Protein AF-0000000069451332 (afdb_homodimer)

pLDDT: mean 73.85, std 27.22, range [22.69, 98.88]

Radius of gyration: 40.34 Å; Cα contacts (8 Å, |Δi|>4): 616; chains: 2; bounding box: 96×145×135 Å

Solvent-accessible surface area (backbone atoms only — not comparable to full-atom values): 25740 Å² total; per-residue (Å²): 134,81,79,81,81,83,66,89,75,74,94,71,87,75,85,80,84,82,64,63,72,63,55,62,54,54,54,59,49,48,52,55,52,51,64,56,56,59,73,67,59,65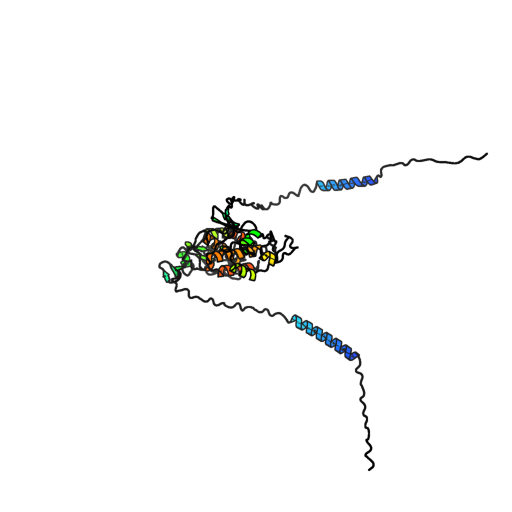,80,65,63,64,73,66,79,66,72,74,69,63,68,69,74,67,74,71,70,74,67,76,67,71,74,65,48,73,44,98,77,54,40,28,28,32,76,88,71,57,19,38,19,38,33,90,43,52,72,49,15,53,72,63,62,32,43,52,37,63,65,74,30,27,36,24,43,67,68,42,47,61,65,69,64,49,54,57,50,57,75,75,53,86,80,56,37,7,67,36,91,83,61,78,43,75,45,61,62,69,45,52,56,63,36,72,55,71,59,35,24,42,47,51,58,47,55,53,51,27,40,47,48,49,51,52,50,51,53,48,23,52,77,67,47,27,30,43,35,55,61,78,66,30,67,67,45,53,52,51,40,46,53,48,55,75,61,54,56,81,92,48,61,54,65,43,82,41,39,46,39,57,51,41,27,43,67,57,55,78,135,86,77,84,88,80,84,81,80,80,77,86,82,86,79,80,76,80,63,71,64,64,55,51,53,50,51,51,50,52,48,50,51,49,49,53,53,51,55,54,56,62,63,59,63,55,75,68,75,67,73,72,61,66,65,69,78,66,73,73,70,70,68,72,64,61,72,63,46,75,43,100,77,52,39,28,29,32,72,83,73,57,18,38,18,37,33,91,41,53,70,49,16,53,73,61,63,31,42,52,37,64,64,74,30,28,36,24,43,67,68,42,46,60,65,69,64,50,55,56,49,57,76,75,54,87,81,55,37,8,68,35,91,84,59,79,42,75,45,61,64,69,45,53,55,62,34,72,56,70,58,34,23,42,48,51,59,45,55,55,50,28,40,48,49,50,51,51,50,52,52,48,22,50,78,67,46,27,30,43,35,54,63,79,67,32,66,66,46,54,54,51,39,46,53,48,54,75,60,56,56,80,91,47,59,53,68,43,82,41,40,47,39,57,53,42,26,42,66,58,56,78

Structure (mmCIF, N/CA/C/O backbone):
data_AF-0000000069451332-model_v1
#
loop_
_entity.id
_entity.type
_entity.pdbx_description
1 polymer 'Contig An06c0090, genomic contig'
#
loop_
_atom_site.group_PDB
_atom_site.id
_atom_site.type_symbol
_atom_site.label_atom_id
_atom_site.label_alt_id
_atom_site.label_comp_id
_atom_site.label_asym_id
_atom_site.label_entity_id
_atom_site.label_seq_id
_atom_site.pdbx_PDB_ins_code
_atom_site.Cartn_x
_atom_site.Cartn_y
_atom_site.Cartn_z
_atom_site.occupancy
_atom_site.B_iso_or_equiv
_atom_site.auth_seq_id
_atom_site.auth_comp_id
_atom_site.auth_asym_id
_atom_site.auth_atom_id
_atom_site.pdbx_PDB_model_num
ATOM 1 N N . MET A 1 1 ? 61.781 111.938 -15.891 1 24.42 1 MET A N 1
ATOM 2 C CA . MET A 1 1 ? 61.5 111.125 -17.078 1 24.42 1 MET A CA 1
ATOM 3 C C . MET A 1 1 ? 61.219 109.688 -16.703 1 24.42 1 MET A C 1
ATOM 5 O O . MET A 1 1 ? 62.125 108.938 -16.328 1 24.42 1 MET A O 1
ATOM 9 N N . ALA A 1 2 ? 60.219 109.312 -16.062 1 32.06 2 ALA A N 1
ATOM 10 C CA . ALA A 1 2 ? 59.812 108.188 -15.195 1 32.06 2 ALA A CA 1
ATOM 11 C C . ALA A 1 2 ? 59.5 106.938 -16 1 32.06 2 ALA A C 1
ATOM 13 O O . ALA A 1 2 ? 58.625 106.938 -16.875 1 32.06 2 ALA A O 1
ATOM 14 N N . PRO A 1 3 ? 60.594 106.188 -16.359 1 31.2 3 PRO A N 1
ATOM 15 C CA . PRO A 1 3 ? 60.469 105.25 -17.484 1 31.2 3 PRO A CA 1
ATOM 16 C C . PRO A 1 3 ? 59.406 104.188 -17.219 1 31.2 3 PRO A C 1
ATOM 18 O O . PRO A 1 3 ? 59.125 103.812 -16.062 1 31.2 3 PRO A O 1
ATOM 21 N N . PRO A 1 4 ? 58.531 103.875 -18.234 1 28.97 4 PRO A N 1
ATOM 22 C CA . PRO A 1 4 ? 57.281 103.188 -18.344 1 28.97 4 PRO A CA 1
ATOM 23 C C . PRO A 1 4 ? 57.375 101.688 -17.891 1 28.97 4 PRO A C 1
ATOM 25 O O . PRO A 1 4 ? 58.5 101.188 -17.812 1 28.97 4 PRO A O 1
ATOM 28 N N . ASP A 1 5 ? 56.312 101.125 -17.344 1 27.27 5 ASP A N 1
ATOM 29 C CA . ASP A 1 5 ? 55.531 100.062 -16.688 1 27.27 5 ASP A CA 1
ATOM 30 C C . ASP A 1 5 ? 55.531 98.812 -17.516 1 27.27 5 ASP A C 1
ATOM 32 O O . ASP A 1 5 ? 55.031 98.812 -18.641 1 27.27 5 ASP A O 1
ATOM 36 N N . TYR A 1 6 ? 56.719 98.125 -17.609 1 27.97 6 TYR A N 1
ATOM 37 C CA . TYR A 1 6 ? 56.938 97 -18.484 1 27.97 6 TYR A CA 1
ATOM 38 C C . TYR A 1 6 ? 55.969 95.875 -18.203 1 27.97 6 TYR A C 1
ATOM 40 O O . TYR A 1 6 ? 56.125 95.125 -17.234 1 27.97 6 TYR A O 1
ATOM 48 N N . SER A 1 7 ? 54.562 96.062 -18.422 1 25.8 7 SER A N 1
ATOM 49 C CA . SER A 1 7 ? 53.438 95.312 -17.984 1 25.8 7 SER A CA 1
ATOM 50 C C . SER A 1 7 ? 53.375 93.938 -18.719 1 25.8 7 SER A C 1
ATOM 52 O O . SER A 1 7 ? 52.406 93.188 -18.594 1 25.8 7 SER A O 1
ATOM 54 N N . PRO A 1 8 ? 54.562 93.438 -19.375 1 27.22 8 PRO A N 1
ATOM 55 C CA . PRO A 1 8 ? 54.156 92.688 -20.562 1 27.22 8 PRO A CA 1
ATOM 56 C C . PRO A 1 8 ? 53.25 91.5 -20.219 1 27.22 8 PRO A C 1
ATOM 58 O O . PRO A 1 8 ? 53.625 90.688 -19.359 1 27.22 8 PRO A O 1
ATOM 61 N N . LEU A 1 9 ? 51.938 91.562 -20.391 1 23.38 9 LEU A N 1
ATOM 62 C CA . LEU A 1 9 ? 50.719 90.875 -20.109 1 23.38 9 LEU A CA 1
ATOM 63 C C . LEU A 1 9 ? 50.781 89.438 -20.609 1 23.38 9 LEU A C 1
ATOM 65 O O . LEU A 1 9 ? 50.531 88.5 -19.859 1 23.38 9 LEU A O 1
ATOM 69 N N . SER A 1 10 ? 50.469 89.125 -21.891 1 22.69 10 SER A N 1
ATOM 70 C CA . SER A 1 10 ? 49.125 88.688 -22.281 1 22.69 10 SER A CA 1
ATOM 71 C C . SER A 1 10 ? 49.031 87.188 -22.516 1 22.69 10 SER A C 1
ATOM 73 O O . SER A 1 10 ? 47.969 86.562 -22.406 1 22.69 10 SER A O 1
ATOM 75 N N . PRO A 1 11 ? 50.125 86.438 -23.234 1 25.8 11 PRO A N 1
ATOM 76 C CA . PRO A 1 11 ? 49.531 85.625 -24.281 1 25.8 11 PRO A CA 1
ATOM 77 C C . PRO A 1 11 ? 48.844 84.375 -23.734 1 25.8 11 PRO A C 1
ATOM 79 O O . PRO A 1 11 ? 49.406 83.688 -22.891 1 25.8 11 PRO A O 1
ATOM 82 N N . ALA A 1 12 ? 47.438 84.125 -23.797 1 25.02 12 ALA A N 1
ATOM 83 C CA . ALA A 1 12 ? 46.25 83.312 -23.484 1 25.02 12 ALA A CA 1
ATOM 84 C C . ALA A 1 12 ? 46.344 81.938 -24.062 1 25.02 12 ALA A C 1
ATOM 86 O O . ALA A 1 12 ? 45.719 81 -23.578 1 25.02 12 ALA A O 1
ATOM 87 N N . ALA A 1 13 ? 47 81.625 -25.234 1 24.2 13 ALA A N 1
ATOM 88 C CA . ALA A 1 13 ? 46.219 80.75 -26.109 1 24.2 13 ALA A CA 1
ATOM 89 C C . ALA A 1 13 ? 46.25 79.312 -25.625 1 24.2 13 ALA A C 1
ATOM 91 O O . ALA A 1 13 ? 47.312 78.75 -25.453 1 24.2 13 ALA A O 1
ATOM 92 N N . HIS A 1 14 ?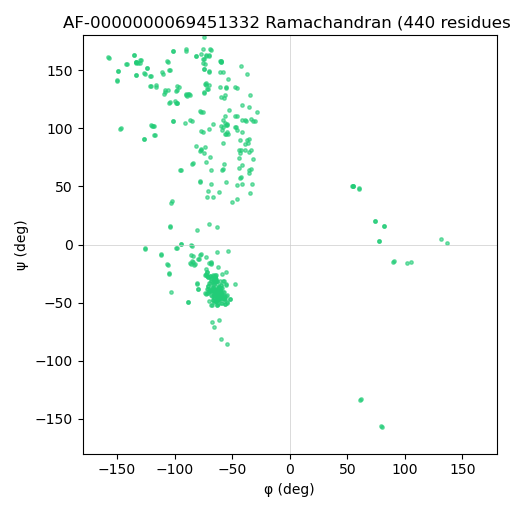 45.25 78.75 -24.875 1 26.97 14 HIS A N 1
ATOM 93 C CA . HIS A 1 14 ? 44.844 77.5 -24.219 1 26.97 14 HIS A CA 1
ATOM 94 C C . HIS A 1 14 ? 44.688 76.375 -25.219 1 26.97 14 HIS A C 1
ATOM 96 O O . HIS A 1 14 ? 43.562 75.938 -25.5 1 26.97 14 HIS A O 1
ATOM 102 N N . ARG A 1 15 ? 45.594 76.125 -26.203 1 26.41 15 ARG A N 1
ATOM 103 C CA . ARG A 1 15 ? 45.219 75.188 -27.25 1 26.41 15 ARG A CA 1
ATOM 104 C C . ARG A 1 15 ? 44.844 73.875 -26.656 1 26.41 15 ARG A C 1
ATOM 106 O O . ARG A 1 15 ? 45.562 73.312 -25.781 1 26.41 15 ARG A O 1
ATOM 113 N N . ARG A 1 16 ? 43.656 73.188 -26.938 1 28.36 16 ARG A N 1
ATOM 114 C CA . ARG A 1 16 ? 42.656 72.188 -26.625 1 28.36 16 ARG A CA 1
ATOM 115 C C . ARG A 1 16 ? 43.188 70.75 -26.859 1 28.36 16 ARG A C 1
ATOM 117 O O . ARG A 1 16 ? 42.875 69.812 -26.094 1 28.36 16 ARG A O 1
ATOM 124 N N . GLY A 1 17 ? 43.969 70.375 -28.016 1 30.03 17 GLY A N 1
ATOM 125 C CA . GLY A 1 17 ? 43.5 69.25 -28.875 1 30.03 17 GLY A CA 1
ATOM 126 C C . GLY A 1 17 ? 43.688 67.875 -28.281 1 30.03 17 GLY A C 1
ATOM 127 O O . GLY A 1 17 ? 44.5 67.75 -27.344 1 30.03 17 GLY A O 1
ATOM 128 N N . ILE A 1 18 ? 43.25 66.75 -29 1 39.5 18 ILE A N 1
ATOM 129 C CA . ILE A 1 18 ? 42.594 65.5 -29 1 39.5 18 ILE A CA 1
ATOM 130 C C . ILE A 1 18 ? 43.656 64.375 -28.75 1 39.5 18 ILE A C 1
ATOM 132 O O . ILE A 1 18 ? 44.656 64.312 -29.469 1 39.5 18 ILE A O 1
ATOM 136 N N . SER A 1 19 ? 43.75 63.781 -27.594 1 40.75 19 SER A N 1
ATOM 137 C CA . SER A 1 19 ? 44.781 62.875 -27.062 1 40.75 19 SER A CA 1
ATOM 138 C C . SER A 1 19 ? 44.781 61.562 -27.844 1 40.75 19 SER A C 1
ATOM 140 O O . SER A 1 19 ? 43.75 60.969 -28.062 1 40.75 19 SER A O 1
ATOM 142 N N . ILE A 1 20 ? 45.625 61.344 -28.641 1 46.41 20 ILE A N 1
ATOM 143 C CA . ILE A 1 20 ? 45.781 60.219 -29.531 1 46.41 20 ILE A CA 1
ATOM 144 C C . ILE A 1 20 ? 45.594 58.906 -28.75 1 46.41 20 ILE A C 1
ATOM 146 O O . ILE A 1 20 ? 44.969 57.969 -29.266 1 46.41 20 ILE A O 1
ATOM 150 N N . ARG A 1 21 ? 45.969 58.875 -27.594 1 45.66 21 ARG A N 1
ATOM 151 C CA . ARG A 1 21 ? 46 57.625 -26.812 1 45.66 21 ARG A CA 1
ATOM 152 C C . ARG A 1 21 ? 44.594 57.188 -26.438 1 45.66 21 ARG A C 1
ATOM 154 O O . ARG A 1 21 ? 44.406 56.094 -25.891 1 45.66 21 ARG A O 1
ATOM 161 N N . ALA A 1 22 ? 43.656 58.031 -26.438 1 47.06 22 ALA A N 1
ATOM 162 C CA . ALA A 1 22 ? 42.219 57.719 -26.422 1 47.06 22 ALA A CA 1
ATOM 163 C C . ALA A 1 22 ? 41.844 56.875 -27.625 1 47.06 22 ALA A C 1
ATOM 165 O O . ALA A 1 22 ? 40.844 56.125 -27.578 1 47.06 22 ALA A O 1
ATOM 166 N N . LEU A 1 23 ? 42.625 57.031 -28.625 1 45.62 23 LEU A N 1
ATOM 167 C CA . LEU A 1 23 ? 42.438 56.25 -29.844 1 45.62 23 LEU A CA 1
ATOM 168 C C . LEU A 1 23 ? 42.719 54.781 -29.594 1 45.62 23 LEU A C 1
ATOM 170 O O . LEU A 1 23 ? 41.969 53.906 -30.094 1 45.62 23 LEU A O 1
ATOM 174 N N . VAL A 1 24 ? 43.594 54.5 -28.734 1 49 24 VAL A N 1
ATOM 175 C CA . VAL A 1 24 ? 43.938 53.094 -28.438 1 49 24 VAL A CA 1
ATOM 176 C C . VAL A 1 24 ? 42.75 52.406 -27.75 1 49 24 VAL A C 1
ATOM 178 O O . VAL A 1 24 ? 42.656 51.188 -27.781 1 49 24 VAL A O 1
ATOM 181 N N . SER A 1 25 ? 41.688 53.156 -27.203 1 49.06 25 SER A N 1
ATOM 182 C CA . SER A 1 25 ? 40.469 52.688 -26.562 1 49.06 25 SER A CA 1
ATOM 183 C C . SER A 1 25 ? 39.625 51.875 -27.531 1 49.06 25 SER A C 1
ATOM 185 O O . SER A 1 25 ? 39 50.875 -27.156 1 49.06 25 SER A O 1
ATOM 187 N N . THR A 1 26 ? 39.531 52.438 -28.594 1 50.72 26 THR A N 1
ATOM 188 C CA . THR A 1 26 ? 38.469 52.031 -29.531 1 50.72 26 THR A CA 1
ATOM 189 C C . THR A 1 26 ? 38.781 50.688 -30.172 1 50.72 26 THR A C 1
ATOM 191 O O . THR A 1 26 ? 37.906 49.875 -30.422 1 50.72 26 THR A O 1
ATOM 194 N N . ILE A 1 27 ? 40 50.688 -30.453 1 49.81 27 ILE A N 1
ATOM 195 C CA . ILE A 1 27 ? 40.406 49.531 -31.234 1 49.81 27 ILE A CA 1
ATOM 196 C C . ILE A 1 27 ? 40.25 48.25 -30.406 1 49.81 27 ILE A C 1
ATOM 198 O O . ILE A 1 27 ? 39.719 47.25 -30.875 1 49.81 27 ILE A O 1
ATOM 202 N N . LEU A 1 28 ? 40.812 48.406 -29.219 1 48.34 28 LEU A N 1
ATOM 203 C CA . LEU A 1 28 ? 40.781 47.188 -28.422 1 48.34 28 LEU A CA 1
ATOM 204 C C . LEU A 1 28 ? 39.344 46.812 -28.047 1 48.34 28 LEU A C 1
ATOM 206 O O . LEU A 1 28 ? 39 45.625 -27.891 1 48.34 28 LEU A O 1
ATOM 210 N N . ALA A 1 29 ? 38.438 47.844 -27.969 1 52.94 29 ALA A N 1
ATOM 211 C CA . ALA A 1 29 ? 37.031 47.625 -27.672 1 52.94 29 ALA A CA 1
ATOM 212 C C . ALA A 1 29 ? 36.344 46.844 -28.797 1 52.94 29 ALA A C 1
ATOM 214 O O . ALA A 1 29 ? 35.5 46 -28.547 1 52.94 29 ALA A O 1
ATOM 215 N N . SER A 1 30 ? 36.719 47.312 -29.953 1 50.56 30 SER A N 1
ATOM 216 C CA . SER A 1 30 ? 36.062 46.719 -31.109 1 50.56 30 SER A CA 1
ATOM 217 C C . SER A 1 30 ? 36.469 45.25 -31.281 1 50.56 30 SER A C 1
ATOM 219 O O . SER A 1 30 ? 35.688 44.438 -31.797 1 50.56 30 SER A O 1
ATOM 221 N N . LEU A 1 31 ? 37.719 45.062 -30.984 1 47.97 31 LEU A N 1
ATOM 222 C CA . LEU A 1 31 ? 38.188 43.688 -31.109 1 47.97 31 LEU A CA 1
ATOM 223 C C . LEU A 1 31 ? 37.469 42.75 -30.125 1 47.97 31 LEU A C 1
ATOM 225 O O . LEU A 1 31 ? 37.156 41.625 -30.469 1 47.97 31 LEU A O 1
ATOM 229 N N . LEU A 1 32 ? 37.188 43.406 -28.953 1 49.97 32 LEU A N 1
ATOM 230 C CA . LEU A 1 32 ? 36.469 42.594 -27.984 1 49.97 32 LEU A CA 1
ATOM 231 C C . LEU A 1 32 ? 35.031 42.312 -28.453 1 49.97 32 LEU A C 1
ATOM 233 O O . LEU A 1 32 ? 34.531 41.188 -28.25 1 49.97 32 LEU A O 1
ATOM 237 N N . LEU A 1 33 ? 34.469 43.281 -29.156 1 52.62 33 LEU A N 1
ATOM 238 C CA . LEU A 1 33 ? 33.094 43.125 -29.594 1 52.62 33 LEU A CA 1
ATOM 239 C C . LEU A 1 33 ? 32.969 42.062 -30.672 1 52.62 33 LEU A C 1
ATOM 241 O O . LEU A 1 33 ? 32.031 41.281 -30.656 1 52.62 33 LEU A O 1
ATOM 245 N N . GLY A 1 34 ? 33.844 42.219 -31.625 1 45.78 34 GLY A N 1
ATOM 246 C CA . GLY A 1 34 ? 33.75 41.344 -32.781 1 45.78 34 GLY A CA 1
ATOM 247 C C . GLY A 1 34 ? 33.938 39.875 -32.438 1 45.78 34 GLY A C 1
ATOM 248 O O . GLY A 1 34 ? 33.219 39.031 -33 1 45.78 34 GLY A O 1
ATOM 249 N N . LEU A 1 35 ? 34.969 39.625 -31.766 1 44.59 35 LEU A N 1
ATOM 250 C CA . LEU A 1 35 ? 35.312 38.25 -31.422 1 44.59 35 LEU A CA 1
ATOM 251 C C . LEU A 1 35 ? 34.219 37.625 -30.531 1 44.59 35 LEU A C 1
ATOM 253 O O . LEU A 1 35 ? 34.062 36.406 -30.516 1 44.59 35 LEU A O 1
ATOM 257 N N . LEU A 1 36 ? 33.375 38.438 -29.875 1 47.16 36 LEU A N 1
ATOM 258 C CA . LEU A 1 36 ? 32.188 37.906 -29.219 1 47.16 36 LEU A CA 1
ATOM 259 C C . LEU A 1 36 ? 31.203 37.344 -30.219 1 47.16 36 LEU A C 1
ATOM 261 O O . LEU A 1 36 ? 30.594 36.281 -29.984 1 47.16 36 LEU A O 1
ATOM 265 N N . VAL A 1 37 ? 30.969 38 -31.266 1 47.31 37 VAL A N 1
ATOM 266 C CA . VAL A 1 37 ? 29.859 37.719 -32.156 1 47.31 37 VAL A CA 1
ATOM 267 C C . VAL A 1 37 ? 30.062 36.375 -32.844 1 47.31 37 VAL A C 1
ATOM 269 O O . VAL A 1 37 ? 29.125 35.562 -32.938 1 47.31 37 VAL A O 1
ATOM 272 N N . GLY A 1 38 ? 31.047 36.344 -33.656 1 40.09 38 GLY A N 1
ATOM 273 C CA . GLY A 1 38 ? 31.156 35.344 -34.719 1 40.09 38 GLY A CA 1
ATOM 274 C C . GLY A 1 38 ? 31.234 33.938 -34.188 1 40.09 38 GLY A C 1
ATOM 275 O O . GLY A 1 38 ? 30.562 33.031 -34.688 1 40.09 38 GLY A O 1
ATOM 276 N N . ILE A 1 39 ? 32.25 33.656 -33.5 1 42.88 39 ILE A N 1
ATOM 277 C CA . ILE A 1 39 ? 32.656 32.281 -33.188 1 42.88 39 ILE A CA 1
ATOM 278 C C . ILE A 1 39 ? 31.578 31.625 -32.312 1 42.88 39 ILE A C 1
ATOM 280 O O . ILE A 1 39 ? 31.375 30.422 -32.375 1 42.88 39 ILE A O 1
ATOM 284 N N . ALA A 1 40 ? 30.891 32.438 -31.516 1 37 40 ALA A N 1
ATOM 285 C CA . ALA A 1 40 ? 29.891 31.875 -30.625 1 37 40 ALA A CA 1
ATOM 286 C C . ALA A 1 40 ? 28.656 31.422 -31.391 1 37 40 ALA A C 1
ATOM 288 O O . ALA A 1 40 ? 27.781 30.734 -30.859 1 37 40 ALA A O 1
ATOM 289 N N . LEU A 1 41 ? 28.484 31.734 -32.656 1 37.31 41 LEU A N 1
ATOM 290 C CA . LEU A 1 41 ? 27.344 31.359 -33.5 1 37.31 41 LEU A CA 1
ATOM 291 C C . LEU A 1 41 ? 27.297 29.859 -33.719 1 37.31 41 LEU A C 1
ATOM 293 O O . LEU A 1 41 ? 26.219 29.25 -33.719 1 37.31 41 LEU A O 1
ATOM 297 N N . THR A 1 42 ? 28.281 29.359 -34.531 1 33.31 42 THR A N 1
ATOM 298 C CA . THR A 1 42 ? 28.062 28.109 -35.25 1 33.31 42 THR A CA 1
ATOM 299 C C . THR A 1 42 ? 27.781 26.969 -34.25 1 33.31 42 THR A C 1
ATOM 301 O O . THR A 1 42 ? 26.938 26.109 -34.531 1 33.31 42 THR A O 1
ATOM 304 N N . THR A 1 43 ? 28.828 26.5 -33.75 1 35.47 43 THR A N 1
ATOM 305 C CA . THR A 1 43 ? 28.984 25.109 -33.312 1 35.47 43 THR A CA 1
ATOM 306 C C . THR A 1 43 ? 28.016 24.797 -32.156 1 35.47 43 THR A C 1
ATOM 308 O O . THR A 1 43 ? 28.109 23.734 -31.547 1 35.47 43 THR A O 1
ATOM 311 N N . ALA A 1 44 ? 27.422 25.766 -31.766 1 30.86 44 ALA A N 1
ATOM 312 C CA . ALA A 1 44 ? 26.688 25.594 -30.516 1 30.86 44 ALA A CA 1
ATOM 313 C C . ALA A 1 44 ? 25.469 24.688 -30.719 1 30.86 44 ALA A C 1
ATOM 315 O O . ALA A 1 44 ? 24.734 24.406 -29.766 1 30.86 44 ALA A O 1
ATOM 316 N N . ILE A 1 45 ? 25.156 24.531 -32.031 1 31.25 45 ILE A N 1
ATOM 317 C CA . ILE A 1 45 ? 23.75 24.125 -32.031 1 31.25 45 ILE A CA 1
ATOM 318 C C . ILE A 1 45 ? 23.656 22.625 -31.734 1 31.25 45 ILE A C 1
ATOM 320 O O . ILE A 1 45 ? 23.469 21.828 -32.656 1 31.25 45 ILE A O 1
ATOM 324 N N . HIS A 1 46 ? 24.719 21.984 -31.297 1 29.58 46 HIS A N 1
ATOM 325 C CA . HIS A 1 46 ? 24.344 20.562 -31.297 1 29.58 46 HIS A CA 1
ATOM 326 C C . HIS A 1 46 ? 22.984 20.359 -30.641 1 29.58 46 HIS A C 1
ATOM 328 O O . HIS A 1 46 ? 22.75 20.797 -29.531 1 29.58 46 HIS A O 1
ATOM 334 N N . PRO A 1 47 ? 21.953 20.188 -31.422 1 30.23 47 PRO A N 1
ATOM 335 C CA . PRO A 1 47 ? 20.625 20.062 -30.844 1 30.23 47 PRO A CA 1
ATOM 336 C C . PRO A 1 47 ? 20.531 18.938 -29.812 1 30.23 47 PRO A C 1
ATOM 338 O O . PRO A 1 47 ? 20.75 17.766 -30.156 1 30.23 47 PRO A O 1
ATOM 341 N N . LEU A 1 48 ? 21.406 18.969 -28.828 1 28.61 48 LEU A N 1
ATOM 342 C CA . LEU A 1 48 ? 21.172 17.812 -27.969 1 28.61 48 LEU A CA 1
ATOM 343 C C . LEU A 1 48 ? 19.688 17.484 -27.891 1 28.61 48 LEU A C 1
ATOM 345 O O . LEU A 1 48 ? 18.844 18.375 -28.047 1 28.61 48 LEU A O 1
ATOM 349 N N . THR A 1 49 ? 19.422 16.125 -28.172 1 26.62 49 THR A N 1
ATOM 350 C CA . THR A 1 49 ? 18.172 15.359 -28.031 1 26.62 49 THR A CA 1
ATOM 351 C C . THR A 1 49 ? 17.438 15.766 -26.766 1 26.62 49 THR A C 1
ATOM 353 O O . THR A 1 49 ? 18 15.75 -25.672 1 26.62 49 THR A O 1
ATOM 356 N N . VAL A 1 50 ? 16.703 16.719 -26.859 1 27.34 50 VAL A N 1
ATOM 357 C CA . VAL A 1 50 ? 15.805 17.234 -25.828 1 27.34 50 VAL A CA 1
ATOM 358 C C . VAL A 1 50 ? 15.102 16.078 -25.125 1 27.34 50 VAL A C 1
ATOM 360 O O . VAL A 1 50 ? 14.516 15.211 -25.781 1 27.34 50 VAL A O 1
ATOM 363 N N . PRO A 1 51 ? 15.914 15.477 -24.125 1 27.52 51 PRO A N 1
ATOM 364 C CA . PRO A 1 51 ? 15.039 14.484 -23.5 1 27.52 51 PRO A CA 1
ATOM 365 C C . PRO A 1 51 ? 13.602 14.984 -23.344 1 27.52 51 PRO A C 1
ATOM 367 O O . PRO A 1 51 ? 13.383 16.156 -23.016 1 27.52 51 PRO A O 1
ATOM 370 N N . GLN A 1 52 ? 12.773 14.43 -24.156 1 24.39 52 GLN A N 1
ATOM 371 C CA . GLN A 1 52 ? 11.328 14.648 -24.125 1 24.39 52 GLN A CA 1
ATOM 372 C C . GLN A 1 52 ? 10.812 14.664 -22.688 1 24.39 52 GLN A C 1
ATOM 374 O O . GLN A 1 52 ? 10.773 13.625 -22.016 1 24.39 52 GLN A O 1
ATOM 379 N N . VAL A 1 53 ? 11.469 15.492 -21.906 1 24.09 53 VAL A N 1
ATOM 380 C CA . VAL A 1 53 ? 10.758 15.633 -20.641 1 24.09 53 VAL A CA 1
ATOM 381 C C . VAL A 1 53 ? 9.289 15.938 -20.906 1 24.09 53 VAL A C 1
ATOM 383 O O . VAL A 1 53 ? 8.93 17.078 -21.234 1 24.09 53 VAL A O 1
ATOM 386 N N . LEU A 1 54 ? 8.82 15.312 -21.938 1 25.17 54 LEU A N 1
ATOM 387 C CA . LEU A 1 54 ? 7.387 15.562 -22.078 1 25.17 54 LEU A CA 1
ATOM 388 C C . LEU A 1 54 ? 6.68 15.414 -20.734 1 25.17 54 LEU A C 1
ATOM 390 O O . LEU A 1 54 ? 6.535 14.305 -20.219 1 25.17 54 LEU A O 1
ATOM 394 N N . THR A 1 55 ? 7.289 16.141 -19.812 1 24.72 55 THR A N 1
ATOM 395 C CA . THR A 1 55 ? 6.398 16.078 -18.656 1 24.72 55 THR A CA 1
ATOM 396 C C . THR A 1 55 ? 4.945 16.281 -19.078 1 24.72 55 THR A C 1
ATOM 398 O O . THR A 1 55 ? 4.609 17.312 -19.672 1 24.72 55 THR A O 1
ATOM 401 N N . SER A 1 56 ? 4.398 15.234 -19.688 1 24.84 56 SER A N 1
ATOM 402 C CA . SER A 1 56 ? 2.953 15.258 -19.891 1 24.84 56 SER A CA 1
ATOM 403 C C . SER A 1 56 ? 2.24 15.961 -18.75 1 24.84 56 SER A C 1
ATOM 405 O O . SER A 1 56 ? 2.438 15.617 -17.578 1 24.84 56 SER A O 1
ATOM 407 N N . ALA A 1 57 ? 2.211 17.328 -18.797 1 28.56 57 ALA A N 1
ATOM 408 C CA . ALA A 1 57 ? 1.16 18.047 -18.078 1 28.56 57 ALA A CA 1
ATOM 409 C C . ALA A 1 57 ? -0.139 17.234 -18.062 1 28.56 57 ALA A C 1
ATOM 411 O O . ALA A 1 57 ? -0.799 17.109 -19.094 1 28.56 57 ALA A O 1
ATOM 412 N N . LEU A 1 58 ? -0.027 16.031 -17.656 1 27.67 58 LEU A N 1
ATOM 413 C CA . LEU A 1 58 ? -1.322 15.391 -17.453 1 27.67 58 LEU A CA 1
ATOM 414 C C . LEU A 1 58 ? -2.367 16.406 -17 1 27.67 58 LEU A C 1
ATOM 416 O O . LEU A 1 58 ? -2.098 17.219 -16.109 1 27.67 58 LEU A O 1
ATOM 420 N N . SER A 1 59 ? -3.24 16.734 -17.922 1 27.91 59 SER A N 1
ATOM 421 C CA . SER A 1 59 ? -4.543 17.375 -17.781 1 27.91 59 SER A CA 1
ATOM 422 C C . SER A 1 59 ? -5.234 16.953 -16.484 1 27.91 59 SER A C 1
ATOM 424 O O . SER A 1 59 ? -5.609 15.781 -16.344 1 27.91 59 SER A O 1
ATOM 426 N N . HIS A 1 60 ? -4.684 17.297 -15.438 1 30.92 60 HIS A N 1
ATOM 427 C CA . HIS A 1 60 ? -5.602 17.25 -14.305 1 30.92 60 HIS A CA 1
ATOM 428 C C . HIS A 1 60 ? -6.973 17.797 -14.68 1 30.92 60 HIS A C 1
ATOM 430 O O . HIS A 1 60 ? -7.113 18.984 -14.977 1 30.92 60 HIS A O 1
ATOM 436 N N . ALA A 1 61 ? -7.633 17.047 -15.516 1 32.59 61 ALA A N 1
ATOM 437 C CA . ALA A 1 61 ? -9.055 17.344 -15.664 1 32.59 61 ALA A CA 1
ATOM 438 C C . ALA A 1 61 ? -9.664 17.797 -14.336 1 32.59 61 ALA A C 1
ATOM 440 O O . ALA A 1 61 ? -9.602 17.078 -13.336 1 32.59 61 ALA A O 1
ATOM 441 N N . PHE A 1 62 ? -9.656 19.047 -14.078 1 33.81 62 PHE A N 1
ATOM 442 C CA . PHE A 1 62 ? -10.555 19.656 -13.102 1 33.81 62 PHE A CA 1
ATOM 443 C C . PHE A 1 62 ? -11.961 19.078 -13.234 1 33.81 62 PHE A C 1
ATOM 445 O O . PHE A 1 62 ? -12.703 19.422 -14.148 1 33.81 62 PHE A O 1
ATOM 452 N N . THR A 1 63 ? -12.102 17.844 -13.094 1 35.81 63 THR A N 1
ATOM 453 C CA . THR A 1 63 ? -13.523 17.531 -12.945 1 35.81 63 THR A CA 1
ATOM 454 C C . THR A 1 63 ? -14.18 18.484 -11.953 1 35.81 63 THR A C 1
ATOM 456 O O . THR A 1 63 ? -13.719 18.625 -10.812 1 35.81 63 THR A O 1
ATOM 459 N N . SER A 1 64 ? -14.852 19.531 -12.43 1 34.38 64 SER A N 1
ATOM 460 C CA . SER A 1 64 ? -15.734 20.406 -11.672 1 34.38 64 SER A CA 1
ATOM 461 C C . SER A 1 64 ? -16.5 19.625 -10.594 1 34.38 64 SER A C 1
ATOM 463 O O . SER A 1 64 ? -17.281 18.734 -10.914 1 34.38 64 SER A O 1
ATOM 465 N N . SER A 1 65 ? -15.844 19.391 -9.578 1 41.91 65 SER A N 1
ATOM 466 C CA . SER A 1 65 ? -16.625 18.844 -8.477 1 41.91 65 SER A CA 1
ATOM 467 C C . SER A 1 65 ? -17.969 19.562 -8.352 1 41.91 65 SER A C 1
ATOM 469 O O . SER A 1 65 ? -18.047 20.781 -8.484 1 41.91 65 SER A O 1
ATOM 471 N N . PRO A 1 66 ? -19.078 18.859 -8.477 1 44.75 66 PRO A N 1
ATOM 472 C CA . PRO A 1 66 ? -20.359 19.531 -8.289 1 44.75 66 PRO A CA 1
ATOM 473 C C . PRO A 1 66 ? -20.359 20.484 -7.105 1 44.75 66 PRO A C 1
ATOM 475 O O . PRO A 1 66 ? -19.531 20.344 -6.191 1 44.75 66 PRO A O 1
ATOM 478 N N . PRO A 1 67 ? -21.234 21.562 -7.125 1 44.12 67 PRO A N 1
ATOM 479 C CA . PRO A 1 67 ? -21.312 22.609 -6.094 1 44.12 67 PRO A CA 1
ATOM 480 C C . PRO A 1 67 ? -21.484 22.031 -4.691 1 44.12 67 PRO A C 1
ATOM 482 O O . PRO A 1 67 ? -22.297 21.125 -4.492 1 44.12 67 PRO A O 1
ATOM 485 N N . ALA A 1 68 ? -20.562 22.203 -3.801 1 52.69 68 ALA A N 1
ATOM 486 C CA . ALA A 1 68 ? -20.609 21.922 -2.371 1 52.69 68 ALA A CA 1
ATOM 487 C C . ALA A 1 68 ? -21.75 22.688 -1.698 1 52.69 68 ALA A C 1
ATOM 489 O O . ALA A 1 68 ? -21.875 23.891 -1.884 1 52.69 68 ALA A O 1
ATOM 490 N N . VAL A 1 69 ? -22.859 21.969 -1.304 1 46.75 69 VAL A N 1
ATOM 491 C CA . VAL A 1 69 ? -23.891 22.625 -0.524 1 46.75 69 VAL A CA 1
ATOM 492 C C . VAL A 1 69 ? -23.531 22.594 0.959 1 46.75 69 VAL A C 1
ATOM 494 O O . VAL A 1 69 ? -23.328 21.516 1.527 1 46.75 69 VAL A O 1
ATOM 497 N N . PRO A 1 70 ? -23.141 23.719 1.428 1 47.25 70 PRO A N 1
ATOM 498 C CA . PRO A 1 70 ? -22.922 23.766 2.875 1 47.25 70 PRO A CA 1
ATOM 499 C C . PRO A 1 70 ? -24.141 23.312 3.674 1 47.25 70 PRO A C 1
ATOM 501 O O . PRO A 1 70 ? -25.266 23.688 3.344 1 47.25 70 PRO A O 1
ATOM 504 N N . VAL A 1 71 ? -24.141 22.062 4.23 1 44.75 71 VAL A N 1
ATOM 505 C CA . VAL A 1 71 ? -25.266 21.781 5.109 1 44.75 71 VAL A CA 1
ATOM 506 C C . VAL A 1 71 ? -25.078 22.484 6.449 1 44.75 71 VAL A C 1
ATOM 508 O O . VAL A 1 71 ? -23.953 22.859 6.805 1 44.75 71 VAL A O 1
ATOM 511 N N . ALA A 1 72 ? -26.172 22.484 7.23 1 43.06 72 ALA A N 1
ATOM 512 C CA . ALA A 1 72 ? -26.312 22.906 8.617 1 43.06 72 ALA A CA 1
ATOM 513 C C . ALA A 1 72 ? -25.359 22.125 9.531 1 43.06 72 ALA A C 1
ATOM 515 O O . ALA A 1 72 ? -25.312 20.906 9.484 1 43.06 72 ALA A O 1
ATOM 516 N N . GLY A 1 73 ? -24.094 22.781 9.977 1 53.28 73 GLY A N 1
ATOM 517 C CA . GLY A 1 73 ? -23.125 22.406 10.992 1 53.28 73 GLY A CA 1
ATOM 518 C C . GLY A 1 73 ? -21.703 22.453 10.5 1 53.28 73 GLY A C 1
ATOM 519 O O . GLY A 1 73 ? -20.766 22.109 11.242 1 53.28 73 GLY A O 1
ATOM 520 N N . GLY A 1 74 ? -21.469 22.906 9.297 1 62.53 74 GLY A N 1
ATOM 521 C CA . GLY A 1 74 ? -20.141 23.219 8.805 1 62.53 74 GLY A CA 1
ATOM 522 C C . GLY A 1 74 ? -19.562 22.156 7.891 1 62.53 74 GLY A C 1
ATOM 523 O O . GLY A 1 74 ? -18.547 22.391 7.219 1 62.53 74 GLY A O 1
ATOM 524 N N . PHE A 1 75 ? -20.188 20.984 7.953 1 72.69 75 PHE A N 1
ATOM 525 C CA . PHE A 1 75 ? -19.734 19.984 6.984 1 72.69 75 PHE A CA 1
ATOM 526 C C . PHE A 1 75 ? -20.156 20.375 5.574 1 72.69 75 PHE A C 1
ATOM 528 O O . PHE A 1 75 ? -21.25 20.906 5.379 1 72.69 75 PHE A O 1
ATOM 535 N N . VAL A 1 76 ? -19.266 20.203 4.652 1 78.81 76 VAL A N 1
ATOM 536 C CA . VAL A 1 76 ? -19.578 20.406 3.242 1 78.81 76 VAL A CA 1
ATOM 537 C C . VAL A 1 76 ? -19.875 19.062 2.582 1 78.81 76 VAL A C 1
ATOM 539 O O . VAL A 1 76 ? -19.078 18.125 2.66 1 78.81 76 VAL A O 1
ATOM 542 N N . PHE A 1 77 ? -21.047 18.938 2.014 1 77.38 77 PHE A N 1
ATOM 543 C CA . PHE A 1 77 ? -21.484 17.688 1.405 1 77.38 77 PHE A CA 1
ATOM 544 C C . PHE A 1 77 ? -21.438 17.781 -0.115 1 77.38 77 PHE A C 1
ATOM 546 O O . PHE A 1 77 ? -21.766 18.812 -0.694 1 77.38 77 PHE A O 1
ATOM 553 N N . ASP A 1 78 ? -20.859 16.75 -0.666 1 75.56 78 ASP A N 1
ATOM 554 C CA . ASP A 1 78 ? -21 16.578 -2.109 1 75.56 78 ASP A CA 1
ATOM 555 C C . ASP A 1 78 ? -22.375 16.016 -2.463 1 75.56 78 ASP A C 1
ATOM 557 O O . ASP A 1 78 ? -22.688 14.867 -2.119 1 75.56 78 ASP A O 1
ATOM 561 N N . ALA A 1 79 ? -23.062 16.828 -3.109 1 70.5 79 ALA A N 1
ATOM 562 C CA . ALA A 1 79 ? -24.453 16.484 -3.375 1 70.5 79 ALA A CA 1
ATOM 563 C C . ALA A 1 79 ? -24.547 15.242 -4.262 1 70.5 79 ALA A C 1
ATOM 565 O O . ALA A 1 79 ? -25.516 14.477 -4.168 1 70.5 79 ALA A O 1
ATOM 566 N N . GLN A 1 80 ? -23.656 15.031 -5.082 1 71.69 80 GLN A N 1
ATOM 567 C CA . GLN A 1 80 ? -23.688 13.922 -6.027 1 71.69 80 GLN A CA 1
ATOM 568 C C . GLN A 1 80 ? -23.25 12.617 -5.359 1 71.69 80 GLN A C 1
ATOM 570 O O . GLN A 1 80 ? -23.891 11.578 -5.555 1 71.69 80 GLN A O 1
ATOM 575 N N . THR A 1 81 ? -22.328 12.625 -4.539 1 73.56 81 THR A N 1
ATOM 576 C CA . THR A 1 81 ? -21.75 11.398 -4.004 1 73.56 81 THR A CA 1
ATOM 577 C C . THR A 1 81 ? -22.188 11.172 -2.561 1 73.56 81 THR A C 1
ATOM 579 O O . THR A 1 81 ? -22.078 10.062 -2.039 1 73.56 81 THR A O 1
ATOM 582 N N . GLY A 1 82 ? -22.703 12.25 -1.938 1 75.88 82 GLY A N 1
ATOM 583 C CA . GLY A 1 82 ? -23.031 12.188 -0.524 1 75.88 82 GLY A CA 1
ATOM 584 C C . GLY A 1 82 ? -21.828 12.289 0.38 1 75.88 82 GLY A C 1
ATOM 585 O O . GLY A 1 82 ? -21.938 12.188 1.603 1 75.88 82 GLY A O 1
ATOM 586 N N . GLU A 1 83 ? -20.703 12.469 -0.17 1 84.44 83 GLU A N 1
ATOM 587 C CA . GLU A 1 83 ? -19.469 12.594 0.602 1 84.44 83 GLU A CA 1
ATOM 588 C C . GLU A 1 83 ? -19.438 13.914 1.368 1 84.44 83 GLU A C 1
ATOM 590 O O . GLU A 1 83 ? -20.078 14.891 0.967 1 84.44 83 GLU A O 1
ATOM 595 N N . ALA A 1 84 ? -18.797 13.875 2.494 1 84.69 84 ALA A N 1
ATOM 596 C CA . ALA A 1 84 ? -18.734 15.062 3.34 1 84.69 84 ALA A CA 1
ATOM 597 C C . ALA A 1 84 ? -17.297 15.422 3.688 1 84.69 84 ALA A C 1
ATOM 599 O O . ALA A 1 84 ? -16.422 14.555 3.721 1 84.69 84 ALA A O 1
ATOM 600 N N . LYS A 1 85 ? -17.109 16.766 3.812 1 89.31 85 LYS A N 1
ATOM 601 C CA . LYS A 1 85 ? -15.781 17.203 4.254 1 89.31 85 LYS A CA 1
ATOM 602 C C . LYS A 1 85 ? -15.891 18.172 5.426 1 89.31 85 LYS A C 1
ATOM 604 O O . LYS A 1 85 ? -16.953 18.75 5.656 1 89.31 85 LYS A O 1
ATOM 609 N N . CYS A 1 86 ? -14.773 18.281 6.184 1 91.69 86 CYS A N 1
ATOM 610 C CA . CYS A 1 86 ? -14.672 19.062 7.41 1 91.69 86 CYS A CA 1
ATOM 611 C C . CYS A 1 86 ? -14.523 20.547 7.102 1 91.69 86 CYS A C 1
ATOM 613 O O . CYS A 1 86 ? -13.617 21.203 7.613 1 91.69 86 CYS A O 1
ATOM 615 N N . GLY A 1 87 ? -15.453 21.125 6.316 1 90.25 87 GLY A N 1
ATOM 616 C CA . GLY A 1 87 ? -15.367 22.547 5.992 1 90.25 87 GLY A CA 1
ATOM 617 C C . GLY A 1 87 ? -14.367 22.844 4.895 1 90.25 87 GLY A C 1
ATOM 618 O O . GLY A 1 87 ? -14.109 22 4.031 1 90.25 87 GLY A O 1
ATOM 619 N N . THR A 1 88 ? -13.852 24.125 4.867 1 89.5 88 THR A N 1
ATOM 620 C CA . THR A 1 88 ? -12.945 24.531 3.795 1 89.5 88 THR A CA 1
ATOM 621 C C . THR A 1 88 ? -11.648 25.094 4.367 1 89.5 88 THR A C 1
ATOM 623 O O . THR A 1 88 ? -10.75 25.469 3.615 1 89.5 88 THR A O 1
ATOM 626 N N . HIS A 1 89 ? -11.602 25.188 5.656 1 92.38 89 HIS A N 1
ATOM 627 C CA . HIS A 1 89 ? -10.43 25.703 6.344 1 92.38 89 HIS A CA 1
ATOM 628 C C . HIS A 1 89 ? -10.164 24.953 7.637 1 92.38 89 HIS A C 1
ATOM 630 O O . HIS A 1 89 ? -11.094 24.422 8.25 1 92.38 89 HIS A O 1
ATOM 636 N N . TRP A 1 90 ? -8.867 25 8.023 1 93.75 90 TRP A N 1
ATOM 637 C CA . TRP A 1 90 ? -8.516 24.188 9.188 1 93.75 90 TRP A CA 1
ATOM 638 C C . TRP A 1 90 ? -9.227 24.703 10.438 1 93.75 90 TRP A C 1
ATOM 640 O O . TRP A 1 90 ? -9.57 23.922 11.328 1 93.75 90 TRP A O 1
ATOM 650 N N . THR A 1 91 ? -9.461 26.016 10.531 1 93.94 91 THR A N 1
ATOM 651 C CA . THR A 1 91 ? -10.156 26.547 11.688 1 93.94 91 THR A CA 1
ATOM 652 C C . THR A 1 91 ? -11.578 26 11.773 1 93.94 91 THR A C 1
ATOM 654 O O . THR A 1 91 ? -12.078 25.719 12.867 1 93.94 91 THR A O 1
ATOM 657 N N . GLU A 1 92 ? -12.188 25.859 10.672 1 92.81 92 GLU A N 1
ATOM 658 C CA . GLU A 1 92 ? -13.523 25.266 10.633 1 92.81 92 GLU A CA 1
ATOM 659 C C . GLU A 1 92 ? -13.484 23.781 10.992 1 92.81 92 GLU A C 1
ATOM 661 O O . GLU A 1 92 ? -14.328 23.297 11.75 1 92.81 92 GLU A O 1
ATOM 666 N N . ALA A 1 93 ? -12.508 23.141 10.422 1 95.12 93 ALA A N 1
ATOM 667 C CA . ALA A 1 93 ? -12.367 21.719 10.719 1 95.12 93 ALA A CA 1
ATOM 668 C C . ALA A 1 93 ? -12.227 21.484 12.219 1 95.12 93 ALA A C 1
ATOM 670 O O . ALA A 1 93 ? -12.883 20.609 12.781 1 95.12 93 ALA A O 1
ATOM 671 N N . LYS A 1 94 ? -11.406 22.266 12.797 1 93.5 94 LYS A N 1
ATOM 672 C CA . LYS A 1 94 ? -11.195 22.172 14.234 1 93.5 94 LYS A CA 1
ATOM 673 C C . LYS A 1 94 ? -12.484 22.422 15.008 1 93.5 94 LYS A C 1
ATOM 675 O O . LYS A 1 94 ? -12.805 21.703 15.953 1 93.5 94 LYS A O 1
ATOM 680 N N . ARG A 1 95 ? -13.203 23.375 14.602 1 92.62 95 ARG A N 1
ATOM 681 C CA . ARG A 1 95 ? -14.453 23.734 15.273 1 92.62 95 ARG A CA 1
ATOM 682 C C . ARG A 1 95 ? -15.484 22.625 15.148 1 92.62 95 ARG A C 1
ATOM 684 O O . ARG A 1 95 ? -16.266 22.391 16.062 1 92.62 95 ARG A O 1
ATOM 691 N N . LEU A 1 96 ? -15.414 21.906 14.086 1 92.06 96 LEU A N 1
ATOM 692 C CA . LEU A 1 96 ? -16.391 20.859 13.789 1 92.06 96 LEU A CA 1
ATOM 693 C C . LEU A 1 96 ? -16 19.547 14.461 1 92.06 96 LEU A C 1
ATOM 695 O O . LEU A 1 96 ? -16.688 18.531 14.312 1 92.06 96 LEU A O 1
ATOM 699 N N . GLY A 1 97 ? -14.891 19.531 15.164 1 93.44 97 GLY A N 1
ATOM 700 C CA . GLY A 1 97 ? -14.469 18.344 15.875 1 93.44 97 GLY A CA 1
ATOM 701 C C . GLY A 1 97 ? -13.75 17.344 14.984 1 93.44 97 GLY A C 1
ATOM 702 O O . GLY A 1 97 ? -13.672 16.156 15.312 1 93.44 97 GLY A O 1
ATOM 703 N N . CYS A 1 98 ? -13.328 17.797 13.844 1 96.5 98 CYS A N 1
ATOM 704 C CA . CYS A 1 98 ? -12.523 16.953 12.961 1 96.5 98 CYS A CA 1
ATOM 705 C C . CYS A 1 98 ? -11.109 16.781 13.508 1 96.5 98 CYS A C 1
ATOM 707 O O . CYS A 1 98 ? -10.695 17.531 14.406 1 96.5 98 CYS A O 1
ATOM 709 N N . HIS A 1 99 ? -10.406 15.758 12.992 1 97.12 99 HIS A N 1
ATOM 710 C CA . HIS A 1 99 ? -9.078 15.398 13.477 1 97.12 99 HIS A CA 1
ATOM 711 C C . HIS A 1 99 ? -8.023 15.586 12.391 1 97.12 99 HIS A C 1
ATOM 713 O O . HIS A 1 99 ? -8.266 15.266 11.227 1 97.12 99 HIS A O 1
ATOM 719 N N . PHE A 1 100 ? -6.945 16.141 12.828 1 97.56 100 PHE A N 1
ATOM 720 C CA . PHE A 1 100 ? -5.848 16.297 11.883 1 97.56 100 PHE A CA 1
ATOM 721 C C . PHE A 1 100 ? -4.93 15.086 11.906 1 97.56 100 PHE A C 1
ATOM 723 O O . PHE A 1 100 ? -4.504 14.641 12.977 1 97.56 100 PHE A O 1
ATOM 730 N N . ASP A 1 101 ? -4.676 14.547 10.766 1 97.81 101 ASP A N 1
ATOM 731 C CA . ASP A 1 101 ? -3.703 13.484 10.523 1 97.81 101 ASP A CA 1
ATOM 732 C C . ASP A 1 101 ? -2.416 14.047 9.93 1 97.81 101 ASP A C 1
ATOM 734 O O . ASP A 1 101 ? -2.352 14.336 8.727 1 97.81 101 ASP A O 1
ATOM 738 N N . VAL A 1 102 ? -1.396 14.102 10.695 1 96.81 102 VAL A N 1
ATOM 739 C CA . VAL A 1 102 ? -0.168 14.789 10.305 1 96.81 102 VAL A CA 1
ATOM 740 C C . VAL A 1 102 ? 0.546 13.992 9.211 1 96.81 102 VAL A C 1
ATOM 742 O O . VAL A 1 102 ? 1.235 14.562 8.367 1 96.81 102 VAL A O 1
ATOM 745 N N . MET A 1 103 ? 0.366 12.703 9.18 1 96.44 103 MET A N 1
ATOM 746 C CA . MET A 1 103 ? 1.031 11.883 8.172 1 96.44 103 MET A CA 1
ATOM 747 C C . MET A 1 103 ? 0.28 11.938 6.844 1 96.44 103 MET A C 1
ATOM 749 O O . MET A 1 103 ? 0.893 11.883 5.773 1 96.44 103 MET A O 1
ATOM 753 N N . ALA A 1 104 ? -1.002 12.055 6.918 1 96.69 104 ALA A N 1
ATOM 754 C CA . ALA A 1 104 ? -1.782 12.266 5.703 1 96.69 104 ALA A CA 1
ATOM 755 C C . ALA A 1 104 ? -1.797 13.742 5.312 1 96.69 104 ALA A C 1
ATOM 757 O O . ALA A 1 104 ? -2.156 14.094 4.188 1 96.69 104 ALA A O 1
ATOM 758 N N . SER A 1 105 ? -1.46 14.602 6.219 1 95.56 105 SER A N 1
ATOM 759 C CA . SER A 1 105 ? -1.546 16.047 6.074 1 95.56 105 SER A CA 1
ATOM 760 C C . SER A 1 105 ? -2.955 16.484 5.684 1 95.56 105 SER A C 1
ATOM 762 O O . SER A 1 105 ? -3.139 17.203 4.699 1 95.56 105 SER A O 1
ATOM 764 N N . ARG A 1 106 ? -3.908 16 6.426 1 96.44 106 ARG A N 1
ATOM 765 C CA . ARG A 1 106 ? -5.316 16.234 6.125 1 96.44 106 ARG A CA 1
ATOM 766 C C . ARG A 1 106 ? -6.148 16.266 7.402 1 96.44 106 ARG A C 1
ATOM 768 O O . ARG A 1 106 ? -5.836 15.562 8.367 1 96.44 106 ARG A O 1
ATOM 775 N N . TRP A 1 107 ? -7.215 17.062 7.312 1 96.31 107 TRP A N 1
ATOM 776 C CA . TRP A 1 107 ? -8.273 17.016 8.312 1 96.31 107 TRP A CA 1
ATOM 777 C C . TRP A 1 107 ? -9.344 16 7.926 1 96.31 107 TRP A C 1
ATOM 779 O O . TRP A 1 107 ? -9.836 16.016 6.797 1 96.31 107 TRP A O 1
ATOM 789 N N . TYR A 1 108 ? -9.641 15.133 8.938 1 95.69 108 TYR A N 1
ATOM 790 C CA . TYR A 1 108 ? -10.641 14.102 8.688 1 95.69 108 TYR A CA 1
ATOM 791 C C . TYR A 1 108 ? -11.797 14.211 9.672 1 95.69 108 TYR A C 1
ATOM 793 O O . TYR A 1 108 ? -11.602 14.539 10.844 1 95.69 108 TYR A O 1
ATOM 801 N N . SER A 1 109 ? -13.047 13.883 9.156 1 93.06 109 SER A N 1
ATOM 802 C CA . SER A 1 109 ? -14.141 13.602 10.078 1 93.06 109 SER A CA 1
ATOM 803 C C . SER A 1 109 ? -13.805 12.43 10.992 1 93.06 109 SER A C 1
ATOM 805 O O . SER A 1 109 ? -12.93 11.617 10.68 1 93.06 109 SER A O 1
ATOM 807 N N . PRO A 1 110 ? -14.438 12.32 12.125 1 91.62 110 PRO A N 1
ATOM 808 C CA . PRO A 1 110 ? -14.125 11.25 13.078 1 91.62 110 PRO A CA 1
ATOM 809 C C . PRO A 1 110 ? -14.227 9.859 12.453 1 91.62 110 PRO A C 1
ATOM 811 O O . PRO A 1 110 ? -13.406 8.984 12.734 1 91.62 110 PRO A O 1
ATOM 814 N N . ASP A 1 111 ? -15.164 9.648 11.531 1 90.75 111 ASP A N 1
ATOM 815 C CA . ASP A 1 111 ? -15.359 8.336 10.914 1 90.75 111 ASP A CA 1
ATOM 816 C C . ASP A 1 111 ? -14.227 8.016 9.938 1 90.75 111 ASP A C 1
ATOM 818 O O . ASP A 1 111 ? -13.875 6.852 9.75 1 90.75 111 ASP A O 1
ATOM 822 N N . CYS A 1 112 ? -13.648 9.008 9.43 1 95.25 112 CYS A N 1
ATOM 823 C CA . CYS A 1 112 ? -12.633 8.852 8.391 1 95.25 112 CYS A CA 1
ATOM 824 C C . CYS A 1 112 ? -11.234 8.93 8.984 1 95.25 112 CYS A C 1
ATOM 826 O O . CYS A 1 112 ? -10.242 8.82 8.266 1 95.25 112 CYS A O 1
ATOM 828 N N . PHE A 1 113 ? -11.164 9.172 10.266 1 96.75 113 PHE A N 1
ATOM 829 C CA . PHE A 1 113 ? -9.891 9.273 10.961 1 96.75 113 PHE A CA 1
ATOM 830 C C . PHE A 1 113 ? -9.547 7.965 11.664 1 96.75 113 PHE A C 1
ATOM 832 O O . PHE A 1 113 ? -10.398 7.352 12.305 1 96.75 113 PHE A O 1
ATOM 839 N N . ASN A 1 114 ? -8.305 7.508 11.477 1 97.44 114 ASN A N 1
ATOM 840 C CA . ASN A 1 114 ? -7.836 6.312 12.172 1 97.44 114 ASN A CA 1
ATOM 841 C C . ASN A 1 114 ? -6.672 6.625 13.109 1 97.44 114 ASN A C 1
ATOM 843 O O . ASN A 1 114 ? -5.512 6.582 12.703 1 97.44 114 ASN A O 1
ATOM 847 N N . GLN A 1 115 ? -7.008 6.863 14.344 1 97.31 115 GLN A N 1
ATOM 848 C CA . GLN A 1 115 ? -6.016 7.277 15.328 1 97.31 115 GLN A CA 1
ATOM 849 C C . GLN A 1 115 ? -4.988 6.176 15.57 1 97.31 115 GLN A C 1
ATOM 851 O O . GLN A 1 115 ? -3.799 6.453 15.742 1 97.31 115 GLN A O 1
ATOM 856 N N . GLY A 1 116 ? -5.434 4.953 15.672 1 97.56 116 GLY A N 1
ATOM 857 C CA . GLY A 1 116 ? -4.543 3.838 15.953 1 97.56 116 GLY A CA 1
ATOM 858 C C . GLY A 1 116 ? -3.426 3.703 14.93 1 97.56 116 GLY A C 1
ATOM 859 O O . GLY A 1 116 ? -2.26 3.539 15.305 1 97.56 116 GLY A O 1
ATOM 860 N N . VAL A 1 117 ? -3.736 3.76 13.656 1 98.38 117 VAL A N 1
ATOM 861 C CA . VAL A 1 117 ? -2.742 3.637 12.594 1 98.38 117 VAL A CA 1
ATOM 862 C C . VAL A 1 117 ? -1.765 4.809 12.664 1 98.38 117 VAL A C 1
ATOM 864 O O . VAL A 1 117 ? -0.554 4.625 12.516 1 98.38 117 VAL A O 1
ATOM 867 N N . LEU A 1 118 ? -2.305 6.051 12.922 1 98.38 118 LEU A N 1
ATOM 868 C CA . LEU A 1 118 ? -1.447 7.227 13.023 1 98.38 118 LEU A CA 1
ATOM 869 C C . LEU A 1 118 ? -0.474 7.086 14.188 1 98.38 118 LEU A C 1
ATOM 871 O O . LEU A 1 118 ? 0.722 7.348 14.039 1 98.38 118 LEU A O 1
ATOM 875 N N . ASP A 1 119 ? -0.976 6.691 15.305 1 98 119 ASP A N 1
ATOM 876 C CA . ASP A 1 119 ? -0.133 6.551 16.484 1 98 119 ASP A CA 1
ATOM 877 C C . ASP A 1 119 ? 1.006 5.566 16.234 1 98 119 ASP A C 1
ATOM 879 O O . ASP A 1 119 ? 2.15 5.82 16.609 1 98 119 ASP A O 1
ATOM 883 N N . GLU A 1 120 ? 0.683 4.484 15.656 1 97.94 120 GLU A N 1
ATOM 884 C CA . GLU A 1 120 ? 1.711 3.496 15.344 1 97.94 120 GLU A CA 1
ATOM 885 C C . GLU A 1 120 ? 2.766 4.074 14.406 1 97.94 120 GLU A C 1
ATOM 887 O O . GLU A 1 120 ? 3.965 3.912 14.633 1 97.94 120 GLU A O 1
ATOM 892 N N . MET A 1 121 ? 2.336 4.734 13.414 1 98.06 121 MET A N 1
ATOM 893 C CA . MET A 1 121 ? 3.268 5.324 12.453 1 98.06 121 MET A CA 1
ATOM 894 C C . MET A 1 121 ? 4.184 6.332 13.141 1 98.06 121 MET A C 1
ATOM 896 O O . MET A 1 121 ? 5.383 6.379 12.859 1 98.06 121 MET A O 1
ATOM 900 N N . LEU A 1 122 ? 3.646 7.133 14.023 1 97.31 122 LEU A N 1
ATOM 901 C CA . LEU A 1 122 ? 4.395 8.211 14.664 1 97.31 122 LEU A CA 1
ATOM 902 C C . LEU A 1 122 ? 5.469 7.648 15.594 1 97.31 122 LEU A C 1
ATOM 904 O O . LEU A 1 122 ? 6.387 8.367 15.992 1 97.31 122 LEU A O 1
ATOM 908 N N . THR A 1 123 ? 5.398 6.375 15.953 1 97.81 123 THR A N 1
ATOM 909 C CA . THR A 1 123 ? 6.465 5.75 16.719 1 97.81 123 THR A CA 1
ATOM 910 C C . THR A 1 123 ? 7.629 5.359 15.812 1 97.81 123 THR A C 1
ATOM 912 O O . THR A 1 123 ? 8.727 5.07 16.297 1 97.81 123 THR A O 1
ATOM 915 N N . GLU A 1 124 ? 7.406 5.402 14.508 1 96.88 124 GLU A N 1
ATOM 916 C CA . GLU A 1 124 ? 8.391 4.871 13.57 1 96.88 124 GLU A CA 1
ATOM 917 C C . GLU A 1 124 ? 9.031 5.988 12.75 1 96.88 124 GLU A C 1
ATOM 919 O O . GLU A 1 124 ? 9.992 5.754 12.016 1 96.88 124 GLU A O 1
ATOM 924 N N . VAL A 1 125 ? 8.5 7.172 12.891 1 94.5 125 VAL A N 1
ATOM 925 C CA . VAL A 1 125 ? 9.016 8.297 12.117 1 94.5 125 VAL A CA 1
ATOM 926 C C . VAL A 1 125 ? 9.258 9.492 13.031 1 94.5 125 VAL A C 1
ATOM 928 O O . VAL A 1 125 ? 8.688 9.57 14.125 1 94.5 125 VAL A O 1
ATOM 931 N N . ASP A 1 126 ? 10.141 10.375 12.625 1 92 126 ASP A N 1
ATOM 932 C CA . ASP A 1 126 ? 10.453 11.609 13.328 1 92 126 ASP A CA 1
ATOM 933 C C . ASP A 1 126 ? 10.812 12.727 12.352 1 92 126 ASP A C 1
ATOM 935 O O . ASP A 1 126 ? 11.961 12.828 11.914 1 92 126 ASP A O 1
ATOM 939 N N . PHE A 1 127 ? 9.789 13.562 12.141 1 91.75 127 PHE A N 1
ATOM 940 C CA . PHE A 1 127 ? 10 14.617 11.156 1 91.75 127 PHE A CA 1
ATOM 941 C C . PHE A 1 127 ? 10.07 15.977 11.828 1 91.75 127 PHE A C 1
ATOM 943 O O . PHE A 1 127 ? 9.453 16.188 12.875 1 91.75 127 PHE A O 1
ATOM 950 N N . ARG A 1 128 ? 10.852 16.812 11.227 1 92.81 128 ARG A N 1
ATOM 951 C CA . ARG A 1 128 ? 10.797 18.25 11.477 1 92.81 128 ARG A CA 1
ATOM 952 C C . ARG A 1 128 ? 10.117 18.984 10.328 1 92.81 128 ARG A C 1
ATOM 954 O O . ARG A 1 128 ? 10.18 18.531 9.18 1 92.81 128 ARG A O 1
ATOM 961 N N . TRP A 1 129 ? 9.508 20.031 1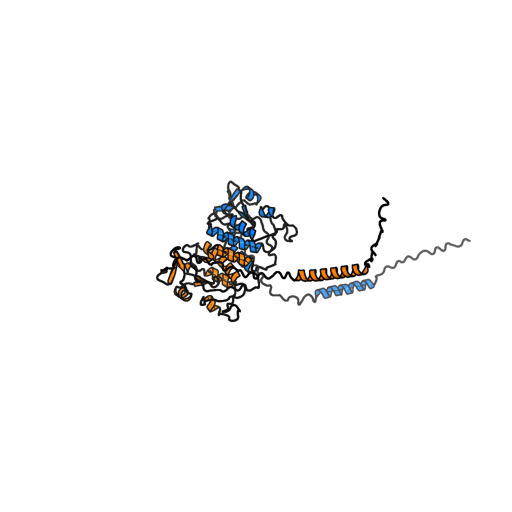0.656 1 94.88 129 TRP A N 1
ATOM 962 C CA . TRP A 1 129 ? 8.797 20.828 9.664 1 94.88 129 TRP A CA 1
ATOM 963 C C . TRP A 1 129 ? 9.289 22.266 9.68 1 94.88 129 TRP A C 1
ATOM 965 O O . TRP A 1 129 ? 9.703 22.781 10.719 1 94.88 129 TRP A O 1
ATOM 975 N N . TYR A 1 130 ? 9.18 22.859 8.57 1 94.81 130 TYR A N 1
ATOM 976 C CA . TYR A 1 130 ? 9.688 24.219 8.391 1 94.81 130 TYR A CA 1
ATOM 977 C C . TYR A 1 130 ? 8.664 25.094 7.684 1 94.81 130 TYR A C 1
ATOM 979 O O . TYR A 1 130 ? 7.789 24.594 6.973 1 94.81 130 TYR A O 1
ATOM 987 N N . ALA A 1 131 ? 8.805 26.375 7.883 1 95.56 131 ALA A N 1
ATOM 988 C CA . ALA A 1 131 ? 7.879 27.328 7.289 1 95.56 131 ALA A CA 1
ATOM 989 C C . ALA A 1 131 ? 8.289 27.672 5.859 1 95.56 131 ALA A C 1
ATOM 991 O O . ALA A 1 131 ? 7.5 28.25 5.105 1 95.56 131 ALA A O 1
ATOM 992 N N . ASP A 1 132 ? 9.531 27.297 5.512 1 92.19 132 ASP A N 1
ATOM 993 C CA . ASP A 1 132 ? 10.062 27.656 4.203 1 92.19 132 ASP A CA 1
ATOM 994 C C . ASP A 1 132 ? 10.734 26.469 3.531 1 92.19 132 ASP A C 1
ATOM 996 O O . ASP A 1 132 ? 11.211 25.547 4.211 1 92.19 132 ASP A O 1
ATOM 1000 N N . ARG A 1 133 ? 10.828 26.5 2.219 1 89.44 133 ARG A N 1
ATOM 1001 C CA . ARG A 1 133 ? 11.398 25.422 1.427 1 89.44 133 ARG A CA 1
ATOM 1002 C C . ARG A 1 133 ? 12.883 25.234 1.732 1 89.44 133 ARG A C 1
ATOM 1004 O O . ARG A 1 133 ? 13.414 24.141 1.594 1 89.44 133 ARG A O 1
ATOM 1011 N N . GLU A 1 134 ? 13.516 26.328 2.146 1 88.75 134 GLU A N 1
ATOM 1012 C CA . GLU A 1 134 ? 14.953 26.312 2.432 1 88.75 134 GLU A CA 1
ATOM 1013 C C . GLU A 1 134 ? 15.234 25.672 3.785 1 88.75 134 GLU A C 1
ATOM 1015 O O . GLU A 1 134 ? 16.391 25.406 4.117 1 88.75 134 GLU A O 1
ATOM 1020 N N . HIS A 1 135 ? 14.195 25.406 4.551 1 91.94 135 HIS A N 1
ATOM 1021 C CA . HIS A 1 135 ? 14.305 24.781 5.867 1 91.94 135 HIS A CA 1
ATOM 1022 C C . HIS A 1 135 ? 15.148 25.641 6.805 1 91.94 135 HIS A C 1
ATOM 1024 O O . HIS A 1 135 ? 16.047 25.125 7.477 1 91.94 135 HIS A O 1
ATOM 1030 N N . THR A 1 136 ? 14.828 26.875 6.836 1 94.44 136 THR A N 1
ATOM 1031 C CA . THR A 1 136 ? 15.562 27.812 7.688 1 94.44 136 THR A CA 1
ATOM 1032 C C . THR A 1 136 ? 14.742 28.188 8.914 1 94.44 136 THR A C 1
ATOM 1034 O O . THR A 1 136 ? 15.289 28.641 9.922 1 94.44 136 THR A O 1
ATOM 1037 N N . GLN A 1 137 ? 13.461 28.094 8.789 1 96.69 137 GLN A N 1
ATOM 1038 C CA . GLN A 1 137 ? 12.57 28.453 9.891 1 96.69 137 GLN A CA 1
ATOM 1039 C C . GLN A 1 137 ? 11.758 27.234 10.344 1 96.69 137 GLN A C 1
ATOM 1041 O O . GLN A 1 137 ? 10.695 26.953 9.773 1 96.69 137 GLN A O 1
ATOM 1046 N N . GLU A 1 138 ? 12.172 26.688 11.406 1 96.25 138 GLU A N 1
ATOM 1047 C CA . GLU A 1 138 ? 11.477 25.5 11.922 1 96.25 138 GLU A CA 1
ATOM 1048 C C . GLU A 1 138 ? 10.141 25.875 12.547 1 96.25 138 GLU A C 1
ATOM 1050 O O . GLU A 1 138 ? 10.031 26.891 13.234 1 96.25 138 GLU A O 1
ATOM 1055 N N . VAL A 1 139 ? 9.156 25.062 12.266 1 97.12 139 VAL A N 1
ATOM 1056 C CA . VAL A 1 139 ? 7.848 25.203 12.891 1 97.12 139 VAL A CA 1
ATOM 1057 C C . VAL A 1 139 ? 7.742 24.234 14.07 1 97.12 139 VAL A C 1
ATOM 1059 O O . VAL A 1 139 ? 8.18 23.078 13.984 1 97.12 139 VAL A O 1
ATOM 1062 N N . ALA A 1 140 ? 7.207 24.75 15.164 1 96.5 140 ALA A N 1
ATOM 1063 C CA . ALA A 1 140 ? 7.051 23.906 16.344 1 96.5 140 ALA A CA 1
ATOM 1064 C C . ALA A 1 140 ? 6.246 22.641 16.016 1 96.5 140 ALA A C 1
ATOM 1066 O O . ALA A 1 140 ? 5.191 22.719 15.391 1 96.5 140 ALA A O 1
ATOM 1067 N N . ARG A 1 141 ? 6.719 21.531 16.5 1 95.62 141 ARG A N 1
ATOM 1068 C CA . ARG A 1 141 ? 6.098 20.234 16.234 1 95.62 141 ARG A CA 1
ATOM 1069 C C . ARG A 1 141 ? 4.645 20.219 16.688 1 95.62 141 ARG A C 1
ATOM 1071 O O . ARG A 1 141 ? 3.775 19.688 16 1 95.62 141 ARG A O 1
ATOM 1078 N N . GLU A 1 142 ? 4.391 20.797 17.828 1 95.88 142 GLU A N 1
ATOM 1079 C CA . GLU A 1 142 ? 3.045 20.812 18.391 1 95.88 142 GLU A CA 1
ATOM 1080 C C . GLU A 1 142 ? 2.061 21.516 17.453 1 95.88 142 GLU A C 1
ATOM 1082 O O . GLU A 1 142 ? 0.906 21.094 17.344 1 95.88 142 GLU A O 1
ATOM 1087 N N . ARG A 1 143 ? 2.504 22.562 16.859 1 96 143 ARG A N 1
ATOM 1088 C CA . ARG A 1 143 ? 1.662 23.297 15.93 1 96 143 ARG A CA 1
ATOM 1089 C C . ARG A 1 143 ? 1.337 22.469 14.695 1 96 143 ARG A C 1
ATOM 1091 O O . ARG A 1 143 ? 0.207 22.484 14.203 1 96 143 ARG A O 1
ATOM 1098 N N . VAL A 1 144 ? 2.316 21.703 14.242 1 96.62 144 VAL A N 1
ATOM 1099 C CA . VAL A 1 144 ? 2.125 20.875 13.055 1 96.62 144 VAL A CA 1
ATOM 1100 C C . VAL A 1 144 ? 1.2 19.703 13.391 1 96.62 144 VAL A C 1
ATOM 1102 O O . VAL A 1 144 ? 0.285 19.391 12.625 1 96.62 144 VAL A O 1
ATOM 1105 N N . LEU A 1 145 ? 1.389 19.094 14.562 1 96.12 145 LEU A N 1
ATOM 1106 C CA . LEU A 1 145 ? 0.556 17.969 14.969 1 96.12 145 LEU A CA 1
ATOM 1107 C C . LEU A 1 145 ? -0.896 18.406 15.141 1 96.12 145 LEU A C 1
ATOM 1109 O O . LEU A 1 145 ? -1.814 17.609 14.945 1 96.12 145 LEU A O 1
ATOM 1113 N N . ALA A 1 146 ? -1.085 19.703 15.445 1 96.12 146 ALA A N 1
ATOM 1114 C CA . ALA A 1 146 ? -2.428 20.234 15.656 1 96.12 146 ALA A CA 1
ATOM 1115 C C . ALA A 1 146 ? -3.074 20.641 14.336 1 96.12 146 ALA A C 1
ATOM 1117 O O . ALA A 1 146 ? -4.27 20.938 14.289 1 96.12 146 ALA A O 1
ATOM 1118 N N . GLY A 1 147 ? -2.322 20.641 13.273 1 97.06 147 GLY A N 1
ATOM 1119 C CA . GLY A 1 147 ? -2.854 20.984 11.969 1 97.06 147 GLY A CA 1
ATOM 1120 C C . GLY A 1 147 ? -3.109 22.484 11.812 1 97.06 147 GLY A C 1
ATOM 1121 O O . GLY A 1 147 ? -3.867 22.891 10.93 1 97.06 147 GLY A O 1
ATOM 1122 N N . GLU A 1 148 ? -2.459 23.312 12.656 1 95.75 148 GLU A N 1
ATOM 1123 C CA . GLU A 1 148 ? -2.729 24.75 12.688 1 95.75 148 GLU A CA 1
ATOM 1124 C C . GLU A 1 148 ? -1.741 25.5 11.805 1 95.75 148 GLU A C 1
ATOM 1126 O O . GLU A 1 148 ? -1.014 26.375 12.289 1 95.75 148 GLU A O 1
ATOM 1131 N N . PHE A 1 149 ? -1.798 25.25 10.609 1 95.44 149 PHE A N 1
ATOM 1132 C CA . PHE A 1 149 ? -0.924 25.875 9.625 1 95.44 149 PHE A CA 1
ATOM 1133 C C . PHE A 1 149 ? -1.544 25.828 8.234 1 95.44 149 PHE A C 1
ATOM 1135 O O . PHE A 1 149 ? -2.482 25.062 8 1 95.44 149 PHE A O 1
ATOM 1142 N N . GLU A 1 150 ? -1.062 26.688 7.328 1 94.56 150 GLU A N 1
ATOM 1143 C CA . GLU A 1 150 ? -1.47 26.641 5.93 1 94.56 150 GLU A CA 1
ATOM 1144 C C . GLU A 1 150 ? -0.576 25.688 5.129 1 94.56 150 GLU A C 1
ATOM 1146 O O . GLU A 1 150 ? -1.069 24.844 4.387 1 94.56 150 GLU A O 1
ATOM 1151 N N . ALA A 1 151 ? 0.649 25.844 5.273 1 95.12 151 ALA A N 1
ATOM 1152 C CA . ALA A 1 151 ? 1.634 25.016 4.594 1 95.12 151 ALA A CA 1
ATOM 1153 C C . ALA A 1 151 ? 2.91 24.875 5.422 1 95.12 151 ALA A C 1
ATOM 1155 O O . ALA A 1 151 ? 3.316 25.828 6.098 1 95.12 151 ALA A O 1
ATOM 1156 N N . VAL A 1 152 ? 3.457 23.75 5.414 1 95.88 152 VAL A N 1
ATOM 1157 C CA . VAL A 1 152 ? 4.773 23.5 6 1 95.88 152 VAL A CA 1
ATOM 1158 C C . VAL A 1 152 ? 5.613 22.656 5.047 1 95.88 152 VAL A C 1
ATOM 1160 O O . VAL A 1 152 ? 5.09 22.062 4.098 1 95.88 152 VAL A O 1
ATOM 1163 N N . TYR A 1 153 ? 6.883 22.688 5.332 1 93.88 153 TYR A N 1
ATOM 1164 C CA . TYR A 1 153 ? 7.852 21.953 4.527 1 93.88 153 TYR A CA 1
ATOM 1165 C C . TYR A 1 153 ? 8.609 20.938 5.379 1 93.88 153 TYR A C 1
ATOM 1167 O O . TYR A 1 153 ? 9.531 21.297 6.113 1 93.88 153 TYR A O 1
ATOM 1175 N N . PRO A 1 154 ? 8.18 19.688 5.199 1 92.56 154 PRO A N 1
ATOM 1176 C CA . PRO A 1 154 ? 8.852 18.688 6.016 1 92.56 154 PRO A CA 1
ATOM 1177 C C . PRO A 1 154 ? 10.258 18.359 5.516 1 92.56 154 PRO A C 1
ATOM 1179 O O . PRO A 1 154 ? 10.586 18.641 4.359 1 92.56 154 PRO A O 1
ATOM 1182 N N . ASP A 1 155 ? 11.062 17.891 6.375 1 86.62 155 ASP A N 1
ATOM 1183 C CA . ASP A 1 155 ? 12.406 17.5 5.977 1 86.62 155 ASP A CA 1
ATOM 1184 C C . ASP A 1 155 ? 12.43 16.031 5.547 1 86.62 155 ASP A C 1
ATOM 1186 O O . ASP A 1 155 ? 11.414 15.336 5.609 1 86.62 155 ASP A O 1
ATOM 1190 N N . ASN A 1 156 ? 13.539 15.625 4.93 1 80.44 156 ASN A N 1
ATOM 1191 C CA . ASN A 1 156 ? 13.914 14.25 4.605 1 80.44 156 ASN A CA 1
ATOM 1192 C C . ASN A 1 156 ? 12.898 13.609 3.664 1 80.44 156 ASN A C 1
ATOM 1194 O O . ASN A 1 156 ? 12.547 14.188 2.635 1 80.44 156 ASN A O 1
ATOM 1198 N N . ASP A 1 157 ? 12.484 12.352 3.986 1 86.81 157 ASP A N 1
ATOM 1199 C CA . ASP A 1 157 ? 11.727 11.484 3.094 1 86.81 157 ASP A CA 1
ATOM 1200 C C . ASP A 1 157 ? 10.25 11.461 3.477 1 86.81 157 ASP A C 1
ATOM 1202 O O . ASP A 1 157 ? 9.594 10.422 3.406 1 86.81 157 ASP A O 1
ATOM 1206 N N . TYR A 1 158 ? 9.711 12.641 3.898 1 90.81 158 TYR A N 1
ATOM 1207 C CA . TYR A 1 158 ? 8.328 12.719 4.371 1 90.81 158 TYR A CA 1
ATOM 1208 C C . TYR A 1 158 ? 7.367 12.172 3.324 1 90.81 158 TYR A C 1
ATOM 1210 O O . TYR A 1 158 ? 6.43 11.445 3.654 1 90.81 158 TYR A O 1
ATOM 1218 N N . HIS A 1 159 ? 7.586 12.555 2.068 1 92.12 159 HIS A N 1
ATOM 1219 C CA . HIS A 1 159 ? 6.656 12.141 1.024 1 92.12 159 HIS A CA 1
ATOM 1220 C C . HIS A 1 159 ? 6.605 10.617 0.912 1 92.12 159 HIS A C 1
ATOM 1222 O O . HIS A 1 159 ? 5.535 10.039 0.706 1 92.12 159 HIS A O 1
ATOM 1228 N N . ILE A 1 160 ? 7.73 10.023 1.057 1 93.62 160 ILE A N 1
ATOM 1229 C CA . ILE A 1 160 ? 7.805 8.562 0.979 1 93.62 160 ILE A CA 1
ATOM 1230 C C . ILE A 1 160 ? 7.062 7.945 2.16 1 93.62 160 ILE A C 1
ATOM 1232 O O . ILE A 1 160 ? 6.242 7.043 1.981 1 93.62 160 ILE A O 1
ATOM 1236 N N . MET A 1 161 ? 7.367 8.484 3.361 1 94.69 161 MET A N 1
ATOM 1237 C CA . MET A 1 161 ? 6.727 7.949 4.559 1 94.69 161 MET A CA 1
ATOM 1238 C C . MET A 1 161 ? 5.223 8.203 4.535 1 94.69 161 MET A C 1
ATOM 1240 O O . MET A 1 161 ? 4.441 7.363 4.98 1 94.69 161 MET A O 1
ATOM 1244 N N . HIS A 1 162 ? 4.863 9.344 4.098 1 95.19 162 HIS A N 1
ATOM 1245 C CA . HIS A 1 162 ? 3.463 9.68 3.865 1 95.19 162 HIS A CA 1
ATOM 1246 C C . HIS A 1 162 ? 2.783 8.625 2.996 1 95.19 162 HIS A C 1
ATOM 1248 O O . HIS A 1 162 ? 1.69 8.156 3.324 1 95.19 162 HIS A O 1
ATOM 1254 N N . CYS A 1 163 ? 3.402 8.25 1.945 1 96.44 163 CYS A N 1
ATOM 1255 C CA . CYS A 1 163 ? 2.852 7.258 1.03 1 96.44 163 CYS A CA 1
ATOM 1256 C C . CYS A 1 163 ? 2.713 5.902 1.715 1 96.44 163 CYS A C 1
ATOM 1258 O O . CYS A 1 163 ? 1.679 5.242 1.593 1 96.44 163 CYS A O 1
ATOM 1260 N N . LEU A 1 164 ? 3.762 5.492 2.387 1 98.12 164 LEU A N 1
ATOM 1261 C CA . LEU A 1 164 ? 3.73 4.211 3.088 1 98.12 164 LEU A CA 1
ATOM 1262 C C . LEU A 1 164 ? 2.654 4.207 4.168 1 98.12 164 LEU A C 1
ATOM 1264 O O . LEU A 1 164 ? 1.979 3.197 4.375 1 98.12 164 LEU A O 1
ATOM 1268 N N . TYR A 1 165 ? 2.479 5.301 4.805 1 98.31 165 TYR A N 1
ATOM 1269 C CA . TYR A 1 165 ? 1.425 5.453 5.801 1 98.31 165 TYR A CA 1
ATOM 1270 C C . TYR A 1 165 ? 0.047 5.309 5.168 1 98.31 165 TYR A C 1
ATOM 1272 O O . TYR A 1 165 ? -0.844 4.672 5.738 1 98.31 165 TYR A O 1
ATOM 1280 N N . LEU A 1 166 ? -0.16 5.875 4.027 1 98.56 166 LEU A N 1
ATOM 1281 C CA . LEU A 1 166 ? -1.469 5.828 3.383 1 98.56 166 LEU A CA 1
ATOM 1282 C C . LEU A 1 166 ? -1.8 4.41 2.928 1 98.56 166 LEU A C 1
ATOM 1284 O O . LEU A 1 166 ? -2.969 4.023 2.889 1 98.56 166 LEU A O 1
ATOM 1288 N N . TRP A 1 167 ? -0.749 3.65 2.619 1 98.88 167 TRP A N 1
ATOM 1289 C CA . TRP A 1 167 ? -0.941 2.223 2.395 1 98.88 167 TRP A CA 1
ATOM 1290 C C . TRP A 1 167 ? -1.521 1.549 3.633 1 98.88 167 TRP A C 1
ATOM 1292 O O . TRP A 1 167 ? -2.52 0.828 3.547 1 98.88 167 TRP A O 1
ATOM 1302 N N . ARG A 1 168 ? -0.928 1.785 4.762 1 98.88 168 ARG A N 1
ATOM 1303 C CA . ARG A 1 168 ? -1.41 1.224 6.02 1 98.88 168 ARG A CA 1
ATOM 1304 C C . ARG A 1 168 ? -2.836 1.678 6.309 1 98.88 168 ARG A C 1
ATOM 1306 O O . ARG A 1 168 ? -3.67 0.881 6.746 1 98.88 168 ARG A O 1
ATOM 1313 N N . ARG A 1 169 ? -3.09 2.93 6.062 1 98.44 169 ARG A N 1
ATOM 1314 C CA . ARG A 1 169 ? -4.418 3.484 6.305 1 98.44 169 ARG A CA 1
ATOM 1315 C C . ARG A 1 169 ? -5.461 2.811 5.418 1 98.44 169 ARG A C 1
ATOM 1317 O O . ARG A 1 169 ? -6.551 2.469 5.883 1 98.44 169 ARG A O 1
ATOM 1324 N N . LEU A 1 170 ? -5.145 2.672 4.168 1 98.69 170 LEU A N 1
ATOM 1325 C CA . LEU A 1 170 ? -6.039 1.982 3.242 1 98.69 170 LEU A CA 1
ATOM 1326 C C . LEU A 1 170 ? -6.344 0.571 3.732 1 98.69 170 LEU A C 1
ATOM 1328 O O . LEU A 1 170 ? -7.508 0.18 3.828 1 98.69 170 LEU A O 1
ATOM 1332 N N . HIS A 1 171 ? -5.289 -0.157 4.039 1 98.81 171 HIS A N 1
ATOM 1333 C CA . HIS A 1 171 ? -5.457 -1.548 4.445 1 98.81 171 HIS A CA 1
ATOM 1334 C C . HIS A 1 171 ? -6.262 -1.651 5.738 1 98.81 171 HIS A C 1
ATOM 1336 O O . HIS A 1 171 ? -7.168 -2.482 5.848 1 98.81 171 HIS A O 1
ATOM 1342 N N . SER A 1 172 ? -5.918 -0.834 6.668 1 98.19 172 SER A N 1
ATOM 1343 C CA . SER A 1 172 ? -6.645 -0.837 7.938 1 98.19 172 SER A CA 1
ATOM 1344 C C . SER A 1 172 ? -8.117 -0.519 7.73 1 98.19 172 SER A C 1
ATOM 1346 O O . SER A 1 172 ? -8.984 -1.125 8.359 1 98.19 172 SER A O 1
ATOM 1348 N N . ALA A 1 173 ? -8.422 0.459 6.887 1 97.62 173 ALA A N 1
ATOM 1349 C CA . ALA A 1 173 ? -9.812 0.826 6.621 1 97.62 173 ALA A CA 1
ATOM 1350 C C . ALA A 1 173 ? -10.594 -0.356 6.051 1 97.62 173 ALA A C 1
ATOM 1352 O O . ALA A 1 173 ? -11.773 -0.534 6.355 1 97.62 173 ALA A O 1
ATOM 1353 N N . VAL A 1 174 ? -9.945 -1.142 5.227 1 97.56 174 VAL A N 1
ATOM 1354 C CA . VAL A 1 174 ? -10.57 -2.326 4.645 1 97.56 174 VAL A CA 1
ATOM 1355 C C . VAL A 1 174 ? -10.906 -3.33 5.742 1 97.56 174 VAL A C 1
ATOM 1357 O O . VAL A 1 174 ? -12.039 -3.811 5.832 1 97.56 174 VAL A O 1
ATOM 1360 N N . LEU A 1 175 ? -9.984 -3.615 6.605 1 97.31 175 LEU A N 1
ATOM 1361 C CA . LEU A 1 175 ? -10.141 -4.652 7.621 1 97.31 175 LEU A CA 1
ATOM 1362 C C . LEU A 1 175 ? -11.141 -4.227 8.688 1 97.31 175 LEU A C 1
ATOM 1364 O O . LEU A 1 175 ? -11.891 -5.055 9.211 1 97.31 175 LEU A O 1
ATOM 1368 N N . GLU A 1 176 ? -11.117 -2.953 8.984 1 96.62 176 GLU A N 1
ATOM 1369 C CA . GLU A 1 176 ? -11.961 -2.443 10.07 1 96.62 176 GLU A CA 1
ATOM 1370 C C . GLU A 1 176 ? -13.289 -1.919 9.539 1 96.62 176 GLU A C 1
ATOM 1372 O O . GLU A 1 176 ? -14.109 -1.399 10.297 1 96.62 176 GLU A O 1
ATOM 1377 N N . HIS A 1 177 ? -13.531 -1.986 8.258 1 95.56 177 HIS A N 1
ATOM 1378 C CA . HIS A 1 177 ? -14.75 -1.513 7.617 1 95.56 177 HIS A CA 1
ATOM 1379 C C . HIS A 1 177 ? -15.016 -0.049 7.953 1 95.56 177 HIS A C 1
ATOM 1381 O O . HIS A 1 177 ? -16.125 0.305 8.367 1 95.56 177 HIS A O 1
ATOM 1387 N N . ARG A 1 178 ? -13.992 0.759 7.762 1 95.44 178 ARG A N 1
ATOM 1388 C CA . ARG A 1 178 ? -14.07 2.186 8.055 1 95.44 178 ARG A CA 1
ATOM 1389 C C . ARG A 1 178 ? -14.266 2.998 6.781 1 95.44 178 ARG A C 1
ATOM 1391 O O . ARG A 1 178 ? -14.117 2.477 5.676 1 95.44 178 ARG A O 1
ATOM 1398 N N . PHE A 1 179 ? -14.633 4.285 6.996 1 94.62 179 PHE A N 1
ATOM 1399 C CA . PHE A 1 179 ? -14.664 5.242 5.895 1 94.62 179 PHE A CA 1
ATOM 1400 C C . PHE A 1 179 ? -13.25 5.66 5.504 1 94.62 179 PHE A C 1
ATOM 1402 O O . PHE A 1 179 ? -12.328 5.605 6.328 1 94.62 179 PHE A O 1
ATOM 1409 N N . LEU A 1 180 ? -13.117 5.984 4.273 1 96.19 180 LEU A N 1
ATOM 1410 C CA . LEU A 1 180 ? -11.844 6.43 3.723 1 96.19 180 LEU A CA 1
ATOM 1411 C C . LEU A 1 180 ? -12.023 7.676 2.861 1 96.19 180 LEU A C 1
ATOM 1413 O O . LEU A 1 180 ? -13.078 7.852 2.24 1 96.19 180 LEU A O 1
ATOM 1417 N N . ASP A 1 181 ? -11.055 8.539 2.877 1 95.12 181 ASP A N 1
ATOM 1418 C CA . ASP A 1 181 ? -11.164 9.719 2.027 1 95.12 181 ASP A CA 1
ATOM 1419 C C . ASP A 1 181 ? -11.031 9.352 0.552 1 95.12 181 ASP A C 1
ATOM 1421 O O . ASP A 1 181 ? -10.5 8.289 0.218 1 95.12 181 ASP A O 1
ATOM 1425 N N . ASP A 1 182 ? -11.461 10.25 -0.298 1 92.56 182 ASP A N 1
ATOM 1426 C CA . ASP A 1 182 ? -11.539 9.992 -1.731 1 92.56 182 ASP A CA 1
ATOM 1427 C C . ASP A 1 182 ? -10.141 9.938 -2.355 1 92.56 182 ASP A C 1
ATOM 1429 O O . ASP A 1 182 ? -9.93 9.242 -3.348 1 92.56 182 ASP A O 1
ATOM 1433 N N . ASP A 1 183 ? -9.164 10.602 -1.79 1 93.25 183 ASP A N 1
ATOM 1434 C CA . ASP A 1 183 ? -7.805 10.594 -2.322 1 93.25 183 ASP A CA 1
ATOM 1435 C C . ASP A 1 183 ? -7.172 9.211 -2.178 1 93.25 183 ASP A C 1
ATOM 1437 O O . ASP A 1 183 ? -6.656 8.656 -3.15 1 93.25 183 ASP A O 1
ATOM 1441 N N . VAL A 1 184 ? -7.227 8.719 -0.955 1 96.81 184 VAL A N 1
ATOM 1442 C CA . VAL A 1 184 ? -6.59 7.441 -0.673 1 96.81 184 VAL A CA 1
ATOM 1443 C C . VAL A 1 184 ? -7.363 6.316 -1.358 1 96.81 184 VAL A C 1
ATOM 1445 O O . VAL A 1 184 ? -6.785 5.297 -1.743 1 96.81 184 VAL A O 1
ATOM 1448 N N . TYR A 1 185 ? -8.672 6.555 -1.569 1 96.94 185 TYR A N 1
ATOM 1449 C CA . TYR A 1 185 ? -9.5 5.551 -2.215 1 96.94 185 TYR A CA 1
ATOM 1450 C C . TYR A 1 185 ? -9.18 5.441 -3.701 1 96.94 185 TYR A C 1
ATOM 1452 O O . TYR A 1 185 ? -9.422 4.406 -4.324 1 96.94 185 TYR A O 1
ATOM 1460 N N . SER A 1 186 ? -8.664 6.434 -4.242 1 96.88 186 SER A N 1
ATOM 1461 C CA . SER A 1 186 ? -8.375 6.465 -5.672 1 96.88 186 SER A CA 1
ATOM 1462 C C . SER A 1 186 ? -7.16 5.609 -6.012 1 96.88 186 SER A C 1
ATOM 1464 O O . SER A 1 186 ? -6.082 5.801 -5.445 1 96.88 186 SER A O 1
ATOM 1466 N N . TYR A 1 187 ? -7.332 4.754 -7.059 1 97.81 187 TYR A N 1
ATOM 1467 C CA . TYR A 1 187 ? -6.227 3.904 -7.488 1 97.81 187 TYR A CA 1
ATOM 1468 C C . TYR A 1 187 ? -5.066 4.742 -8.008 1 97.81 187 TYR A C 1
ATOM 1470 O O . TYR A 1 187 ? -3.902 4.367 -7.855 1 97.81 187 TYR A O 1
ATOM 1478 N N . GLU A 1 188 ? -5.379 5.867 -8.578 1 97.88 188 GLU A N 1
ATOM 1479 C CA . GLU A 1 188 ? -4.352 6.766 -9.102 1 97.88 188 GLU A CA 1
ATOM 1480 C C . GLU A 1 188 ? -3.395 7.211 -8.008 1 97.88 188 GLU A C 1
ATOM 1482 O O . GLU A 1 188 ? -2.207 7.422 -8.258 1 97.88 188 GLU A O 1
ATOM 1487 N N . HIS A 1 189 ? -3.928 7.363 -6.859 1 97.44 189 HIS A N 1
ATOM 1488 C CA . HIS A 1 189 ? -3.068 7.742 -5.742 1 97.44 189 HIS A CA 1
ATOM 1489 C C . HIS A 1 189 ? -2.078 6.633 -5.41 1 97.44 189 HIS A C 1
ATOM 1491 O O . HIS A 1 189 ? -0.894 6.902 -5.188 1 97.44 189 HIS A O 1
ATOM 1497 N N . THR A 1 190 ? -2.5 5.414 -5.336 1 98.56 190 THR A N 1
ATOM 1498 C CA . THR A 1 190 ? -1.617 4.27 -5.125 1 98.56 190 THR A CA 1
ATOM 1499 C C . THR A 1 190 ? -0.547 4.211 -6.211 1 98.56 190 THR A C 1
ATOM 1501 O O . THR A 1 190 ? 0.631 3.996 -5.918 1 98.56 190 THR A O 1
ATOM 1504 N N . LEU A 1 191 ? -0.932 4.41 -7.445 1 98.31 191 LEU A N 1
ATOM 1505 C CA . LEU A 1 191 ? 0.034 4.402 -8.539 1 98.31 191 LEU A CA 1
ATOM 1506 C C . LEU A 1 191 ? 1.062 5.516 -8.359 1 98.31 191 LEU A C 1
ATOM 1508 O O . LEU A 1 191 ? 2.26 5.293 -8.555 1 98.31 191 LEU A O 1
ATOM 1512 N N . HIS A 1 192 ? 0.59 6.707 -8.039 1 96.06 192 HIS A N 1
ATOM 1513 C CA . HIS A 1 192 ? 1.492 7.82 -7.758 1 96.06 192 HIS A CA 1
ATOM 1514 C C . HIS A 1 192 ? 2.498 7.453 -6.672 1 96.06 192 HIS A C 1
ATOM 1516 O O . HIS A 1 192 ? 3.705 7.625 -6.855 1 96.06 192 HIS A O 1
ATOM 1522 N N . CYS A 1 193 ? 2.025 6.926 -5.582 1 96.69 193 CYS A N 1
ATOM 1523 C CA . CYS A 1 193 ? 2.873 6.59 -4.445 1 96.69 193 CYS A CA 1
ATOM 1524 C C . CYS A 1 193 ? 3.887 5.512 -4.816 1 96.69 193 CYS A C 1
ATOM 1526 O O . CYS A 1 193 ? 5.078 5.652 -4.531 1 96.69 193 CYS A O 1
ATOM 1528 N N . THR A 1 194 ? 3.396 4.391 -5.383 1 98.12 194 THR A N 1
ATOM 1529 C CA . THR A 1 194 ? 4.301 3.285 -5.684 1 98.12 194 THR A CA 1
ATOM 1530 C C . THR A 1 194 ? 5.367 3.719 -6.688 1 98.12 194 THR A C 1
ATOM 1532 O O . THR A 1 194 ? 6.539 3.367 -6.547 1 98.12 194 THR A O 1
ATOM 1535 N N . ARG A 1 195 ? 5.035 4.504 -7.645 1 96.69 195 ARG A N 1
ATOM 1536 C CA . ARG A 1 195 ? 6 4.973 -8.633 1 96.69 195 ARG A CA 1
ATOM 1537 C C . ARG A 1 195 ? 6.996 5.945 -8.008 1 96.69 195 ARG A C 1
ATOM 1539 O O . ARG A 1 195 ? 8.18 5.938 -8.352 1 96.69 195 ARG A O 1
ATOM 1546 N N . LEU A 1 196 ? 6.5 6.824 -7.129 1 93.31 196 LEU A N 1
ATOM 1547 C CA . LEU A 1 196 ? 7.402 7.715 -6.41 1 93.31 196 LEU A CA 1
ATOM 1548 C C . LEU A 1 196 ? 8.422 6.922 -5.602 1 93.31 196 LEU A C 1
ATOM 1550 O O . LEU A 1 196 ? 9.609 7.227 -5.621 1 93.31 196 LEU A O 1
ATOM 1554 N N . ILE A 1 197 ? 7.961 5.91 -4.891 1 94.06 197 ILE A N 1
ATOM 1555 C CA . ILE A 1 197 ? 8.836 5.105 -4.047 1 94.06 197 ILE A CA 1
ATOM 1556 C C . ILE A 1 197 ? 9.836 4.344 -4.914 1 94.06 197 ILE A C 1
ATOM 1558 O O . ILE A 1 197 ? 11.008 4.215 -4.551 1 94.06 197 ILE A O 1
ATOM 1562 N N . MET A 1 198 ? 9.383 3.855 -6.051 1 92.56 198 MET A N 1
ATOM 1563 C CA . MET A 1 198 ? 10.281 3.162 -6.973 1 92.56 198 MET A CA 1
ATOM 1564 C C . MET A 1 198 ? 11.438 4.062 -7.387 1 92.56 198 MET A C 1
ATOM 1566 O O . MET A 1 198 ? 12.547 3.58 -7.641 1 92.56 198 MET A O 1
ATOM 1570 N N . GLN A 1 199 ? 11.172 5.336 -7.434 1 88.75 199 GLN A N 1
ATOM 1571 C CA . GLN A 1 199 ? 12.18 6.301 -7.883 1 88.75 199 GLN A CA 1
ATOM 1572 C C . GLN A 1 199 ? 12.781 7.051 -6.699 1 88.75 199 GLN A C 1
ATOM 1574 O O . GLN A 1 199 ? 13.367 8.125 -6.871 1 88.75 199 GLN A O 1
ATOM 1579 N N . TRP A 1 200 ? 12.57 6.516 -5.535 1 86 200 TRP A N 1
ATOM 1580 C CA . TRP A 1 200 ? 13 7.172 -4.305 1 86 200 TRP A CA 1
ATOM 1581 C C . TRP A 1 200 ? 14.492 7.484 -4.34 1 86 200 TRP A C 1
ATOM 1583 O O . TRP A 1 200 ? 15.32 6.57 -4.352 1 86 200 TRP A O 1
ATOM 1593 N N . PRO A 1 201 ? 14.773 8.836 -4.594 1 74.19 201 PRO A N 1
ATOM 1594 C CA . PRO A 1 201 ? 16.188 9.18 -4.531 1 74.19 201 PRO A CA 1
ATOM 1595 C C . PRO A 1 201 ? 16.703 9.305 -3.098 1 74.19 201 PRO A C 1
ATOM 1597 O O . PRO A 1 201 ? 16.703 10.391 -2.525 1 74.19 201 PRO A O 1
ATOM 1600 N N . ARG A 1 202 ? 17.016 8.289 -2.451 1 65.81 202 ARG A N 1
ATOM 1601 C CA . ARG A 1 202 ? 17.391 8.305 -1.04 1 65.81 202 ARG A CA 1
ATOM 1602 C C . ARG A 1 202 ? 18.375 9.43 -0.75 1 65.81 202 ARG A C 1
ATOM 1604 O O . ARG A 1 202 ? 19.297 9.68 -1.537 1 65.81 202 ARG A O 1
ATOM 1611 N N . GLY A 1 203 ? 18.125 10.07 0.241 1 63.31 203 GLY A N 1
ATOM 1612 C CA . GLY A 1 203 ? 19.016 11.117 0.717 1 63.31 203 GLY A CA 1
ATOM 1613 C C . GLY A 1 203 ? 18.703 12.484 0.14 1 63.31 203 GLY A C 1
ATOM 1614 O O . GLY A 1 203 ? 19.297 13.484 0.544 1 63.31 203 GLY A O 1
ATOM 1615 N N . LEU A 1 204 ? 17.891 12.375 -0.905 1 66.31 204 LEU A N 1
ATOM 1616 C CA . LEU A 1 204 ? 17.469 13.672 -1.436 1 66.31 204 LEU A CA 1
ATOM 1617 C C . LEU A 1 204 ? 16.094 14.055 -0.908 1 66.31 204 LEU A C 1
ATOM 1619 O O . LEU A 1 204 ? 15.195 13.211 -0.824 1 66.31 204 LEU A O 1
ATOM 1623 N N . ASN A 1 205 ? 16.172 15.18 -0.297 1 62.62 205 ASN A N 1
ATOM 1624 C CA . ASN A 1 205 ? 14.898 15.672 0.213 1 62.62 205 ASN A CA 1
ATOM 1625 C C . ASN A 1 205 ? 13.844 15.758 -0.891 1 62.62 205 ASN A C 1
ATOM 1627 O O . ASN A 1 205 ? 14.016 16.5 -1.861 1 62.62 205 ASN A O 1
ATOM 1631 N N . SER A 1 206 ? 13.086 14.727 -0.916 1 61.5 206 SER A N 1
ATOM 1632 C CA . SER A 1 206 ? 11.969 14.82 -1.848 1 61.5 206 SER A CA 1
ATOM 1633 C C . SER A 1 206 ? 10.922 15.828 -1.36 1 61.5 206 SER A C 1
ATOM 1635 O O . SER A 1 206 ? 9.82 15.438 -0.96 1 61.5 206 SER A O 1
ATOM 1637 N N . THR A 1 207 ? 11.375 16.969 -0.933 1 60.66 207 THR A N 1
ATOM 1638 C CA . THR A 1 207 ? 10.602 18 -0.274 1 60.66 207 THR A CA 1
ATOM 1639 C C . THR A 1 207 ? 9.234 18.172 -0.938 1 60.66 207 THR A C 1
ATOM 1641 O O . THR A 1 207 ? 9.148 18.375 -2.15 1 60.66 207 THR A O 1
ATOM 1644 N N . THR A 1 208 ? 8.227 17.688 -0.187 1 76.88 208 THR A N 1
ATOM 1645 C CA . THR A 1 208 ? 6.875 18.047 -0.605 1 76.88 208 THR A CA 1
ATOM 1646 C C . THR A 1 208 ? 6.258 19.047 0.36 1 76.88 208 THR A C 1
ATOM 1648 O O . THR A 1 208 ? 6.527 19.016 1.562 1 76.88 208 THR A O 1
ATOM 1651 N N . ILE A 1 209 ? 5.715 20.094 -0.224 1 89.81 209 ILE A N 1
ATOM 1652 C CA . ILE A 1 209 ? 4.855 20.969 0.572 1 89.81 209 ILE A CA 1
ATOM 1653 C C . ILE A 1 209 ? 3.707 20.156 1.165 1 89.81 209 ILE A C 1
ATOM 1655 O O . ILE A 1 209 ? 3.111 19.312 0.48 1 89.81 209 ILE A O 1
ATOM 1659 N N . ALA A 1 210 ? 3.611 20.281 2.506 1 91.5 210 ALA A N 1
ATOM 1660 C CA . ALA A 1 210 ? 2.463 19.688 3.186 1 91.5 210 ALA A CA 1
ATOM 1661 C C . ALA A 1 210 ? 1.452 20.75 3.592 1 91.5 210 ALA A C 1
ATOM 1663 O O . ALA A 1 210 ? 1.795 21.703 4.297 1 91.5 210 ALA A O 1
ATOM 1664 N N . THR A 1 211 ? 0.254 20.562 3.098 1 91.75 211 THR A N 1
ATOM 1665 C CA . THR A 1 211 ? -0.822 21.484 3.471 1 91.75 211 THR A CA 1
ATOM 1666 C C . THR A 1 211 ? -1.785 20.812 4.445 1 91.75 211 THR A C 1
ATOM 1668 O O . THR A 1 211 ? -1.806 19.578 4.559 1 91.75 211 THR A O 1
ATOM 1671 N N . SER A 1 212 ? -2.482 21.625 5.176 1 89.88 212 SER A N 1
ATOM 1672 C CA . SER A 1 212 ? -3.553 21.094 6.016 1 89.88 212 SER A CA 1
ATOM 1673 C C . SER A 1 212 ? -4.848 20.938 5.227 1 89.88 212 SER A C 1
ATOM 1675 O O . SER A 1 212 ? -5.84 21.609 5.508 1 89.88 212 SER A O 1
ATOM 1677 N N . GLY A 1 213 ? -4.816 19.969 4.312 1 90.94 213 GLY A N 1
ATOM 1678 C CA . GLY A 1 213 ? -5.914 19.797 3.375 1 90.94 213 GLY A CA 1
ATOM 1679 C C . GLY A 1 213 ? -7.148 19.188 4.012 1 90.94 213 GLY A C 1
ATOM 1680 O O . GLY A 1 213 ? -7.082 18.625 5.109 1 90.94 213 GLY A O 1
ATOM 1681 N N . ILE A 1 214 ? -8.289 19.391 3.357 1 92.62 214 ILE A N 1
ATOM 1682 C CA . ILE A 1 214 ? -9.57 18.891 3.84 1 92.62 214 ILE A CA 1
ATOM 1683 C C . ILE A 1 214 ? -10.25 18.078 2.742 1 92.62 214 ILE A C 1
ATOM 1685 O O . ILE A 1 214 ? -11.047 18.609 1.965 1 92.62 214 ILE A O 1
ATOM 1689 N N . PRO A 1 215 ? -9.992 16.797 2.734 1 92.19 215 PRO A N 1
ATOM 1690 C CA . PRO A 1 215 ? -10.586 15.953 1.695 1 92.19 215 PRO A CA 1
ATOM 1691 C C . PRO A 1 215 ? -12.023 15.547 2.012 1 92.19 215 PRO A C 1
ATOM 1693 O O . PRO A 1 215 ? -12.469 15.68 3.152 1 92.19 215 PRO A O 1
ATOM 1696 N N . TYR A 1 216 ? -12.695 15.109 0.964 1 92.19 216 TYR A N 1
ATOM 1697 C CA . TYR A 1 216 ? -13.977 14.453 1.199 1 92.19 216 TYR A CA 1
ATOM 1698 C C . TYR A 1 216 ? -13.773 13.07 1.812 1 92.19 216 TYR A C 1
ATOM 1700 O O . TYR A 1 216 ? -12.875 12.336 1.413 1 92.19 216 TYR A O 1
ATOM 1708 N N . CYS A 1 217 ? -14.539 12.812 2.809 1 93.62 217 CYS A N 1
ATOM 1709 C CA . CYS A 1 217 ? -14.703 11.438 3.264 1 93.62 217 CYS A CA 1
ATOM 1710 C C . CYS A 1 217 ? -15.82 10.742 2.494 1 93.62 217 CYS A C 1
ATOM 1712 O O . CYS A 1 217 ? -16.906 11.289 2.344 1 93.62 217 CYS A O 1
ATOM 1714 N N . ARG A 1 218 ? -15.555 9.578 1.973 1 91.31 218 ARG A N 1
ATOM 1715 C CA . ARG A 1 218 ? -16.531 8.844 1.178 1 91.31 218 ARG A CA 1
ATOM 1716 C C . ARG A 1 218 ? -17.781 8.531 2 1 91.31 218 ARG A C 1
ATOM 1718 O O . ARG A 1 218 ? -17.719 8.438 3.229 1 91.31 218 ARG A O 1
ATOM 1725 N N . ALA A 1 219 ? -18.859 8.297 1.325 1 88.12 219 ALA A N 1
ATOM 1726 C CA . ALA A 1 219 ? -20.156 8.141 1.976 1 88.12 219 ALA A CA 1
ATOM 1727 C C . ALA A 1 219 ? -20.391 6.695 2.414 1 88.12 219 ALA A C 1
ATOM 1729 O O . ALA A 1 219 ? -21.297 6.41 3.197 1 88.12 219 ALA A O 1
ATOM 1730 N N . THR A 1 220 ? -19.562 5.805 1.851 1 89.88 220 THR A N 1
ATOM 1731 C CA . THR A 1 220 ? -19.703 4.391 2.188 1 89.88 220 THR A CA 1
ATOM 1732 C C . THR A 1 220 ? -18.406 3.852 2.787 1 89.88 220 THR A C 1
ATOM 1734 O O . THR A 1 220 ? -17.312 4.168 2.309 1 89.88 220 THR A O 1
ATOM 1737 N N . PRO A 1 221 ? -18.609 3.115 3.814 1 90.06 221 PRO A N 1
ATOM 1738 C CA . PRO A 1 221 ? -17.422 2.508 4.402 1 90.06 221 PRO A CA 1
ATOM 1739 C C . PRO A 1 221 ? -16.797 1.433 3.508 1 90.06 221 PRO A C 1
ATOM 1741 O O . PRO A 1 221 ? -17.438 0.984 2.551 1 90.06 221 PRO A O 1
ATOM 1744 N N . MET A 1 222 ? -15.617 1.03 3.85 1 92 222 MET A N 1
ATOM 1745 C CA . MET A 1 222 ? -14.891 0.008 3.102 1 92 222 MET A CA 1
ATOM 1746 C C . MET A 1 222 ? -15.531 -1.362 3.291 1 92 222 MET A C 1
ATOM 1748 O O . MET A 1 222 ? -16.094 -1.648 4.348 1 92 222 MET A O 1
ATOM 1752 N N . MET B 1 1 ? 65.25 9.117 100.688 1 24.94 1 MET B N 1
ATOM 1753 C CA . MET B 1 1 ? 65.562 8.062 99.688 1 24.94 1 MET B CA 1
ATOM 1754 C C . MET B 1 1 ? 65.75 8.633 98.312 1 24.94 1 MET B C 1
ATOM 1756 O O . MET B 1 1 ? 64.875 9.336 97.812 1 24.94 1 MET B O 1
ATOM 1760 N N . ALA B 1 2 ? 66.938 8.852 97.875 1 35.62 2 ALA B N 1
ATOM 1761 C CA . ALA B 1 2 ? 67.75 9.633 96.938 1 35.62 2 ALA B CA 1
ATOM 1762 C C . ALA B 1 2 ? 67.562 9.125 95.5 1 35.62 2 ALA B C 1
ATOM 1764 O O . ALA B 1 2 ? 67.938 8 95.188 1 35.62 2 ALA B O 1
ATOM 1765 N N . PRO B 1 3 ? 66.312 9.578 94.812 1 32.94 3 PRO B N 1
ATOM 1766 C CA . PRO B 1 3 ? 65.688 8.836 93.688 1 32.94 3 PRO B CA 1
ATOM 1767 C C . PRO B 1 3 ? 66.625 8.695 92.5 1 32.94 3 PRO B C 1
ATOM 1769 O O . PRO B 1 3 ? 67.562 9.438 92.375 1 32.94 3 PRO B O 1
ATOM 1772 N N . PRO B 1 4 ? 66.438 7.652 91.562 1 36.09 4 PRO B N 1
ATOM 1773 C CA . PRO B 1 4 ? 67.188 6.887 90.562 1 36.09 4 PRO B CA 1
ATOM 1774 C C . PRO B 1 4 ? 67.438 7.676 89.312 1 36.09 4 PRO B C 1
ATOM 1776 O O . PRO B 1 4 ? 66.562 8.445 88.875 1 36.09 4 PRO B O 1
ATOM 1779 N N . ASP B 1 5 ? 68.625 8.32 89.125 1 28.83 5 ASP B N 1
ATOM 1780 C CA . ASP B 1 5 ? 69.125 9.164 88 1 28.83 5 ASP B CA 1
ATOM 1781 C C . ASP B 1 5 ? 68.875 8.508 86.688 1 28.83 5 ASP B C 1
ATOM 1783 O O . ASP B 1 5 ? 69.188 7.336 86.5 1 28.83 5 ASP B O 1
ATOM 1787 N N . TYR B 1 6 ? 67.875 9.078 85.75 1 28.66 6 TYR B N 1
ATOM 1788 C CA . TYR B 1 6 ? 67.062 9.039 84.5 1 28.66 6 TYR B CA 1
ATOM 1789 C C . TYR B 1 6 ? 68 9.211 83.312 1 28.66 6 TYR B C 1
ATOM 1791 O O . TYR B 1 6 ? 68.562 10.281 83.062 1 28.66 6 TYR B O 1
ATOM 1799 N N . SER B 1 7 ? 68.875 8.188 82.812 1 31.08 7 SER B N 1
ATOM 1800 C CA . SER B 1 7 ? 69.875 8.391 81.812 1 31.08 7 SER B CA 1
ATOM 1801 C C . SER B 1 7 ? 69.188 8.641 80.438 1 31.08 7 SER B C 1
ATOM 1803 O O . SER B 1 7 ? 68.375 7.82 79.938 1 31.08 7 SER B O 1
ATOM 1805 N N . PRO B 1 8 ? 69 9.992 79.875 1 27.02 8 PRO B N 1
ATOM 1806 C CA . PRO B 1 8 ? 68.188 10.508 78.812 1 27.02 8 PRO B CA 1
ATOM 1807 C C . PRO B 1 8 ? 68.688 10.117 77.438 1 27.02 8 PRO B C 1
ATOM 1809 O O . PRO B 1 8 ? 69.812 10.492 77.062 1 27.02 8 PRO B O 1
ATOM 1812 N N . LEU B 1 9 ? 68.688 8.93 76.812 1 29.47 9 LEU B N 1
ATOM 1813 C CA . LEU B 1 9 ? 69.312 8.422 75.625 1 29.47 9 LEU B CA 1
ATOM 1814 C C . LEU B 1 9 ? 68.688 9.117 74.375 1 29.47 9 LEU B C 1
ATOM 1816 O O . LEU B 1 9 ? 67.562 8.914 74.062 1 29.47 9 LEU B O 1
ATOM 1820 N N . SER B 1 10 ? 68.812 10.523 74.125 1 24.44 10 SER B N 1
ATOM 1821 C CA . SER B 1 10 ? 67.938 11.188 73.125 1 24.44 10 SER B CA 1
ATOM 1822 C C . SER B 1 10 ? 68.375 10.805 71.688 1 24.44 10 SER B C 1
ATOM 1824 O O . SER B 1 10 ? 69.438 11.117 71.25 1 24.44 10 SER B O 1
ATOM 1826 N N . PRO B 1 11 ? 68.062 9.727 70.938 1 27.81 11 PRO B N 1
ATOM 1827 C CA . PRO B 1 11 ? 68.5 9.219 69.688 1 27.81 11 PRO B CA 1
ATOM 1828 C C . PRO B 1 11 ? 68 10.047 68.5 1 27.81 11 PRO B C 1
ATOM 1830 O O . PRO B 1 11 ? 68.062 9.594 67.375 1 27.81 11 PRO B O 1
ATOM 1833 N N . ALA B 1 12 ? 67.938 11.445 68.438 1 26.8 12 ALA B N 1
ATOM 1834 C CA . ALA B 1 12 ? 67.125 12.055 67.375 1 26.8 12 ALA B CA 1
ATOM 1835 C C . ALA B 1 12 ? 67.625 11.586 66 1 26.8 12 ALA B C 1
ATOM 1837 O O . ALA B 1 12 ? 68.75 11.266 65.812 1 26.8 12 ALA B O 1
ATOM 1838 N N . ALA B 1 13 ? 66.625 11.477 64.938 1 26.22 13 ALA B N 1
ATOM 1839 C CA . ALA B 1 13 ? 65.938 11.047 63.688 1 26.22 13 ALA B CA 1
ATOM 1840 C C . ALA B 1 13 ? 66.5 11.82 62.5 1 26.22 13 ALA B C 1
ATOM 1842 O O . ALA B 1 13 ? 66.375 13.047 62.438 1 26.22 13 ALA B O 1
ATOM 1843 N N . HIS B 1 14 ? 67.625 11.438 61.844 1 25.81 14 HIS B N 1
ATOM 1844 C CA . HIS B 1 14 ? 68.25 12 60.656 1 25.81 14 HIS B CA 1
ATOM 1845 C C . HIS B 1 14 ? 67.312 12.109 59.5 1 25.81 14 HIS B C 1
ATOM 1847 O O . HIS B 1 14 ? 66.625 11.125 59.125 1 25.81 14 HIS B O 1
ATOM 1853 N N . ARG B 1 15 ? 66.562 13.227 59.125 1 28.56 15 ARG B N 1
ATOM 1854 C CA . ARG B 1 15 ? 65.625 13.703 58.156 1 28.56 15 ARG B CA 1
ATOM 1855 C C . ARG B 1 15 ? 66.188 13.625 56.75 1 28.56 15 ARG B C 1
ATOM 1857 O O . ARG B 1 15 ? 67.062 14.391 56.375 1 28.56 15 ARG B O 1
ATOM 1864 N N . ARG B 1 16 ? 66.5 12.414 56.188 1 32.44 16 ARG B N 1
ATOM 1865 C CA . ARG B 1 16 ? 67.062 12.336 54.812 1 32.44 16 ARG B CA 1
ATOM 1866 C C . ARG B 1 16 ? 66.062 12.977 53.812 1 32.44 16 ARG B C 1
ATOM 1868 O O . ARG B 1 16 ? 64.875 12.641 53.781 1 32.44 16 ARG B O 1
ATOM 1875 N N . GLY B 1 17 ? 66.25 14.242 53.406 1 30.41 17 GLY B N 1
ATOM 1876 C CA . GLY B 1 17 ? 65.5 15.062 52.438 1 30.41 17 GLY B CA 1
ATOM 1877 C C . GLY B 1 17 ? 65.438 14.453 51.062 1 30.41 17 GLY B C 1
ATOM 1878 O O . GLY B 1 17 ? 66.438 14.109 50.469 1 30.41 17 GLY B O 1
ATOM 1879 N N . ILE B 1 18 ? 64.5 13.602 50.719 1 38.03 18 ILE B N 1
ATOM 1880 C CA . ILE B 1 18 ? 64.188 13 49.438 1 38.03 18 ILE B CA 1
ATOM 1881 C C . ILE B 1 18 ? 64.188 14.07 48.344 1 38.03 18 ILE B C 1
ATOM 1883 O O . ILE B 1 18 ? 63.5 15.094 48.5 1 38.03 18 ILE B O 1
ATOM 1887 N N . SER B 1 19 ? 65.312 14.133 47.562 1 41.03 19 SER B N 1
ATOM 1888 C CA . SER B 1 19 ? 65.562 15.102 46.5 1 41.03 19 SER B CA 1
ATOM 1889 C C . SER B 1 19 ? 64.438 15.141 45.469 1 41.03 19 SER B C 1
ATOM 1891 O O . SER B 1 19 ? 63.719 14.164 45.312 1 41.03 19 SER B O 1
ATOM 1893 N N . ILE B 1 20 ? 64.062 16.344 44.906 1 49.06 20 ILE B N 1
ATOM 1894 C CA . ILE B 1 20 ? 63.062 16.859 44 1 49.06 20 ILE B CA 1
ATOM 1895 C C . ILE B 1 20 ? 63.094 16.094 42.656 1 49.06 20 ILE B C 1
ATOM 1897 O O . ILE B 1 20 ? 62.094 15.914 42 1 49.06 20 ILE B O 1
ATOM 1901 N N . ARG B 1 21 ? 64.25 15.492 42.344 1 51.66 21 ARG B N 1
ATOM 1902 C CA . ARG B 1 21 ? 64.375 14.836 41.031 1 51.66 21 ARG B CA 1
ATOM 1903 C C . ARG B 1 21 ? 63.562 13.562 40.969 1 51.66 21 ARG B C 1
ATOM 1905 O O . ARG B 1 21 ? 63.031 13.211 39.938 1 51.66 21 ARG B O 1
ATOM 1912 N N . ALA B 1 22 ? 63.594 12.867 42.156 1 49.19 22 ALA B N 1
ATOM 1913 C CA . ALA B 1 22 ? 62.812 11.617 42.156 1 49.19 22 ALA B CA 1
ATOM 1914 C C . ALA B 1 22 ? 61.344 11.891 42 1 49.19 22 ALA B C 1
ATOM 1916 O O . ALA B 1 22 ? 60.594 11.047 41.5 1 49.19 22 ALA B O 1
ATOM 1917 N N . LEU B 1 23 ? 60.906 13.094 42.469 1 46.97 23 LEU B N 1
ATOM 1918 C CA . LEU B 1 23 ? 59.5 13.422 42.312 1 46.97 23 LEU B CA 1
ATOM 1919 C C . LEU B 1 23 ? 59.125 13.602 40.844 1 46.97 23 LEU B C 1
ATOM 1921 O O . LEU B 1 23 ? 58.094 13.109 40.406 1 46.97 23 LEU B O 1
ATOM 1925 N N . VAL B 1 24 ? 60.062 14.25 40.125 1 54.62 24 VAL B N 1
ATOM 1926 C CA . VAL B 1 24 ? 59.688 14.594 38.75 1 54.62 24 VAL B CA 1
ATOM 1927 C C . VAL B 1 24 ? 59.594 13.328 37.906 1 54.62 24 VAL B C 1
ATOM 1929 O O . VAL B 1 24 ? 58.688 13.188 37.094 1 54.62 24 VAL B O 1
ATOM 1932 N N . SER B 1 25 ? 60.531 12.352 38.125 1 51.66 25 SER B N 1
ATOM 1933 C CA . SER B 1 25 ? 60.531 11.156 37.281 1 51.66 25 SER B CA 1
ATOM 1934 C C . SER B 1 25 ? 59.25 10.328 37.531 1 51.66 25 SER B C 1
ATOM 1936 O O . SER B 1 25 ? 58.719 9.711 36.625 1 51.66 25 SER B O 1
ATOM 1938 N N . THR B 1 26 ? 58.812 10.375 38.875 1 50.84 26 THR B N 1
ATOM 1939 C CA . THR B 1 26 ? 57.625 9.57 39.125 1 50.84 26 THR B CA 1
ATOM 1940 C C . THR B 1 26 ? 56.406 10.203 38.469 1 50.84 26 THR B C 1
ATOM 1942 O O . THR B 1 26 ? 55.5 9.5 38 1 50.84 26 THR B O 1
ATOM 1945 N N . ILE B 1 27 ? 56.5 11.602 38.469 1 51.06 27 ILE B N 1
ATOM 1946 C CA . ILE B 1 27 ? 55.312 12.234 37.844 1 51.06 27 ILE B CA 1
ATOM 1947 C C . ILE B 1 27 ? 55.281 11.938 36.344 1 51.06 27 ILE B C 1
ATOM 1949 O O . ILE B 1 27 ? 54.25 11.594 35.812 1 51.06 27 ILE B O 1
ATOM 1953 N N . LEU B 1 28 ? 56.5 11.977 35.781 1 53.25 28 LEU B N 1
ATOM 1954 C CA . LEU B 1 28 ? 56.469 11.758 34.312 1 53.25 28 LEU B CA 1
ATOM 1955 C C . LEU B 1 28 ? 56.125 10.312 34 1 53.25 28 LEU B C 1
ATOM 1957 O O . LEU B 1 28 ? 55.375 10.047 33.062 1 53.25 28 LEU B O 1
ATOM 1961 N N . ALA B 1 29 ? 56.656 9.375 34.812 1 54.59 29 ALA B N 1
ATOM 1962 C CA . ALA B 1 29 ? 56.344 7.977 34.531 1 54.59 29 ALA B CA 1
ATOM 1963 C C . ALA B 1 29 ? 54.875 7.695 34.75 1 54.59 29 ALA B C 1
ATOM 1965 O O . ALA B 1 29 ? 54.25 6.945 34 1 54.59 29 ALA B O 1
ATOM 1966 N N . SER B 1 30 ? 54.312 8.352 35.844 1 49.78 30 SER B N 1
ATOM 1967 C CA . SER B 1 30 ? 52.906 8.102 36.031 1 49.78 30 SER B CA 1
ATOM 1968 C C . SER B 1 30 ? 52.062 8.727 34.906 1 49.78 30 SER B C 1
ATOM 1970 O O . SER B 1 30 ? 50.969 8.25 34.594 1 49.78 30 SER B O 1
ATOM 1972 N N . LEU B 1 31 ? 52.594 9.859 34.406 1 51.5 31 LEU B N 1
ATOM 1973 C CA . LEU B 1 31 ? 51.844 10.461 33.312 1 51.5 31 LEU B CA 1
ATOM 1974 C C . LEU B 1 31 ? 51.875 9.57 32.062 1 51.5 31 LEU B C 1
ATOM 1976 O O . LEU B 1 31 ? 50.875 9.391 31.406 1 51.5 31 LEU B O 1
ATOM 1980 N N . LEU B 1 32 ? 53.094 9 31.812 1 52.41 32 LEU B N 1
ATOM 1981 C CA . LEU B 1 32 ? 53.188 8.125 30.641 1 52.41 32 LEU B CA 1
ATOM 1982 C C . LEU B 1 32 ? 52.312 6.875 30.828 1 52.41 32 LEU B C 1
ATOM 1984 O O . LEU B 1 32 ? 51.688 6.41 29.891 1 52.41 32 LEU B O 1
ATOM 1988 N N . LEU B 1 33 ? 52.312 6.324 32.125 1 52.41 33 LEU B N 1
ATOM 1989 C CA . LEU B 1 33 ? 51.469 5.156 32.312 1 52.41 33 LEU B CA 1
ATOM 1990 C C . LEU B 1 33 ? 50 5.512 32.156 1 52.41 33 LEU B C 1
ATOM 1992 O O . LEU B 1 33 ? 49.25 4.738 31.562 1 52.41 33 LEU B O 1
ATOM 1996 N N . GLY B 1 34 ? 49.688 6.746 32.594 1 45.97 34 GLY B N 1
ATOM 1997 C CA . GLY B 1 34 ? 48.312 7.148 32.344 1 45.97 34 GLY B CA 1
ATOM 1998 C C . GLY B 1 34 ? 47.969 7.266 30.875 1 45.97 34 GLY B C 1
ATOM 1999 O O . GLY B 1 34 ? 46.875 6.934 30.438 1 45.97 34 GLY B O 1
ATOM 2000 N N . LEU B 1 35 ? 48.938 7.793 30.125 1 49.16 35 LEU B N 1
ATOM 2001 C CA . LEU B 1 35 ? 48.688 7.93 28.703 1 49.16 35 LEU B CA 1
ATOM 2002 C C . LEU B 1 35 ? 48.531 6.566 28.047 1 49.16 35 LEU B C 1
ATOM 2004 O O . LEU B 1 35 ? 47.625 6.355 27.234 1 49.16 35 LEU B O 1
ATOM 2008 N N . LEU B 1 36 ? 49.406 5.656 28.297 1 47.19 36 LEU B N 1
ATOM 2009 C CA . LEU B 1 36 ? 49.312 4.359 27.641 1 47.19 36 LEU B CA 1
ATOM 2010 C C . LEU B 1 36 ? 48.031 3.646 28.062 1 47.19 36 LEU B C 1
ATOM 2012 O O . LEU B 1 36 ? 47.344 3.027 27.234 1 47.19 36 LEU B O 1
ATOM 2016 N N . VAL B 1 37 ? 47.656 3.713 29.375 1 48.16 37 VAL B N 1
ATOM 2017 C CA . VAL B 1 37 ? 46.438 3.016 29.766 1 48.16 37 VAL B CA 1
ATOM 2018 C C . VAL B 1 37 ? 45.25 3.689 29.109 1 48.16 37 VAL B C 1
ATOM 2020 O O . VAL B 1 37 ? 44.281 3.018 28.719 1 48.16 37 VAL B O 1
ATOM 2023 N N . GLY B 1 38 ? 45.344 5.047 29.016 1 40.69 38 GLY B N 1
ATOM 2024 C CA . GLY B 1 38 ? 44.219 5.688 28.328 1 40.69 38 GLY B CA 1
ATOM 2025 C C . GLY B 1 38 ? 44.094 5.23 26.891 1 40.69 38 GLY B C 1
ATOM 2026 O O . GLY B 1 38 ? 42.969 5.031 26.406 1 40.69 38 GLY B O 1
ATOM 2027 N N . ILE B 1 39 ? 45.156 5.223 26.156 1 42.62 39 ILE B N 1
ATOM 2028 C CA . ILE B 1 39 ? 45.031 4.797 24.766 1 42.62 39 ILE B CA 1
ATOM 2029 C C . ILE B 1 39 ? 44.531 3.357 24.719 1 42.62 39 ILE B C 1
ATOM 2031 O O . ILE B 1 39 ? 43.688 3.023 23.891 1 42.62 39 ILE B O 1
ATOM 2035 N N . ALA B 1 40 ? 45.125 2.51 25.547 1 40.16 40 ALA B N 1
ATOM 2036 C CA . ALA B 1 40 ? 44.688 1.12 25.438 1 40.16 40 ALA B CA 1
ATOM 2037 C C . ALA B 1 40 ? 43.188 0.985 25.75 1 40.16 40 ALA B C 1
ATOM 2039 O O . ALA B 1 40 ? 42.5 0.155 25.156 1 40.16 40 ALA B O 1
ATOM 2040 N N . LEU B 1 41 ? 42.75 1.806 26.719 1 36.47 41 LEU B N 1
ATOM 2041 C CA . LEU B 1 41 ? 41.344 1.557 27.047 1 36.47 41 LEU B CA 1
ATOM 2042 C C . LEU B 1 41 ? 40.438 1.975 25.906 1 36.47 41 LEU B C 1
ATOM 2044 O O . LEU B 1 41 ? 39.312 1.461 25.781 1 36.47 41 LEU B O 1
ATOM 2048 N N . THR B 1 42 ? 40.781 3.131 25.266 1 34.44 42 THR B N 1
ATOM 2049 C CA . THR B 1 42 ? 39.75 3.498 24.297 1 34.44 42 THR B CA 1
ATOM 2050 C C . THR B 1 42 ? 39.656 2.467 23.172 1 34.44 42 THR B C 1
ATOM 2052 O O . THR B 1 42 ? 38.656 2.418 22.453 1 34.44 42 THR B O 1
ATOM 2055 N N . THR B 1 43 ? 40.844 2.006 22.797 1 32.94 43 THR B N 1
ATOM 2056 C CA . THR B 1 43 ? 40.688 1.183 21.594 1 32.94 43 THR B CA 1
ATOM 2057 C C . THR B 1 43 ? 39.844 -0.04 21.891 1 32.94 43 THR B C 1
ATOM 2059 O O . THR B 1 43 ? 39.438 -0.758 20.969 1 32.94 43 THR B O 1
ATOM 2062 N N . ALA B 1 44 ? 39.969 -0.433 23.156 1 31.61 44 ALA B N 1
ATOM 2063 C CA . ALA B 1 44 ? 39.438 -1.794 23.25 1 31.61 44 ALA B CA 1
ATOM 2064 C C . ALA B 1 44 ? 37.938 -1.825 23 1 31.61 44 ALA B C 1
ATOM 2066 O O . ALA B 1 44 ? 37.312 -2.887 23.062 1 31.61 44 ALA B O 1
ATOM 2067 N N . ILE B 1 45 ? 37.344 -0.648 23.297 1 31.17 45 ILE B N 1
ATOM 2068 C CA . ILE B 1 45 ? 35.906 -0.943 23.344 1 31.17 45 ILE B CA 1
ATOM 2069 C C . ILE B 1 45 ? 35.406 -1.319 21.953 1 31.17 45 ILE B C 1
ATOM 2071 O O . ILE B 1 45 ? 35.25 -0.455 21.094 1 31.17 45 ILE B O 1
ATOM 2075 N N . HIS B 1 46 ? 36.25 -2.1 21.281 1 29.09 46 HIS B N 1
ATOM 2076 C CA . HIS B 1 46 ? 35.625 -2.568 20.062 1 29.09 46 HIS B CA 1
ATOM 2077 C C . HIS B 1 46 ? 34.188 -3.016 20.344 1 29.09 46 HIS B C 1
ATOM 2079 O O . HIS B 1 46 ? 33.938 -3.859 21.203 1 29.09 46 HIS B O 1
ATOM 2085 N N . PRO B 1 47 ? 33.219 -1.981 20.406 1 29.81 47 PRO B N 1
ATOM 2086 C CA . PRO B 1 47 ? 31.875 -2.539 20.609 1 29.81 47 PRO B CA 1
ATOM 2087 C C . PRO B 1 47 ? 31.656 -3.848 19.859 1 29.81 47 PRO B C 1
ATOM 2089 O O . PRO B 1 47 ? 32.031 -3.951 18.672 1 29.81 47 PRO B O 1
ATOM 2092 N N . LEU B 1 48 ? 31.969 -4.867 20.516 1 28.84 48 LEU B N 1
ATOM 2093 C CA . LEU B 1 48 ? 31.641 -6.215 20.062 1 28.84 48 LEU B CA 1
ATOM 2094 C C . LEU B 1 48 ? 30.359 -6.215 19.25 1 28.84 48 LEU B C 1
ATOM 2096 O O . LEU B 1 48 ? 29.438 -5.457 19.547 1 28.84 48 LEU B O 1
ATOM 2100 N N . THR B 1 49 ? 30.625 -6.391 17.906 1 28.33 49 THR B N 1
ATOM 2101 C CA . THR B 1 49 ? 29.641 -6.754 16.891 1 28.33 49 THR B CA 1
ATOM 2102 C C . THR B 1 49 ? 28.609 -7.711 17.469 1 28.33 49 THR B C 1
ATOM 2104 O O . THR B 1 49 ? 28.938 -8.828 17.875 1 28.33 49 THR B O 1
ATOM 2107 N N . VAL B 1 50 ? 27.859 -7.203 18.438 1 27.91 50 VAL B N 1
ATOM 2108 C CA . VAL B 1 50 ? 26.812 -8.109 18.906 1 27.91 50 VAL B CA 1
ATOM 2109 C C . VAL B 1 50 ? 26.219 -8.867 17.734 1 27.91 50 VAL B C 1
ATOM 2111 O O . VAL B 1 50 ? 25.766 -8.266 16.766 1 27.91 50 VAL B O 1
ATOM 2114 N N . PRO B 1 51 ? 26.938 -9.953 17.328 1 29.81 51 PRO B N 1
ATOM 2115 C CA . PRO B 1 51 ? 26.234 -10.734 16.297 1 29.81 51 PRO B CA 1
ATOM 2116 C C . PRO B 1 51 ? 24.766 -10.922 16.625 1 29.81 51 PRO B C 1
ATOM 2118 O O . PRO B 1 51 ? 24.422 -11.531 17.641 1 29.81 51 PRO B O 1
ATOM 2121 N N . GLN B 1 52 ? 24.078 -9.773 16.609 1 25.88 52 GLN B N 1
ATOM 2122 C CA . GLN B 1 52 ? 22.656 -9.953 16.844 1 25.88 52 GLN B CA 1
ATOM 2123 C C . GLN B 1 52 ? 22.109 -11.109 16.016 1 25.88 52 GLN B C 1
ATOM 2125 O O . GLN B 1 52 ? 21.766 -10.938 14.844 1 25.88 52 GLN B O 1
ATOM 2130 N N . VAL B 1 53 ? 22.875 -12.141 15.914 1 26.55 53 VAL B N 1
ATOM 2131 C CA . VAL B 1 53 ? 22.266 -13.25 15.18 1 26.55 53 VAL B CA 1
ATOM 2132 C C . VAL B 1 53 ? 20.906 -13.594 15.805 1 26.55 53 VAL B C 1
ATOM 2134 O O . VAL B 1 53 ? 20.25 -14.555 15.398 1 26.55 53 VAL B O 1
ATOM 2137 N N . LEU B 1 54 ? 20.703 -12.875 16.922 1 25.59 54 LEU B N 1
ATOM 2138 C CA . LEU B 1 54 ? 19.625 -13.68 17.5 1 25.59 54 LEU B CA 1
ATOM 2139 C C . LEU B 1 54 ? 18.391 -13.68 16.594 1 25.59 54 LEU B C 1
ATOM 2141 O O . LEU B 1 54 ? 17.484 -12.875 16.781 1 25.59 54 LEU B O 1
ATOM 2145 N N . THR B 1 55 ? 18.641 -13.234 15.344 1 24.81 55 THR B N 1
ATOM 2146 C CA . THR B 1 55 ? 17.266 -13.188 14.844 1 24.81 55 THR B CA 1
ATOM 2147 C C . THR B 1 55 ? 16.5 -14.438 15.258 1 24.81 55 THR B C 1
ATOM 2149 O O . THR B 1 55 ? 16.938 -15.562 14.984 1 24.81 55 THR B O 1
ATOM 2152 N N . SER B 1 56 ? 15.891 -14.32 16.391 1 24.94 56 SER B N 1
ATOM 2153 C CA . SER B 1 56 ? 14.93 -15.297 16.891 1 24.94 56 SER B CA 1
ATOM 2154 C C . SER B 1 56 ? 14.133 -15.922 15.742 1 24.94 56 SER B C 1
ATOM 2156 O O . SER B 1 56 ? 13.812 -15.242 14.766 1 24.94 56 SER B O 1
ATOM 2158 N N . ALA B 1 57 ? 14.461 -17.219 15.461 1 27.8 57 ALA B N 1
ATOM 2159 C CA . ALA B 1 57 ? 13.539 -18.172 14.859 1 27.8 57 ALA B CA 1
ATOM 2160 C C . ALA B 1 57 ? 12.109 -17.922 15.328 1 27.8 57 ALA B C 1
ATOM 2162 O O . ALA B 1 57 ? 11.766 -18.234 16.469 1 27.8 57 ALA B O 1
ATOM 2163 N N . LEU B 1 58 ? 11.672 -16.703 15.367 1 27.66 58 LEU B N 1
ATOM 2164 C CA . LEU B 1 58 ? 10.242 -16.594 15.625 1 27.66 58 LEU B CA 1
ATOM 2165 C C . LEU B 1 58 ? 9.508 -17.828 15.102 1 27.66 58 LEU B C 1
ATOM 2167 O O . LEU B 1 58 ? 9.789 -18.297 13.992 1 27.66 58 LEU B O 1
ATOM 2171 N N . SER B 1 59 ? 8.984 -18.516 16.062 1 26.84 59 SER B N 1
ATOM 2172 C CA . SER B 1 59 ? 8.047 -19.641 16 1 26.84 59 SER B CA 1
ATOM 2173 C C . SER B 1 59 ? 6.941 -19.375 14.984 1 26.84 59 SER B C 1
ATOM 2175 O O . SER B 1 59 ? 6.227 -18.375 15.078 1 26.84 59 SER B O 1
ATOM 2177 N N . HIS B 1 60 ? 7.238 -19.547 13.773 1 29.25 60 HIS B N 1
ATOM 2178 C CA . HIS B 1 60 ? 6.086 -19.844 12.93 1 29.25 60 HIS B CA 1
ATOM 2179 C C . HIS B 1 60 ? 5.051 -20.688 13.68 1 29.25 60 HIS B C 1
ATOM 2181 O O . HIS B 1 60 ? 5.23 -21.891 13.867 1 29.25 60 HIS B O 1
ATOM 2187 N N . ALA B 1 61 ? 4.543 -20.109 14.734 1 30.53 61 ALA B N 1
ATOM 2188 C CA . ALA B 1 61 ? 3.352 -20.844 15.172 1 30.53 61 ALA B CA 1
ATOM 2189 C C . ALA B 1 61 ? 2.562 -21.375 13.984 1 30.53 61 ALA B C 1
ATOM 2191 O O . ALA B 1 61 ? 2.082 -20.594 13.148 1 30.53 61 ALA B O 1
ATOM 2192 N N . PHE B 1 62 ? 2.912 -22.516 13.547 1 31.86 62 PHE B N 1
ATOM 2193 C CA . PHE B 1 62 ? 2.055 -23.328 12.688 1 31.86 62 PHE B CA 1
ATOM 2194 C C . PHE B 1 62 ? 0.618 -23.312 13.203 1 31.86 62 PHE B C 1
ATOM 2196 O O . PHE B 1 62 ? 0.299 -23.984 14.18 1 31.86 62 PHE B O 1
ATOM 2203 N N . THR B 1 63 ? 0.04 -22.203 13.336 1 36.31 63 THR B N 1
ATOM 2204 C CA . THR B 1 63 ? -1.383 -22.516 13.453 1 36.31 63 THR B CA 1
ATOM 2205 C C . THR B 1 63 ? -1.785 -23.609 12.477 1 36.31 63 THR B C 1
ATOM 2207 O O . THR B 1 63 ? -1.506 -23.516 11.281 1 36.31 63 THR B O 1
ATOM 2210 N N . SER B 1 64 ? -1.823 -24.781 12.938 1 35 64 SER B N 1
ATOM 2211 C CA . SER B 1 64 ? -2.379 -25.922 12.219 1 35 64 SER B CA 1
ATOM 2212 C C . SER B 1 64 ? -3.539 -25.5 11.32 1 35 64 SER B C 1
ATOM 2214 O O . SER B 1 64 ? -4.578 -25.047 11.812 1 35 64 SER B O 1
ATOM 2216 N N . SER B 1 65 ? -3.162 -24.875 10.297 1 42.97 65 SER B N 1
ATOM 2217 C CA . SER B 1 65 ? -4.273 -24.75 9.359 1 42.97 65 SER B CA 1
ATOM 2218 C C . SER B 1 65 ? -5.164 -25.984 9.391 1 42.97 65 SER B C 1
ATOM 2220 O O . SER B 1 65 ? -4.672 -27.109 9.492 1 42.97 65 SER B O 1
ATOM 2222 N N . PRO B 1 66 ? -6.41 -25.797 9.75 1 45.91 66 PRO B N 1
ATOM 2223 C CA . PRO B 1 66 ? -7.266 -26.984 9.703 1 45.91 66 PRO B CA 1
ATOM 2224 C C . PRO B 1 66 ? -6.941 -27.891 8.523 1 45.91 66 PRO B C 1
ATOM 2226 O O . PRO B 1 66 ? -6.367 -27.438 7.527 1 45.91 66 PRO B O 1
ATOM 2229 N N . PRO B 1 67 ? -7.09 -29.203 8.703 1 47.72 67 PRO B N 1
ATOM 2230 C CA . PRO B 1 67 ? -6.785 -30.203 7.668 1 47.72 67 PRO B CA 1
ATOM 2231 C C . PRO B 1 67 ? -7.355 -29.828 6.301 1 47.72 67 PRO B C 1
ATOM 2233 O O . PRO B 1 67 ? -8.523 -29.438 6.203 1 47.72 67 PRO B O 1
ATOM 2236 N N . ALA B 1 68 ? -6.488 -29.484 5.352 1 56.44 68 ALA B N 1
ATOM 2237 C CA . ALA B 1 68 ? -6.855 -29.312 3.947 1 56.44 68 ALA B CA 1
ATOM 2238 C C . ALA B 1 68 ? -7.5 -30.578 3.396 1 56.44 68 ALA B C 1
ATOM 2240 O O . ALA B 1 68 ? -6.973 -31.688 3.572 1 56.44 68 ALA B O 1
ATOM 2241 N N . VAL B 1 69 ? -8.844 -30.516 3.111 1 49.59 69 VAL B N 1
ATOM 2242 C CA . VAL B 1 69 ? -9.508 -31.641 2.461 1 49.59 69 VAL B CA 1
ATOM 2243 C C . VAL B 1 69 ? -9.367 -31.516 0.945 1 49.59 69 VAL B C 1
ATOM 2245 O O . VAL B 1 69 ? -9.758 -30.5 0.362 1 49.59 69 VAL B O 1
ATOM 2248 N N . PRO B 1 70 ? -8.523 -32.375 0.442 1 50.03 70 PRO B N 1
ATOM 2249 C CA . PRO B 1 70 ? -8.469 -32.375 -1.021 1 50.03 70 PRO B CA 1
ATOM 2250 C C . PRO B 1 70 ? -9.836 -32.625 -1.661 1 50.03 70 PRO B C 1
ATOM 2252 O O . PRO B 1 70 ? -10.602 -33.438 -1.189 1 50.03 70 PRO B O 1
ATOM 2255 N N . VAL B 1 71 ? -10.469 -31.484 -2.227 1 45.69 71 VAL B N 1
ATOM 2256 C CA . VAL B 1 71 ? -11.695 -31.781 -2.955 1 45.69 71 VAL B CA 1
ATOM 2257 C C . VAL B 1 71 ? -11.359 -32.375 -4.316 1 45.69 71 VAL B C 1
ATOM 2259 O O . VAL B 1 71 ? -10.242 -32.219 -4.812 1 45.69 71 VAL B O 1
ATOM 2262 N N . ALA B 1 72 ? -12.398 -32.969 -4.883 1 46.69 72 ALA B N 1
ATOM 2263 C CA . ALA B 1 72 ? -12.516 -33.5 -6.238 1 46.69 72 ALA B CA 1
ATOM 2264 C C . ALA B 1 72 ? -12.188 -32.406 -7.277 1 46.69 72 ALA B C 1
ATOM 2266 O O . ALA B 1 72 ? -12.758 -31.328 -7.254 1 46.69 72 ALA B O 1
ATOM 2267 N N . GLY B 1 73 ? -10.75 -32.375 -7.781 1 55.72 73 GLY B N 1
ATOM 2268 C CA . GLY B 1 73 ? -10.227 -31.609 -8.914 1 55.72 73 GLY B CA 1
ATOM 2269 C C . GLY B 1 73 ? -8.906 -30.938 -8.625 1 55.72 73 GLY B C 1
ATOM 2270 O O . GLY B 1 73 ? -8.359 -30.234 -9.477 1 55.72 73 GLY B O 1
ATOM 2271 N N . GLY B 1 74 ? -8.383 -31.141 -7.418 1 65.94 74 GLY B N 1
ATOM 2272 C CA . GLY B 1 74 ? -7.023 -30.719 -7.098 1 65.94 74 GLY B CA 1
ATOM 2273 C C . GLY B 1 74 ? -6.961 -29.484 -6.23 1 65.94 74 GLY B C 1
ATOM 2274 O O . GLY B 1 74 ? -5.914 -29.156 -5.668 1 65.94 74 GLY B O 1
ATOM 2275 N N . PHE B 1 75 ? -8.117 -28.812 -6.16 1 75.69 75 PHE B N 1
ATOM 2276 C CA . PHE B 1 75 ? -8.109 -27.672 -5.238 1 75.69 75 PHE B CA 1
ATOM 2277 C C . PHE B 1 75 ? -8.109 -28.156 -3.791 1 75.69 75 PHE B C 1
ATOM 2279 O O . PHE B 1 75 ? -8.734 -29.172 -3.467 1 75.69 75 PHE B O 1
ATOM 2286 N N . VAL B 1 76 ? -7.328 -27.5 -2.992 1 79.88 76 VAL B N 1
ATOM 2287 C CA . VAL B 1 76 ? -7.309 -27.766 -1.559 1 79.88 76 VAL B CA 1
ATOM 2288 C C . VAL B 1 76 ? -8.148 -26.719 -0.824 1 79.88 76 VAL B C 1
ATOM 2290 O O . VAL B 1 76 ? -7.945 -25.516 -1 1 79.88 76 VAL B O 1
ATOM 2293 N N . PHE B 1 77 ? -9.117 -27.172 -0.068 1 79.56 77 PHE B N 1
ATOM 2294 C CA . PHE B 1 77 ? -10.023 -26.266 0.635 1 79.56 77 PHE B CA 1
ATOM 2295 C C . PHE B 1 77 ? -9.734 -26.281 2.133 1 79.56 77 PHE B C 1
ATOM 2297 O O . PHE B 1 77 ? -9.453 -27.328 2.713 1 79.56 77 PHE B O 1
ATOM 2304 N N . ASP B 1 78 ? -9.664 -25.078 2.648 1 77.94 78 ASP B N 1
ATOM 2305 C CA . ASP B 1 78 ? -9.68 -24.969 4.102 1 77.94 78 ASP B CA 1
ATOM 2306 C C . ASP B 1 78 ? -11.094 -25.125 4.652 1 77.94 78 ASP B C 1
ATOM 2308 O O . ASP B 1 78 ? -11.969 -24.297 4.395 1 77.94 78 ASP B O 1
ATOM 2312 N N . ALA B 1 79 ? -11.211 -26.141 5.344 1 74.25 79 ALA B N 1
ATOM 2313 C CA . ALA B 1 79 ? -12.555 -26.516 5.797 1 74.25 79 ALA B CA 1
ATOM 2314 C C . ALA B 1 79 ? -13.117 -25.453 6.746 1 74.25 79 ALA B C 1
ATOM 2316 O O . ALA B 1 79 ? -14.336 -25.25 6.812 1 74.25 79 ALA B O 1
ATOM 2317 N N . GLN B 1 80 ? -12.32 -24.828 7.461 1 75 80 GLN B N 1
ATOM 2318 C CA . GLN B 1 80 ? -12.766 -23.859 8.453 1 75 80 GLN B CA 1
ATOM 2319 C C . GLN B 1 80 ? -13.109 -22.516 7.797 1 75 80 GLN B C 1
ATOM 2321 O O . GLN B 1 80 ? -14.133 -21.906 8.117 1 75 80 GLN B O 1
ATOM 2326 N N . THR B 1 81 ? -12.406 -22.094 6.855 1 76.94 81 THR B N 1
ATOM 2327 C CA . THR B 1 81 ? -12.57 -20.75 6.305 1 76.94 81 THR B CA 1
ATOM 2328 C C . THR B 1 81 ? -13.258 -20.812 4.941 1 76.94 81 THR B C 1
ATOM 2330 O O . THR B 1 81 ? -13.781 -19.797 4.461 1 76.94 81 THR B O 1
ATOM 2333 N N . GLY B 1 82 ? -13.258 -22 4.34 1 78.5 82 GLY B N 1
ATOM 2334 C CA . GLY B 1 82 ? -13.781 -22.156 2.99 1 78.5 82 GLY B CA 1
ATOM 2335 C C . GLY B 1 82 ? -12.812 -21.672 1.926 1 78.5 82 GLY B C 1
ATOM 2336 O O . GLY B 1 82 ? -13.141 -21.672 0.737 1 78.5 82 GLY B O 1
ATOM 2337 N N . GLU B 1 83 ? -11.688 -21.266 2.303 1 86.38 83 GLU B N 1
ATOM 2338 C CA . GLU B 1 83 ? -10.672 -20.812 1.365 1 86.38 83 GLU B CA 1
ATOM 2339 C C . GLU B 1 83 ? -10.102 -21.969 0.549 1 86.38 83 GLU B C 1
ATOM 2341 O O . GLU B 1 83 ? -10.133 -23.109 0.992 1 86.38 83 GLU B O 1
ATOM 2346 N N . ALA B 1 84 ? -9.719 -21.625 -0.657 1 86.44 84 ALA B N 1
ATOM 2347 C CA . ALA B 1 84 ? -9.211 -22.656 -1.549 1 86.44 84 ALA B CA 1
ATOM 2348 C C . ALA B 1 84 ? -7.84 -22.281 -2.102 1 86.44 84 ALA B C 1
ATOM 2350 O O . ALA B 1 84 ? -7.512 -21.109 -2.217 1 86.44 84 ALA B O 1
ATOM 2351 N N . LYS B 1 85 ? -7.043 -23.375 -2.311 1 90.19 85 LYS B N 1
ATOM 2352 C CA . LYS B 1 85 ? -5.754 -23.125 -2.945 1 90.19 85 LYS B CA 1
ATOM 2353 C C . LYS B 1 85 ? -5.527 -24.062 -4.117 1 90.19 85 LYS B C 1
ATOM 2355 O O . LYS B 1 85 ? -6.18 -25.109 -4.219 1 90.19 85 LYS B O 1
ATOM 2360 N N . CYS B 1 86 ? -4.629 -23.656 -5.027 1 92.25 86 CYS B N 1
ATOM 2361 C CA . CYS B 1 86 ? -4.332 -24.328 -6.285 1 92.25 86 CYS B CA 1
ATOM 2362 C C . CYS B 1 86 ? -3.43 -25.547 -6.055 1 92.25 86 CYS B C 1
ATOM 2364 O O . CYS B 1 86 ? -2.396 -25.688 -6.715 1 92.25 86 CYS B O 1
ATOM 2366 N N . GLY B 1 87 ? -3.828 -26.469 -5.168 1 91 87 GLY B N 1
ATOM 2367 C CA . GLY B 1 87 ? -3.016 -27.656 -4.91 1 91 87 GLY B CA 1
ATOM 2368 C C . GLY B 1 87 ? -1.854 -27.375 -3.973 1 91 87 GLY B C 1
ATOM 2369 O O . GLY B 1 87 ? -1.928 -26.484 -3.125 1 91 87 GLY B O 1
ATOM 2370 N N . THR B 1 88 ? -0.779 -28.25 -4.059 1 90 88 THR B N 1
ATOM 2371 C CA . THR B 1 88 ? 0.342 -28.109 -3.135 1 90 88 THR B CA 1
ATOM 2372 C C . THR B 1 88 ? 1.659 -28 -3.896 1 90 88 THR B C 1
ATOM 2374 O O . THR B 1 88 ? 2.723 -27.859 -3.289 1 90 88 THR B O 1
ATOM 2377 N N . HIS B 1 89 ? 1.579 -28.109 -5.168 1 92.88 89 HIS B N 1
ATOM 2378 C CA . HIS B 1 89 ? 2.754 -28.016 -6.027 1 92.88 89 HIS B CA 1
ATOM 2379 C C . HIS B 1 89 ? 2.432 -27.266 -7.316 1 92.88 89 HIS B C 1
ATOM 2381 O O . HIS B 1 89 ? 1.288 -27.281 -7.777 1 92.88 89 HIS B O 1
ATOM 2387 N N . TRP B 1 90 ? 3.527 -26.688 -7.883 1 93.94 90 TRP B N 1
ATOM 2388 C CA . TRP B 1 90 ? 3.275 -25.859 -9.055 1 93.94 90 TRP B CA 1
ATOM 2389 C C . TRP B 1 90 ? 2.752 -26.688 -10.211 1 93.94 90 TRP B C 1
ATOM 2391 O O . TRP B 1 90 ? 1.948 -26.219 -11.016 1 93.94 90 TRP B O 1
ATOM 2401 N N . THR B 1 91 ? 3.164 -27.953 -10.32 1 94.06 91 THR B N 1
ATOM 2402 C CA . THR B 1 91 ? 2.672 -28.797 -11.398 1 94.06 91 THR B CA 1
ATOM 2403 C C . THR B 1 91 ? 1.166 -29.016 -11.273 1 94.06 91 THR B C 1
ATOM 2405 O O . THR B 1 91 ? 0.454 -29.062 -12.273 1 94.06 91 THR B O 1
ATOM 2408 N N . GLU B 1 92 ? 0.729 -29.172 -10.086 1 93.12 92 GLU B N 1
ATOM 2409 C CA . GLU B 1 92 ? -0.704 -29.312 -9.844 1 93.12 92 GLU B CA 1
ATOM 2410 C C . GLU B 1 92 ? -1.444 -28 -10.156 1 93.12 92 GLU B C 1
ATOM 2412 O O . GLU B 1 92 ? -2.512 -28.031 -10.773 1 93.12 92 GLU B O 1
ATOM 2417 N N . ALA B 1 93 ? -0.838 -26.953 -9.695 1 95.31 93 ALA B N 1
ATOM 2418 C CA . ALA B 1 93 ? -1.448 -25.641 -9.961 1 95.31 93 ALA B CA 1
ATOM 2419 C C . ALA B 1 93 ? -1.645 -25.422 -11.461 1 95.31 93 ALA B C 1
ATOM 2421 O O . ALA B 1 93 ? -2.717 -25 -11.898 1 95.31 93 ALA B O 1
ATOM 2422 N N . LYS B 1 94 ? -0.63 -25.719 -12.164 1 93.69 94 LYS B N 1
ATOM 2423 C CA . LYS B 1 94 ? -0.688 -25.578 -13.617 1 93.69 94 LYS B CA 1
ATOM 2424 C C . LYS B 1 94 ? -1.779 -26.469 -14.211 1 93.69 94 LYS B C 1
ATOM 2426 O O . LYS B 1 94 ? -2.535 -26.031 -15.086 1 93.69 94 LYS B O 1
ATOM 2431 N N . ARG B 1 95 ? -1.887 -27.625 -13.758 1 92.94 95 ARG B N 1
ATOM 2432 C CA . ARG B 1 95 ? -2.879 -28.562 -14.266 1 92.94 95 ARG B CA 1
ATOM 2433 C C . ARG B 1 95 ? -4.293 -28.094 -13.961 1 92.94 95 ARG B C 1
ATOM 2435 O O . ARG B 1 95 ? -5.211 -28.297 -14.758 1 92.94 95 ARG B O 1
ATOM 2442 N N . LEU B 1 96 ? -4.438 -27.406 -12.883 1 92.38 96 LEU B N 1
ATOM 2443 C CA . LEU B 1 96 ? -5.746 -26.969 -12.422 1 92.38 96 LEU B CA 1
ATOM 2444 C C . LEU B 1 96 ? -6.141 -25.656 -13.102 1 92.38 96 LEU B C 1
ATOM 2446 O O . LEU B 1 96 ? -7.207 -25.094 -12.82 1 92.38 96 LEU B O 1
ATOM 2450 N N . GLY B 1 97 ? -5.285 -25.125 -13.945 1 93.75 97 GLY B N 1
ATOM 2451 C CA . GLY B 1 97 ? -5.602 -23.891 -14.664 1 93.75 97 GLY B CA 1
ATOM 2452 C C . GLY B 1 97 ? -5.355 -22.641 -13.852 1 93.75 97 GLY B C 1
ATOM 2453 O O . GLY B 1 97 ? -5.918 -21.578 -14.141 1 93.75 97 GLY B O 1
ATOM 2454 N N . CYS B 1 98 ? -4.605 -22.797 -12.789 1 96.62 98 CYS B N 1
ATOM 2455 C CA . CYS B 1 98 ? -4.203 -21.641 -11.992 1 96.62 98 CYS B CA 1
ATOM 2456 C C . CYS B 1 98 ? -3.148 -20.812 -12.727 1 96.62 98 CYS B C 1
ATOM 2458 O O . CYS B 1 98 ? -2.557 -21.281 -13.703 1 96.62 98 CYS B O 1
ATOM 2460 N N . HIS B 1 99 ? -2.986 -19.578 -12.273 1 97.31 99 HIS B N 1
ATOM 2461 C CA . HIS B 1 99 ? -2.084 -18.625 -12.922 1 97.31 99 HIS B CA 1
ATOM 2462 C C . HIS B 1 99 ? -0.935 -18.234 -12 1 97.31 99 HIS B C 1
ATOM 2464 O O . HIS B 1 99 ? -1.14 -18.031 -10.805 1 97.31 99 HIS B O 1
ATOM 2470 N N . PHE B 1 100 ? 0.203 -18.219 -12.586 1 97.62 100 PHE B N 1
ATOM 2471 C CA . PHE B 1 100 ? 1.357 -17.781 -11.805 1 97.62 100 PHE B CA 1
ATOM 2472 C C . PHE B 1 100 ? 1.552 -16.281 -11.906 1 97.62 100 PHE B C 1
ATOM 2474 O O . PHE B 1 100 ? 1.548 -15.719 -13.008 1 97.62 100 PHE B O 1
ATOM 2481 N N . ASP B 1 101 ? 1.659 -15.641 -10.812 1 97.94 101 ASP B N 1
ATOM 2482 C CA . ASP B 1 101 ? 2.012 -14.234 -10.664 1 97.94 101 ASP B CA 1
ATOM 2483 C C . ASP B 1 101 ? 3.479 -14.078 -10.266 1 97.94 101 ASP B C 1
ATOM 2485 O O . ASP B 1 101 ? 3.834 -14.258 -9.102 1 97.94 101 ASP B O 1
ATOM 2489 N N . VAL B 1 102 ? 4.281 -13.656 -11.164 1 96.94 102 VAL B N 1
ATOM 2490 C CA . VAL B 1 102 ? 5.727 -13.641 -10.961 1 96.94 102 VAL B CA 1
ATOM 2491 C C . VAL B 1 102 ? 6.098 -12.555 -9.953 1 96.94 102 VAL B C 1
ATOM 2493 O O . VAL B 1 102 ? 7.086 -12.688 -9.227 1 96.94 102 VAL B O 1
ATOM 2496 N N . MET B 1 103 ? 5.324 -11.523 -9.852 1 96.56 103 MET B N 1
ATOM 2497 C CA . MET B 1 103 ? 5.633 -10.445 -8.914 1 96.56 103 MET B CA 1
ATOM 2498 C C . MET B 1 103 ? 5.191 -10.812 -7.5 1 96.56 103 MET B C 1
ATOM 2500 O O . MET B 1 103 ? 5.832 -10.422 -6.523 1 96.56 103 MET B O 1
ATOM 2504 N N . ALA B 1 104 ? 4.125 -11.531 -7.398 1 96.81 104 ALA B N 1
ATOM 2505 C CA . ALA B 1 104 ? 3.723 -12.055 -6.098 1 96.81 104 ALA B CA 1
ATOM 2506 C C . ALA B 1 104 ? 4.484 -13.336 -5.762 1 96.81 104 ALA B C 1
ATOM 2508 O O . ALA B 1 104 ? 4.492 -13.773 -4.609 1 96.81 104 ALA B O 1
ATOM 2509 N N . SER B 1 105 ? 5.082 -13.945 -6.73 1 95.75 105 SER B N 1
ATOM 2510 C CA . SER B 1 105 ? 5.734 -15.25 -6.633 1 95.75 105 SER B CA 1
ATOM 2511 C C . SER B 1 105 ? 4.785 -16.297 -6.07 1 95.75 105 SER B C 1
ATOM 2513 O O . SER B 1 105 ? 5.113 -16.984 -5.098 1 95.75 105 SER B O 1
ATOM 2515 N N . ARG B 1 106 ? 3.631 -16.359 -6.648 1 96.69 106 ARG B N 1
ATOM 2516 C CA . ARG B 1 106 ? 2.572 -17.25 -6.168 1 96.69 106 ARG B CA 1
ATOM 2517 C C . ARG B 1 106 ? 1.695 -17.719 -7.324 1 96.69 106 ARG B C 1
ATOM 2519 O O . ARG B 1 106 ? 1.482 -17 -8.289 1 96.69 106 ARG B O 1
ATOM 2526 N N . TRP B 1 107 ? 1.187 -18.953 -7.133 1 96.56 107 TRP B N 1
ATOM 2527 C CA . TRP B 1 107 ? 0.111 -19.453 -7.977 1 96.56 107 TRP B CA 1
ATOM 2528 C C . TRP B 1 107 ? -1.253 -19.078 -7.406 1 96.56 107 TRP B C 1
ATOM 2530 O O . TRP B 1 107 ? -1.519 -19.297 -6.223 1 96.56 107 TRP B O 1
ATOM 2540 N N . TYR B 1 108 ? -2.07 -18.5 -8.328 1 96.12 108 TYR B N 1
ATOM 2541 C CA . TYR B 1 108 ? -3.4 -18.078 -7.91 1 96.12 108 TYR B CA 1
ATOM 2542 C C . TYR B 1 108 ? -4.48 -18.781 -8.727 1 96.12 108 TYR B C 1
ATOM 2544 O O . TYR B 1 108 ? -4.309 -19.016 -9.93 1 96.12 108 TYR B O 1
ATOM 2552 N N . SER B 1 109 ? -5.66 -19.094 -8.031 1 93.44 109 SER B N 1
ATOM 2553 C CA . SER B 1 109 ? -6.863 -19.422 -8.789 1 93.44 109 SER B CA 1
ATOM 2554 C C . SER B 1 109 ? -7.27 -18.266 -9.703 1 93.44 109 SER B C 1
ATOM 2556 O O . SER B 1 109 ? -6.867 -17.125 -9.484 1 93.44 109 SER B O 1
ATOM 2558 N N . PRO B 1 110 ? -8.016 -18.516 -10.742 1 92.12 110 PRO B N 1
ATOM 2559 C CA . PRO B 1 110 ? -8.391 -17.453 -11.688 1 92.12 110 PRO B CA 1
ATOM 2560 C C . PRO B 1 110 ? -9.078 -16.281 -11.008 1 92.12 110 PRO B C 1
ATOM 2562 O O . PRO B 1 110 ? -8.836 -15.125 -11.367 1 92.12 110 PRO B O 1
ATOM 2565 N N . ASP B 1 111 ? -9.859 -16.516 -9.961 1 91.44 111 ASP B N 1
ATOM 2566 C CA . ASP B 1 111 ? -10.578 -15.453 -9.281 1 91.44 111 ASP B CA 1
ATOM 2567 C C . ASP B 1 111 ? -9.633 -14.594 -8.453 1 91.44 111 ASP B C 1
ATOM 2569 O O . ASP B 1 111 ? -9.875 -13.391 -8.273 1 91.44 111 ASP B O 1
ATOM 2573 N N . CYS B 1 112 ? -8.578 -15.156 -8.055 1 95.62 112 CYS B N 1
ATOM 2574 C CA . CYS B 1 112 ? -7.645 -14.484 -7.164 1 95.62 112 CYS B CA 1
ATOM 2575 C C . CYS B 1 112 ? -6.477 -13.883 -7.941 1 95.62 112 CYS B C 1
ATOM 2577 O O . CYS B 1 112 ? -5.582 -13.273 -7.355 1 95.62 112 CYS B O 1
ATOM 2579 N N . PHE B 1 113 ? -6.473 -14.109 -9.219 1 97 113 PHE B N 1
ATOM 2580 C CA . PHE B 1 113 ? -5.418 -13.602 -10.086 1 97 113 PHE B CA 1
ATOM 2581 C C . PHE B 1 113 ? -5.855 -12.32 -10.773 1 97 113 PHE B C 1
ATOM 2583 O O . PHE B 1 113 ? -6.984 -12.219 -11.266 1 97 113 PHE B O 1
ATOM 2590 N N . ASN B 1 114 ? -4.992 -11.305 -10.766 1 97.62 114 ASN B N 1
ATOM 2591 C CA . ASN B 1 114 ? -5.27 -10.062 -11.469 1 97.62 114 ASN B CA 1
ATOM 2592 C C . ASN B 1 114 ? -4.242 -9.797 -12.562 1 97.62 114 ASN B C 1
ATOM 2594 O O . ASN B 1 114 ? -3.207 -9.172 -12.312 1 97.62 114 ASN B O 1
ATOM 2598 N N . GLN B 1 115 ? -4.586 -10.211 -13.742 1 97.44 115 GLN B N 1
ATOM 2599 C CA . GLN B 1 115 ? -3.666 -10.117 -14.875 1 97.44 115 GLN B CA 1
ATOM 2600 C C . GLN B 1 115 ? -3.348 -8.664 -15.211 1 97.44 115 GLN B C 1
ATOM 2602 O O . GLN B 1 115 ? -2.209 -8.336 -15.547 1 97.44 115 GLN B O 1
ATOM 2607 N N . GLY B 1 116 ? -4.344 -7.828 -15.219 1 97.69 116 GLY B N 1
ATOM 2608 C CA . GLY B 1 116 ? -4.156 -6.43 -15.578 1 97.69 116 GLY B CA 1
ATOM 2609 C C . GLY B 1 116 ? -3.123 -5.727 -14.711 1 97.69 116 GLY B C 1
ATOM 2610 O O . GLY B 1 116 ? -2.25 -5.027 -15.234 1 97.69 116 GLY B O 1
ATOM 2611 N N . VAL B 1 117 ? -3.193 -5.883 -13.398 1 98.38 117 VAL B N 1
ATOM 2612 C CA . VAL B 1 117 ? -2.252 -5.254 -12.484 1 98.38 117 VAL B CA 1
ATOM 2613 C C . VAL B 1 117 ? -0.848 -5.801 -12.727 1 98.38 117 VAL B C 1
ATOM 2615 O O . VAL B 1 117 ? 0.127 -5.047 -12.734 1 98.38 117 VAL B O 1
ATOM 2618 N N . LEU B 1 118 ? -0.738 -7.148 -12.945 1 98.44 118 LEU B N 1
ATOM 2619 C CA . LEU B 1 118 ? 0.561 -7.758 -13.203 1 98.44 118 LEU B CA 1
ATOM 2620 C C . LEU B 1 118 ? 1.174 -7.203 -14.484 1 98.44 118 LEU B C 1
ATOM 2622 O O . LEU B 1 118 ? 2.354 -6.844 -14.516 1 98.44 118 LEU B O 1
ATOM 2626 N N . ASP B 1 119 ? 0.395 -7.16 -15.516 1 98 119 ASP B N 1
ATOM 2627 C CA . ASP B 1 119 ? 0.891 -6.668 -16.797 1 98 119 ASP B CA 1
ATOM 2628 C C . ASP B 1 119 ? 1.43 -5.246 -16.672 1 98 119 ASP B C 1
ATOM 2630 O O . ASP B 1 119 ? 2.49 -4.926 -17.219 1 98 119 ASP B O 1
ATOM 2634 N N . GLU B 1 120 ? 0.703 -4.438 -16.016 1 97.94 120 GLU B N 1
ATOM 2635 C CA . GLU B 1 120 ? 1.152 -3.066 -15.812 1 97.94 120 GLU B CA 1
ATOM 2636 C C . GLU B 1 120 ? 2.471 -3.025 -15.047 1 97.94 120 GLU B C 1
ATOM 2638 O O . GLU B 1 120 ? 3.396 -2.307 -15.43 1 97.94 120 GLU B O 1
ATOM 2643 N N . MET B 1 121 ? 2.564 -3.771 -14.023 1 98.06 121 MET B N 1
ATOM 2644 C CA . MET B 1 121 ? 3.783 -3.799 -13.219 1 98.06 121 MET B CA 1
ATOM 2645 C C . MET B 1 121 ? 4.973 -4.258 -14.055 1 98.06 121 MET B C 1
ATOM 2647 O O . MET B 1 121 ? 6.07 -3.705 -13.938 1 98.06 121 MET B O 1
ATOM 2651 N N . LEU B 1 122 ? 4.777 -5.238 -14.883 1 97.25 122 LEU B N 1
ATOM 2652 C CA . LEU B 1 122 ? 5.859 -5.836 -15.656 1 97.25 122 LEU B CA 1
ATOM 2653 C C . LEU B 1 122 ? 6.387 -4.859 -16.703 1 97.25 122 LEU B C 1
ATOM 2655 O O . LEU B 1 122 ? 7.473 -5.055 -17.25 1 97.25 122 LEU B O 1
ATOM 2659 N N . THR B 1 123 ? 5.652 -3.811 -17.016 1 97.75 123 THR B N 1
ATOM 2660 C CA . THR B 1 123 ? 6.164 -2.771 -17.906 1 97.75 123 THR B CA 1
ATOM 2661 C C . THR B 1 123 ? 7.098 -1.829 -17.156 1 97.75 123 THR B C 1
ATOM 2663 O O . THR B 1 123 ? 7.84 -1.058 -17.766 1 97.75 123 THR B O 1
ATOM 2666 N N . GLU B 1 124 ? 7.105 -1.914 -15.82 1 96.94 124 GLU B N 1
ATOM 2667 C CA . GLU B 1 124 ? 7.82 -0.936 -15.008 1 96.94 124 GLU B CA 1
ATOM 2668 C C . GLU B 1 124 ? 9.031 -1.564 -14.32 1 96.94 124 GLU B C 1
ATOM 2670 O O . GLU B 1 124 ? 9.844 -0.862 -13.711 1 96.94 124 GLU B O 1
ATOM 2675 N N . VAL B 1 125 ? 9.117 -2.855 -14.414 1 94.44 125 VAL B N 1
ATOM 2676 C CA . VAL B 1 125 ? 10.227 -3.547 -13.758 1 94.44 125 VAL B CA 1
ATOM 2677 C C . VAL B 1 125 ? 10.898 -4.504 -14.742 1 94.44 125 VAL B C 1
ATOM 2679 O O . VAL B 1 125 ? 10.289 -4.895 -15.742 1 94.44 125 VAL B O 1
ATOM 2682 N N . ASP B 1 126 ? 12.148 -4.828 -14.492 1 91.88 126 ASP B N 1
ATOM 2683 C CA . ASP B 1 126 ? 12.922 -5.777 -15.281 1 91.88 126 ASP B CA 1
ATOM 2684 C C . ASP B 1 126 ? 13.914 -6.535 -14.406 1 91.88 126 ASP B C 1
ATOM 2686 O O . ASP 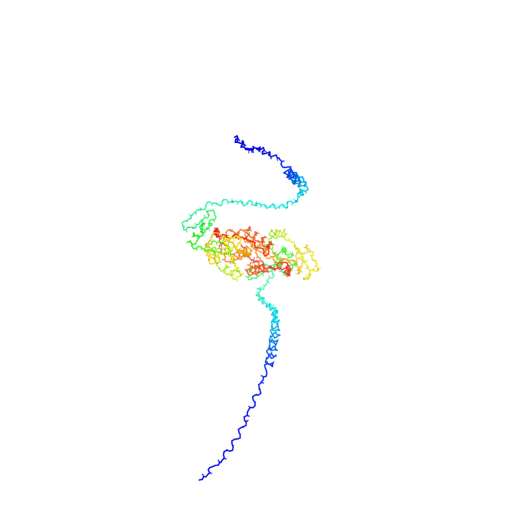B 1 126 ? 15.016 -6.051 -14.141 1 91.88 126 ASP B O 1
ATOM 2690 N N . PHE B 1 127 ? 13.477 -7.758 -14.062 1 91.62 127 PHE B N 1
ATOM 2691 C CA . PHE B 1 127 ? 14.305 -8.539 -13.148 1 91.62 127 PHE B CA 1
ATOM 2692 C C . PHE B 1 127 ? 14.938 -9.719 -13.867 1 91.62 127 PHE B C 1
ATOM 2694 O O . PHE B 1 127 ? 14.375 -10.242 -14.828 1 91.62 127 PHE B O 1
ATOM 2701 N N . ARG B 1 128 ? 16.109 -10.023 -13.414 1 92.94 128 ARG B N 1
ATOM 2702 C CA . ARG B 1 128 ? 16.719 -11.312 -13.711 1 92.94 128 ARG B CA 1
ATOM 2703 C C . ARG B 1 128 ? 16.656 -12.242 -12.5 1 92.94 128 ARG B C 1
ATOM 2705 O O . ARG B 1 128 ? 16.641 -11.781 -11.359 1 92.94 128 ARG B O 1
ATOM 2712 N N . TRP B 1 129 ? 16.594 -13.477 -12.781 1 95 129 TRP B N 1
ATOM 2713 C CA . TRP B 1 129 ? 16.516 -14.492 -11.734 1 95 129 TRP B CA 1
ATOM 2714 C C . TRP B 1 129 ? 17.641 -15.508 -11.867 1 95 129 TRP B C 1
ATOM 2716 O O . TRP B 1 129 ? 18.109 -15.789 -12.977 1 95 129 TRP B O 1
ATOM 2726 N N . TYR B 1 130 ? 17.984 -16.047 -10.789 1 95 130 TYR B N 1
ATOM 2727 C CA . TYR B 1 130 ? 19.109 -16.969 -10.727 1 95 130 TYR B CA 1
ATOM 2728 C C . TYR B 1 130 ? 18.734 -18.219 -9.922 1 95 130 TYR B C 1
ATOM 2730 O O . TYR B 1 130 ? 17.844 -18.172 -9.078 1 95 130 TYR B O 1
ATOM 2738 N N . ALA B 1 131 ? 19.453 -19.266 -10.18 1 95.75 131 ALA B N 1
ATOM 2739 C CA . ALA B 1 131 ? 19.203 -20.531 -9.5 1 95.75 131 ALA B CA 1
ATOM 2740 C C . ALA B 1 131 ? 19.906 -20.578 -8.148 1 95.75 131 ALA B C 1
ATOM 2742 O O . ALA B 1 131 ? 19.594 -21.438 -7.312 1 95.75 131 ALA B O 1
ATOM 2743 N N . ASP B 1 132 ? 20.844 -19.641 -7.953 1 92.31 132 ASP B N 1
ATOM 2744 C CA . ASP B 1 132 ? 21.656 -19.656 -6.734 1 92.31 132 ASP B CA 1
ATOM 2745 C C . ASP B 1 132 ? 21.734 -18.25 -6.125 1 92.31 132 ASP B C 1
ATOM 2747 O O . ASP B 1 132 ? 21.625 -17.25 -6.836 1 92.31 132 ASP B O 1
ATOM 2751 N N . ARG B 1 133 ? 22 -18.203 -4.844 1 89.5 133 ARG B N 1
ATOM 2752 C CA . ARG B 1 133 ? 22.062 -16.938 -4.102 1 89.5 133 ARG B CA 1
ATOM 2753 C C . ARG B 1 133 ? 23.219 -16.078 -4.598 1 89.5 133 ARG B C 1
ATOM 2755 O O . ARG B 1 133 ? 23.156 -14.852 -4.5 1 89.5 133 ARG B O 1
ATOM 2762 N N . GLU B 1 134 ? 24.266 -16.734 -5.117 1 88.94 134 GLU B N 1
ATOM 2763 C CA . GLU B 1 134 ? 25.453 -16.031 -5.59 1 88.94 134 GLU B CA 1
ATOM 2764 C C . GLU B 1 134 ? 25.203 -15.391 -6.953 1 88.94 134 GLU B C 1
ATOM 2766 O O . GLU B 1 134 ? 26.031 -14.609 -7.43 1 88.94 134 GLU B O 1
ATOM 2771 N N . HIS B 1 135 ? 24.078 -15.688 -7.562 1 92 135 HIS B N 1
ATOM 2772 C CA . HIS B 1 135 ? 23.703 -15.141 -8.859 1 92 135 HIS B CA 1
ATOM 2773 C C . HIS B 1 135 ? 24.719 -15.508 -9.93 1 92 135 HIS B C 1
ATOM 2775 O O . HIS B 1 135 ? 25.156 -14.656 -10.703 1 92 135 HIS B O 1
ATOM 2781 N N . THR B 1 136 ? 25.047 -16.75 -9.945 1 94.44 136 THR B N 1
ATOM 2782 C CA . THR B 1 136 ? 26.016 -17.234 -10.914 1 94.44 136 THR B CA 1
ATOM 2783 C C . THR B 1 136 ? 25.328 -18.016 -12.031 1 94.44 136 THR B C 1
ATOM 2785 O O . THR B 1 136 ? 25.891 -18.188 -13.117 1 94.44 136 THR B O 1
ATOM 2788 N N . GLN B 1 137 ? 24.188 -18.547 -11.75 1 96.75 137 GLN B N 1
ATOM 2789 C CA . GLN B 1 137 ? 23.438 -19.312 -12.734 1 96.75 137 GLN B CA 1
ATOM 2790 C C . GLN B 1 137 ? 22.078 -18.672 -13.031 1 96.75 137 GLN B C 1
ATOM 2792 O O . GLN B 1 137 ? 21.109 -18.938 -12.32 1 96.75 137 GLN B O 1
ATOM 2797 N N . GLU B 1 138 ? 22.047 -18.016 -14.125 1 96.31 138 GLU B N 1
ATOM 2798 C CA . GLU B 1 138 ? 20.812 -17.344 -14.492 1 96.31 138 GLU B CA 1
ATOM 2799 C C . GLU B 1 138 ? 19.75 -18.344 -14.945 1 96.31 138 GLU B C 1
ATOM 2801 O O . GLU B 1 138 ? 20.062 -19.312 -15.648 1 96.31 138 GLU B O 1
ATOM 2806 N N . VAL B 1 139 ? 18.547 -18.125 -14.5 1 97.19 139 VAL B N 1
ATOM 2807 C CA . VAL B 1 139 ? 17.391 -18.891 -14.945 1 97.19 139 VAL B CA 1
ATOM 2808 C C . VAL B 1 139 ? 16.672 -18.156 -16.062 1 97.19 139 VAL B C 1
ATOM 2810 O O . VAL B 1 139 ? 16.516 -16.938 -16 1 97.19 139 VAL B O 1
ATOM 2813 N N . ALA B 1 140 ? 16.312 -18.891 -17.094 1 96.56 140 ALA B N 1
ATOM 2814 C CA . ALA B 1 140 ? 15.602 -18.281 -18.219 1 96.56 140 ALA B CA 1
ATOM 2815 C C . ALA B 1 140 ? 14.336 -17.562 -17.75 1 96.56 140 ALA B C 1
ATOM 2817 O O . ALA B 1 140 ? 13.547 -18.109 -16.984 1 96.56 140 ALA B O 1
ATOM 2818 N N . ARG B 1 141 ? 14.141 -16.359 -18.25 1 95.62 141 ARG B N 1
ATOM 2819 C CA . ARG B 1 141 ? 13.008 -15.523 -17.844 1 95.62 141 ARG B CA 1
ATOM 2820 C C . ARG B 1 141 ? 11.688 -16.234 -18.094 1 95.62 141 ARG B C 1
ATOM 2822 O O . ARG B 1 141 ? 10.773 -16.172 -17.281 1 95.62 141 ARG B O 1
ATOM 2829 N N . GLU B 1 142 ? 11.594 -16.906 -19.219 1 95.88 142 GLU B N 1
ATOM 2830 C CA . GLU B 1 142 ? 10.367 -17.594 -19.609 1 95.88 142 GLU B CA 1
ATOM 2831 C C . GLU B 1 142 ? 9.984 -18.656 -18.578 1 95.88 142 GLU B C 1
ATOM 2833 O O . GLU B 1 142 ? 8.805 -18.844 -18.281 1 95.88 142 GLU B O 1
ATOM 2838 N N . ARG B 1 143 ? 10.953 -19.328 -18.078 1 96.06 143 ARG B N 1
ATOM 2839 C CA . ARG B 1 143 ? 10.711 -20.359 -17.062 1 96.06 143 ARG B CA 1
ATOM 2840 C C . ARG B 1 143 ? 10.188 -19.734 -15.773 1 96.06 143 ARG B C 1
ATOM 2842 O O . ARG B 1 143 ? 9.305 -20.297 -15.125 1 96.06 143 ARG B O 1
ATOM 2849 N N . VAL B 1 144 ? 10.734 -18.578 -15.414 1 96.69 144 VAL B N 1
ATOM 2850 C CA . VAL B 1 144 ? 10.328 -17.906 -14.188 1 96.69 144 VAL B CA 1
ATOM 2851 C C . VAL B 1 144 ? 8.914 -17.344 -14.352 1 96.69 144 VAL B C 1
ATOM 2853 O O . VAL B 1 144 ? 8.078 -17.484 -13.461 1 96.69 144 VAL B O 1
ATOM 2856 N N . LEU B 1 145 ? 8.617 -16.766 -15.523 1 96.19 145 LEU B N 1
ATOM 2857 C CA . LEU B 1 145 ? 7.301 -16.203 -15.773 1 96.19 145 LEU B CA 1
ATOM 2858 C C . LEU B 1 145 ? 6.23 -17.297 -15.766 1 96.19 145 LEU B C 1
ATOM 2860 O O . LEU B 1 145 ? 5.078 -17.031 -15.422 1 96.19 145 LEU B O 1
ATOM 2864 N N . ALA B 1 146 ? 6.652 -18.531 -16.094 1 96.25 146 ALA B N 1
ATOM 2865 C CA . ALA B 1 146 ? 5.723 -19.656 -16.141 1 96.25 146 ALA B CA 1
ATOM 2866 C C . ALA B 1 146 ? 5.535 -20.266 -14.758 1 96.25 146 ALA B C 1
ATOM 2868 O O . ALA B 1 146 ? 4.645 -21.094 -14.555 1 96.25 146 ALA B O 1
ATOM 2869 N N . GLY B 1 147 ? 6.32 -19.875 -13.812 1 97.12 147 GLY B N 1
ATOM 2870 C CA . GLY B 1 147 ? 6.211 -20.391 -12.461 1 97.12 147 GLY B CA 1
ATOM 2871 C C . GLY B 1 147 ? 6.734 -21.812 -12.328 1 97.12 147 GLY B C 1
ATOM 2872 O O . GLY B 1 147 ? 6.398 -22.516 -11.375 1 97.12 147 GLY B O 1
ATOM 2873 N N . GLU B 1 148 ? 7.574 -22.234 -13.273 1 95.81 148 GLU B N 1
ATOM 2874 C CA . GLU B 1 148 ? 8.039 -23.625 -13.32 1 95.81 148 GLU B CA 1
ATOM 2875 C C . GLU B 1 148 ? 9.383 -23.781 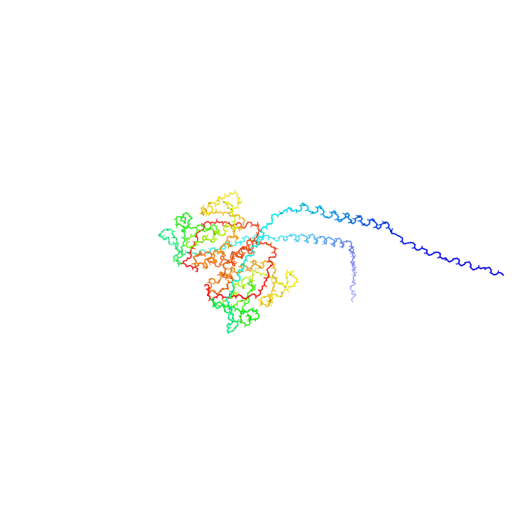-12.617 1 95.81 148 GLU B C 1
ATOM 2877 O O . GLU B 1 148 ? 10.367 -24.188 -13.227 1 95.81 148 GLU B O 1
ATOM 2882 N N . PHE B 1 149 ? 9.383 -23.547 -11.422 1 95.62 149 PHE B N 1
ATOM 2883 C CA . PHE B 1 149 ? 10.578 -23.641 -10.594 1 95.62 149 PHE B CA 1
ATOM 2884 C C . PHE B 1 149 ? 10.211 -23.844 -9.125 1 95.62 149 PHE B C 1
ATOM 2886 O O . PHE B 1 149 ? 9.062 -23.625 -8.734 1 95.62 149 PHE B O 1
ATOM 2893 N N . GLU B 1 150 ? 11.172 -24.328 -8.328 1 94.69 150 GLU B N 1
ATOM 2894 C CA . GLU B 1 150 ? 10.984 -24.438 -6.883 1 94.69 150 GLU B CA 1
ATOM 2895 C C . GLU B 1 150 ? 11.398 -23.156 -6.172 1 94.69 150 GLU B C 1
ATOM 2897 O O . GLU B 1 150 ? 10.648 -22.625 -5.348 1 94.69 150 GLU B O 1
ATOM 2902 N N . ALA B 1 151 ? 12.523 -22.703 -6.48 1 95.31 151 ALA B N 1
ATOM 2903 C CA . ALA B 1 151 ? 13.055 -21.469 -5.906 1 95.31 151 ALA B CA 1
ATOM 2904 C C . ALA B 1 151 ? 13.977 -20.766 -6.891 1 95.31 151 ALA B C 1
ATOM 2906 O O . ALA B 1 151 ? 14.695 -21.406 -7.652 1 95.31 151 ALA B O 1
ATOM 2907 N N . VAL B 1 152 ? 13.891 -19.5 -6.914 1 96 152 VAL B N 1
ATOM 2908 C CA . VAL B 1 152 ? 14.828 -18.672 -7.664 1 96 152 VAL B CA 1
ATOM 2909 C C . VAL B 1 152 ? 15.266 -17.484 -6.805 1 96 152 VAL B C 1
ATOM 2911 O O . VAL B 1 152 ? 14.648 -17.188 -5.777 1 96 152 VAL B O 1
ATOM 2914 N N . TYR B 1 153 ? 16.344 -16.906 -7.25 1 94 153 TYR B N 1
ATOM 2915 C CA . TYR B 1 153 ? 16.938 -15.758 -6.559 1 94 153 TYR B CA 1
ATOM 2916 C C . TYR B 1 153 ? 16.969 -14.531 -7.465 1 94 153 TYR B C 1
ATOM 2918 O O . TYR B 1 153 ? 17.844 -14.414 -8.32 1 94 153 TYR B O 1
ATOM 2926 N N . PRO B 1 154 ? 16 -13.656 -7.199 1 92.56 154 PRO B N 1
ATOM 2927 C CA . PRO B 1 154 ? 15.977 -12.469 -8.062 1 92.56 154 PRO B CA 1
ATOM 2928 C C . PRO B 1 154 ? 17.094 -11.484 -7.738 1 92.56 154 PRO B C 1
ATOM 2930 O O . PRO B 1 154 ? 17.672 -11.531 -6.648 1 92.56 154 PRO B O 1
ATOM 2933 N N . ASP B 1 155 ? 17.453 -10.711 -8.672 1 86.75 155 ASP B N 1
ATOM 2934 C CA . ASP B 1 155 ? 18.469 -9.695 -8.438 1 86.75 155 ASP B CA 1
ATOM 2935 C C . ASP B 1 155 ? 17.844 -8.383 -7.969 1 86.75 155 ASP B C 1
ATOM 2937 O O . ASP B 1 155 ? 16.625 -8.273 -7.879 1 86.75 155 ASP B O 1
ATOM 2941 N N . ASN B 1 156 ? 18.688 -7.488 -7.473 1 80.44 156 ASN B N 1
ATOM 2942 C CA . ASN B 1 156 ? 18.375 -6.098 -7.148 1 80.44 156 ASN B CA 1
ATOM 2943 C C . ASN B 1 156 ? 17.312 -5.996 -6.066 1 80.44 156 ASN B C 1
ATOM 2945 O O . ASN B 1 156 ? 17.406 -6.652 -5.027 1 80.44 156 ASN B O 1
ATOM 2949 N N . ASP B 1 157 ? 16.297 -5.121 -6.312 1 86.81 157 ASP B N 1
ATOM 2950 C CA . ASP B 1 157 ? 15.336 -4.691 -5.305 1 86.81 157 ASP B CA 1
ATOM 2951 C C . ASP B 1 157 ? 14 -5.406 -5.48 1 86.81 157 ASP B C 1
ATOM 2953 O O . ASP B 1 157 ? 12.945 -4.82 -5.25 1 86.81 157 ASP B O 1
ATOM 2957 N N . TYR B 1 158 ? 14.07 -6.719 -5.891 1 90.75 158 TYR B N 1
ATOM 2958 C CA . TYR B 1 158 ? 12.852 -7.473 -6.176 1 90.75 158 TYR B CA 1
ATOM 2959 C C . TYR B 1 158 ? 11.898 -7.434 -4.992 1 90.75 158 TYR B C 1
ATOM 2961 O O . TYR B 1 158 ? 10.688 -7.262 -5.168 1 90.75 158 TYR B O 1
ATOM 2969 N N . HIS B 1 159 ? 12.445 -7.609 -3.768 1 92.19 159 HIS B N 1
ATOM 2970 C CA . HIS B 1 159 ? 11.578 -7.66 -2.592 1 92.19 159 HIS B CA 1
ATOM 2971 C C . HIS B 1 159 ? 10.805 -6.355 -2.42 1 92.19 159 HIS B C 1
ATOM 2973 O O . HIS B 1 159 ? 9.633 -6.367 -2.051 1 92.19 159 HIS B O 1
ATOM 2979 N N . ILE B 1 160 ? 11.477 -5.301 -2.695 1 93.56 160 ILE B N 1
ATOM 2980 C CA . ILE B 1 160 ? 10.844 -3.992 -2.576 1 93.56 160 ILE B CA 1
ATOM 2981 C C . ILE B 1 160 ? 9.734 -3.857 -3.623 1 93.56 160 ILE B C 1
ATOM 2983 O O . ILE B 1 160 ? 8.609 -3.467 -3.303 1 93.56 160 ILE B O 1
ATOM 2987 N N . MET B 1 161 ? 10.102 -4.227 -4.879 1 94.62 161 MET B N 1
ATOM 2988 C CA . MET B 1 161 ? 9.125 -4.117 -5.957 1 94.62 161 MET B CA 1
ATOM 2989 C C . MET B 1 161 ? 7.957 -5.074 -5.738 1 94.62 161 MET B C 1
ATOM 2991 O O . MET B 1 161 ? 6.812 -4.742 -6.047 1 94.62 161 MET B O 1
ATOM 2995 N N . HIS B 1 162 ? 8.266 -6.227 -5.293 1 95.12 162 HIS B N 1
ATOM 2996 C CA . HIS B 1 162 ? 7.25 -7.191 -4.879 1 95.12 162 HIS B CA 1
ATOM 2997 C C . HIS B 1 162 ? 6.27 -6.574 -3.891 1 95.12 162 HIS B C 1
ATOM 2999 O O . HIS B 1 162 ? 5.051 -6.707 -4.051 1 95.12 162 HIS B O 1
ATOM 3005 N N . CYS B 1 163 ? 6.762 -5.906 -2.924 1 96.38 163 CYS B N 1
ATOM 3006 C CA . CYS B 1 163 ? 5.926 -5.273 -1.91 1 96.38 163 CYS B CA 1
ATOM 3007 C C . CYS B 1 163 ? 5.051 -4.184 -2.523 1 96.38 163 CYS B C 1
ATOM 3009 O O . CYS B 1 163 ? 3.855 -4.109 -2.24 1 96.38 163 CYS B O 1
ATOM 3011 N N . LEU B 1 164 ? 5.656 -3.338 -3.318 1 98.06 164 LEU B N 1
ATOM 3012 C CA . LEU B 1 164 ? 4.91 -2.264 -3.967 1 98.06 164 LEU B CA 1
ATOM 3013 C C . LEU B 1 164 ? 3.832 -2.83 -4.887 1 98.06 164 LEU B C 1
ATOM 3015 O O . LEU B 1 164 ? 2.729 -2.285 -4.965 1 98.06 164 LEU B O 1
ATOM 3019 N N . TYR B 1 165 ? 4.129 -3.889 -5.535 1 98.38 165 TYR B N 1
ATOM 3020 C CA . TYR B 1 165 ? 3.158 -4.57 -6.383 1 98.38 165 TYR B CA 1
ATOM 3021 C C . TYR B 1 165 ? 1.989 -5.098 -5.559 1 98.38 165 TYR B C 1
ATOM 3023 O O . TYR B 1 165 ? 0.833 -5 -5.977 1 98.38 165 TYR B O 1
ATOM 3031 N N . LEU B 1 166 ? 2.248 -5.648 -4.418 1 98.56 166 LEU B N 1
ATOM 3032 C CA . LEU B 1 166 ? 1.187 -6.223 -3.596 1 98.56 166 LEU B CA 1
ATOM 3033 C C . LEU B 1 166 ? 0.27 -5.133 -3.053 1 98.56 166 LEU B C 1
ATOM 3035 O O . LEU B 1 166 ? -0.922 -5.363 -2.842 1 98.56 166 LEU B O 1
ATOM 3039 N N . TRP B 1 167 ? 0.843 -3.943 -2.855 1 98.88 167 TRP B N 1
ATOM 3040 C CA . TRP B 1 167 ? 0.013 -2.781 -2.555 1 98.88 167 TRP B CA 1
ATOM 3041 C C . TRP B 1 167 ? -0.985 -2.521 -3.678 1 98.88 167 TRP B C 1
ATOM 3043 O O . TRP B 1 167 ? -2.184 -2.371 -3.43 1 98.88 167 TRP B O 1
ATOM 3053 N N . ARG B 1 168 ? -0.516 -2.48 -4.891 1 98.88 168 ARG B N 1
ATOM 3054 C CA . ARG B 1 168 ? -1.377 -2.268 -6.047 1 98.88 168 ARG B CA 1
ATOM 3055 C C . ARG B 1 168 ? -2.428 -3.367 -6.16 1 98.88 168 ARG B C 1
ATOM 3057 O O . ARG B 1 168 ? -3.594 -3.094 -6.449 1 98.88 168 ARG B O 1
ATOM 3064 N N . ARG B 1 169 ? -2.004 -4.582 -5.922 1 98.5 169 ARG B N 1
ATOM 3065 C CA . ARG B 1 169 ? -2.916 -5.719 -5.996 1 98.5 169 ARG B CA 1
ATOM 3066 C C . ARG B 1 169 ? -4.023 -5.605 -4.953 1 98.5 169 ARG B C 1
ATOM 3068 O O . ARG B 1 169 ? -5.191 -5.852 -5.254 1 98.5 169 ARG B O 1
ATOM 3075 N N . LEU B 1 170 ? -3.65 -5.289 -3.752 1 98.69 170 LEU B N 1
ATOM 3076 C CA . LEU B 1 170 ? -4.633 -5.09 -2.691 1 98.69 170 LEU B CA 1
ATOM 3077 C C . LEU B 1 170 ? -5.648 -4.023 -3.084 1 98.69 170 LEU B C 1
ATOM 3079 O O . LEU B 1 170 ? -6.855 -4.254 -3.006 1 98.69 170 LEU B O 1
ATOM 3083 N N . HIS B 1 171 ? -5.125 -2.875 -3.508 1 98.81 171 HIS B N 1
ATOM 3084 C CA . HIS B 1 171 ? -6.004 -1.758 -3.838 1 98.81 171 HIS B CA 1
ATOM 3085 C C . HIS B 1 171 ? -6.926 -2.105 -5.004 1 98.81 171 HIS B C 1
ATOM 3087 O O . HIS B 1 171 ? -8.125 -1.82 -4.961 1 98.81 171 HIS B O 1
ATOM 3093 N N . SER B 1 172 ? -6.363 -2.697 -5.996 1 98.19 172 SER B N 1
ATOM 3094 C CA . SER B 1 172 ? -7.164 -3.092 -7.152 1 98.19 172 SER B CA 1
ATOM 3095 C C . SER B 1 172 ? -8.258 -4.082 -6.758 1 98.19 172 SER B C 1
ATOM 3097 O O . SER B 1 172 ? -9.383 -3.996 -7.246 1 98.19 172 SER B O 1
ATOM 3099 N N . ALA B 1 173 ? -7.922 -5.051 -5.922 1 97.75 173 ALA B N 1
ATOM 3100 C CA . ALA B 1 173 ? -8.906 -6.035 -5.48 1 97.75 173 ALA B CA 1
ATOM 3101 C C . ALA B 1 173 ? -10.078 -5.363 -4.77 1 97.75 173 ALA B C 1
ATOM 3103 O O . ALA B 1 173 ? -11.227 -5.793 -4.906 1 97.75 173 ALA B O 1
ATOM 3104 N N . VAL B 1 174 ? -9.797 -4.344 -4.02 1 97.62 174 VAL B N 1
ATOM 3105 C CA . VAL B 1 174 ? -10.828 -3.594 -3.314 1 97.62 174 VAL B CA 1
ATOM 3106 C C . VAL B 1 174 ? -11.758 -2.916 -4.324 1 97.62 174 VAL B C 1
ATOM 3108 O O . VAL B 1 174 ? -12.977 -3.049 -4.242 1 97.62 174 VAL B O 1
ATOM 3111 N N . LEU B 1 175 ? -11.219 -2.252 -5.293 1 97.31 175 LEU B N 1
ATOM 3112 C CA . LEU B 1 175 ? -11.992 -1.457 -6.242 1 97.31 175 LEU B CA 1
ATOM 3113 C C . LEU B 1 175 ? -12.789 -2.355 -7.176 1 97.31 175 LEU B C 1
ATOM 3115 O O . LEU B 1 175 ? -13.914 -2.02 -7.559 1 97.31 175 LEU B O 1
ATOM 3119 N N . GLU B 1 176 ? -12.195 -3.467 -7.52 1 96.75 176 GLU B N 1
ATOM 3120 C CA . GLU B 1 176 ? -12.812 -4.359 -8.492 1 96.75 176 GLU B CA 1
ATOM 3121 C C . GLU B 1 176 ? -13.633 -5.445 -7.809 1 96.75 176 GLU B C 1
ATOM 3123 O O . GLU B 1 176 ? -14.203 -6.316 -8.469 1 96.75 176 GLU B O 1
ATOM 3128 N N . HIS B 1 177 ? -13.688 -5.453 -6.512 1 95.69 177 HIS B N 1
ATOM 3129 C CA . HIS B 1 177 ? -14.414 -6.441 -5.727 1 95.69 177 HIS B CA 1
ATOM 3130 C C . HIS B 1 177 ? -13.977 -7.859 -6.078 1 95.69 177 HIS B C 1
ATOM 3132 O O . HIS B 1 177 ? -14.812 -8.719 -6.352 1 95.69 177 HIS B O 1
ATOM 3138 N N . ARG B 1 178 ? -12.672 -8.055 -6.066 1 95.75 178 ARG B N 1
ATOM 3139 C CA . ARG B 1 178 ? -12.086 -9.344 -6.402 1 95.75 178 ARG B CA 1
ATOM 3140 C C . ARG B 1 178 ? -11.68 -10.109 -5.145 1 95.75 178 ARG B C 1
ATOM 3142 O O . ARG B 1 178 ? -11.633 -9.531 -4.055 1 95.75 178 ARG B O 1
ATOM 3149 N N . PHE B 1 179 ? -11.406 -11.414 -5.344 1 95.19 179 PHE B N 1
ATOM 3150 C CA . PHE B 1 179 ? -10.812 -12.219 -4.285 1 95.19 179 PHE B CA 1
ATOM 3151 C C . PHE B 1 179 ? -9.336 -11.891 -4.105 1 95.19 179 PHE B C 1
ATOM 3153 O O . PHE B 1 179 ? -8.688 -11.422 -5.043 1 95.19 179 PHE B O 1
ATOM 3160 N N . LEU B 1 180 ? -8.906 -12.062 -2.93 1 96.56 180 LEU B N 1
ATOM 3161 C CA . LEU B 1 180 ? -7.512 -11.812 -2.572 1 96.56 180 LEU B CA 1
ATOM 3162 C C . LEU B 1 180 ? -6.953 -12.961 -1.737 1 96.56 180 LEU B C 1
ATOM 3164 O O . LEU B 1 180 ? -7.688 -13.602 -0.983 1 96.56 180 LEU B O 1
ATOM 3168 N N . ASP B 1 181 ? -5.703 -13.242 -1.908 1 95.69 181 ASP B N 1
ATOM 3169 C CA . ASP B 1 181 ? -5.105 -14.297 -1.094 1 95.69 181 ASP B CA 1
ATOM 3170 C C . ASP B 1 181 ? -4.977 -13.859 0.364 1 95.69 181 ASP B C 1
ATOM 3172 O O . ASP B 1 181 ? -4.996 -12.664 0.661 1 95.69 181 ASP B O 1
ATOM 3176 N N . ASP B 1 182 ? -4.777 -14.844 1.226 1 93.19 182 ASP B N 1
ATOM 3177 C CA . ASP B 1 182 ? -4.777 -14.594 2.664 1 93.19 182 ASP B CA 1
ATOM 3178 C C . ASP B 1 182 ? -3.516 -13.852 3.094 1 93.19 182 ASP B C 1
ATOM 3180 O O . ASP B 1 182 ? -3.533 -13.102 4.074 1 93.19 182 ASP B O 1
ATOM 3184 N N . ASP B 1 183 ? -2.436 -13.969 2.377 1 93.75 183 ASP B N 1
ATOM 3185 C CA . ASP B 1 183 ? -1.193 -13.281 2.719 1 93.75 183 ASP B CA 1
ATOM 3186 C C . ASP B 1 183 ? -1.332 -11.773 2.537 1 93.75 183 ASP B C 1
ATOM 3188 O O . ASP B 1 183 ? -1.016 -11 3.445 1 93.75 183 ASP B O 1
ATOM 3192 N N . VAL B 1 184 ? -1.787 -11.406 1.349 1 97.06 184 VAL B N 1
ATOM 3193 C CA . VAL B 1 184 ? -1.901 -9.984 1.03 1 97.06 184 VAL B CA 1
ATOM 3194 C C . VAL B 1 184 ? -3.021 -9.359 1.858 1 97.06 184 VAL B C 1
ATOM 3196 O O . VAL B 1 184 ? -2.959 -8.172 2.201 1 97.06 184 VAL B O 1
ATOM 3199 N N . TYR B 1 185 ? -4.004 -10.188 2.23 1 97.19 185 TYR B N 1
ATOM 3200 C CA . TYR B 1 185 ? -5.125 -9.695 3.021 1 97.19 185 TYR B CA 1
ATOM 3201 C C . TYR B 1 185 ? -4.691 -9.398 4.453 1 97.19 185 TYR B C 1
ATOM 3203 O O . TYR B 1 185 ? -5.316 -8.586 5.141 1 97.19 185 TYR B O 1
ATOM 3211 N N . SER B 1 186 ? -3.684 -9.992 4.883 1 97.06 186 SER B N 1
ATOM 3212 C CA . SER B 1 186 ? -3.225 -9.836 6.258 1 97.06 186 SER B CA 1
ATOM 3213 C C . SER B 1 186 ? -2.545 -8.484 6.465 1 97.06 186 SER B C 1
ATOM 3215 O O . SER B 1 186 ? -1.597 -8.148 5.754 1 97.06 186 SER B O 1
ATOM 3217 N N . TYR B 1 187 ? -2.977 -7.781 7.547 1 97.94 187 TYR B N 1
ATOM 3218 C CA . TYR B 1 187 ? -2.379 -6.488 7.852 1 97.94 187 TYR B CA 1
ATOM 3219 C C . TYR B 1 187 ? -0.897 -6.637 8.18 1 97.94 187 TYR B C 1
ATOM 3221 O O . TYR B 1 187 ? -0.097 -5.746 7.883 1 97.94 187 TYR B O 1
ATOM 3229 N N . GLU B 1 188 ? -0.541 -7.75 8.75 1 97.94 188 GLU B N 1
ATOM 3230 C CA . GLU B 1 188 ? 0.853 -8.008 9.094 1 97.94 188 GLU B CA 1
ATOM 3231 C C . GLU B 1 188 ? 1.748 -7.965 7.859 1 97.94 188 GLU B C 1
ATOM 3233 O O . GLU B 1 188 ? 2.906 -7.555 7.941 1 97.94 188 GLU B O 1
ATOM 3238 N N . HIS B 1 189 ? 1.205 -8.406 6.785 1 97.5 189 HIS B N 1
ATOM 3239 C CA . HIS B 1 189 ? 1.978 -8.352 5.551 1 97.5 189 HIS B CA 1
ATOM 3240 C C . HIS B 1 189 ? 2.242 -6.91 5.129 1 97.5 189 HIS B C 1
ATOM 3242 O O . HIS B 1 189 ? 3.359 -6.57 4.734 1 97.5 189 HIS B O 1
ATOM 3248 N N . THR B 1 190 ? 1.274 -6.051 5.168 1 98.56 190 THR B N 1
ATOM 3249 C CA . THR B 1 190 ? 1.444 -4.629 4.887 1 98.56 190 THR B CA 1
ATOM 3250 C C . THR B 1 190 ? 2.484 -4.016 5.82 1 98.56 190 THR B C 1
ATOM 3252 O O . THR B 1 190 ? 3.352 -3.26 5.379 1 98.56 190 THR B O 1
ATOM 3255 N N . LEU B 1 191 ? 2.428 -4.336 7.082 1 98.38 191 LEU B N 1
ATOM 3256 C CA . LEU B 1 191 ? 3.404 -3.822 8.031 1 98.38 191 LEU B CA 1
ATOM 3257 C C . LEU B 1 191 ? 4.812 -4.293 7.68 1 98.38 191 LEU B C 1
ATOM 3259 O O . LEU B 1 191 ? 5.762 -3.508 7.715 1 98.38 191 LEU B O 1
ATOM 3263 N N . HIS B 1 192 ? 4.934 -5.57 7.379 1 96.19 192 HIS B N 1
ATOM 3264 C CA . HIS B 1 192 ? 6.219 -6.109 6.941 1 96.19 192 HIS B CA 1
ATOM 3265 C C . HIS B 1 192 ? 6.758 -5.336 5.746 1 96.19 192 HIS B C 1
ATOM 3267 O O . HIS B 1 192 ? 7.906 -4.887 5.758 1 96.19 192 HIS B O 1
ATOM 3273 N N . CYS B 1 193 ? 5.945 -5.152 4.746 1 96.69 193 CYS B N 1
ATOM 3274 C CA . CYS B 1 193 ? 6.359 -4.488 3.516 1 96.69 193 CYS B CA 1
ATOM 3275 C C . CYS B 1 193 ? 6.75 -3.039 3.785 1 96.69 193 CYS B C 1
ATOM 3277 O O . CYS B 1 193 ? 7.809 -2.586 3.34 1 96.69 193 CYS B O 1
ATOM 3279 N N . THR B 1 194 ? 5.863 -2.273 4.453 1 98.12 194 THR B N 1
ATOM 3280 C CA . THR B 1 194 ? 6.145 -0.859 4.672 1 98.12 194 THR B CA 1
ATOM 3281 C C . THR B 1 194 ? 7.406 -0.68 5.504 1 98.12 194 THR B C 1
ATOM 3283 O O . THR B 1 194 ? 8.227 0.196 5.219 1 98.12 194 THR B O 1
ATOM 3286 N N . ARG B 1 195 ? 7.641 -1.497 6.457 1 96.75 195 ARG B N 1
ATOM 3287 C CA . ARG B 1 195 ? 8.836 -1.396 7.289 1 96.75 195 ARG B CA 1
ATOM 3288 C C . ARG B 1 195 ? 10.086 -1.778 6.504 1 96.75 195 ARG B C 1
ATOM 3290 O O . ARG B 1 195 ? 11.148 -1.175 6.68 1 96.75 195 ARG B O 1
ATOM 3297 N N . LEU B 1 196 ? 9.977 -2.809 5.672 1 93.31 196 LEU B N 1
ATOM 3298 C CA . LEU B 1 196 ? 11.094 -3.168 4.805 1 93.31 196 LEU B CA 1
ATOM 3299 C C . LEU B 1 196 ? 11.469 -2.006 3.893 1 93.31 196 LEU B C 1
ATOM 3301 O O . LEU B 1 196 ? 12.656 -1.686 3.744 1 93.31 196 LEU B O 1
ATOM 3305 N N . ILE B 1 197 ? 10.477 -1.383 3.295 1 94 197 ILE B N 1
ATOM 3306 C CA . ILE B 1 197 ? 10.719 -0.286 2.365 1 94 197 ILE B CA 1
ATOM 3307 C C . ILE B 1 197 ? 11.328 0.899 3.111 1 94 197 ILE B C 1
ATOM 3309 O O . ILE B 1 197 ? 12.227 1.572 2.596 1 94 197 ILE B O 1
ATOM 3313 N N . MET B 1 198 ? 10.844 1.148 4.312 1 92.56 198 MET B N 1
ATOM 3314 C CA . MET B 1 198 ? 11.398 2.223 5.129 1 92.56 198 MET B CA 1
ATOM 3315 C C . MET B 1 198 ? 12.891 2.025 5.344 1 92.56 198 MET B C 1
ATOM 3317 O O . MET B 1 198 ? 13.641 2.998 5.453 1 92.56 198 MET B O 1
ATOM 3321 N N . GLN B 1 199 ? 13.289 0.788 5.375 1 88.75 199 GLN B N 1
ATOM 3322 C CA . GLN B 1 199 ? 14.688 0.46 5.645 1 88.75 199 GLN B CA 1
ATOM 3323 C C . GLN B 1 199 ? 15.422 0.064 4.367 1 88.75 199 GLN B C 1
ATOM 3325 O O . GLN B 1 199 ? 16.469 -0.572 4.418 1 88.75 199 GLN B O 1
ATOM 3330 N N . TRP B 1 200 ? 14.82 0.374 3.275 1 86.31 200 TRP B N 1
ATOM 3331 C CA . TRP B 1 200 ? 15.344 -0.036 1.977 1 86.31 200 TRP B CA 1
ATOM 3332 C C . TRP B 1 200 ? 16.781 0.421 1.801 1 86.31 200 TRP B C 1
ATOM 3334 O O . TRP B 1 200 ? 17.062 1.621 1.722 1 86.31 200 TRP B O 1
ATOM 3344 N N . PRO B 1 201 ? 17.703 -0.604 1.965 1 74.38 201 PRO B N 1
ATOM 3345 C CA . PRO B 1 201 ? 19.094 -0.221 1.702 1 74.38 201 PRO B CA 1
ATOM 3346 C C . PRO B 1 201 ? 19.422 -0.135 0.211 1 74.38 201 PRO B C 1
ATOM 3348 O O . PRO B 1 201 ? 19.906 -1.104 -0.378 1 74.38 201 PRO B O 1
ATOM 3351 N N . ARG B 1 202 ? 19.109 0.867 -0.436 1 66.25 202 ARG B N 1
ATOM 3352 C CA . ARG B 1 202 ? 19.234 0.967 -1.885 1 66.25 202 ARG B CA 1
ATOM 3353 C C . ARG B 1 202 ? 20.609 0.487 -2.338 1 66.25 202 ARG B C 1
ATOM 3355 O O . ARG B 1 202 ? 21.625 0.778 -1.691 1 66.25 202 ARG B O 1
ATOM 3362 N N . GLY B 1 203 ? 20.594 -0.219 -3.293 1 63.75 203 GLY B N 1
ATOM 3363 C CA . GLY B 1 203 ? 21.812 -0.696 -3.912 1 63.75 203 GLY B CA 1
ATOM 3364 C C . GLY B 1 203 ? 22.297 -2.018 -3.344 1 63.75 203 GLY B C 1
ATOM 3365 O O . GLY B 1 203 ? 23.25 -2.607 -3.855 1 63.75 203 GLY B O 1
ATOM 3366 N N . LEU B 1 204 ? 21.672 -2.299 -2.197 1 66.56 204 LEU B N 1
ATOM 3367 C CA . LEU B 1 204 ? 22.031 -3.609 -1.657 1 66.56 204 LEU B CA 1
ATOM 3368 C C . LEU B 1 204 ? 20.953 -4.641 -2.008 1 66.56 204 LEU B C 1
ATOM 3370 O O . LEU B 1 204 ? 19.766 -4.352 -1.928 1 66.56 204 LEU B O 1
ATOM 3374 N N . ASN B 1 205 ? 21.484 -5.598 -2.68 1 63.22 205 ASN B N 1
ATOM 3375 C CA . ASN B 1 205 ? 20.562 -6.672 -3.027 1 63.22 205 ASN B CA 1
ATOM 3376 C C . ASN B 1 205 ? 19.891 -7.258 -1.788 1 63.22 205 ASN B C 1
ATOM 3378 O O . ASN B 1 205 ? 20.578 -7.797 -0.908 1 63.22 205 ASN B O 1
ATOM 3382 N N . SER B 1 206 ? 18.75 -6.73 -1.557 1 61.03 206 SER B N 1
ATOM 3383 C CA . SER B 1 206 ? 18 -7.383 -0.483 1 61.03 206 SER B CA 1
ATOM 3384 C C . SER B 1 206 ? 17.547 -8.773 -0.894 1 61.03 206 SER B C 1
ATOM 3386 O O . SER B 1 206 ? 16.5 -8.93 -1.537 1 61.03 206 SER B O 1
ATOM 3388 N N . THR B 1 207 ? 18.453 -9.578 -1.358 1 60.78 207 THR B N 1
ATOM 3389 C CA . THR B 1 207 ? 18.219 -10.906 -1.916 1 60.78 207 THR B CA 1
ATOM 3390 C C . THR B 1 207 ? 17.125 -11.641 -1.136 1 60.78 207 THR B C 1
ATOM 3392 O O . THR B 1 207 ? 17.219 -11.789 0.085 1 60.78 207 THR B O 1
ATOM 3395 N N . THR B 1 208 ? 15.938 -11.719 -1.801 1 76.94 208 THR B N 1
ATOM 3396 C CA . THR B 1 208 ? 14.945 -12.633 -1.245 1 76.94 208 THR B CA 1
ATOM 3397 C C . THR B 1 208 ? 14.766 -13.852 -2.145 1 76.94 208 THR B C 1
ATOM 3399 O O . THR B 1 208 ? 14.852 -13.742 -3.369 1 76.94 208 THR B O 1
ATOM 3402 N N . ILE B 1 209 ? 14.844 -15 -1.514 1 89.94 209 ILE B N 1
ATOM 3403 C CA . ILE B 1 209 ? 14.414 -16.203 -2.217 1 89.94 209 ILE B CA 1
ATOM 3404 C C . ILE B 1 209 ? 12.945 -16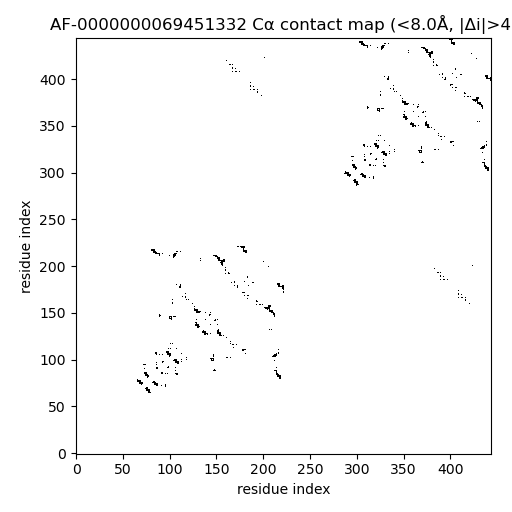.078 -2.613 1 89.94 209 ILE B C 1
ATOM 3406 O O . ILE B 1 209 ? 12.117 -15.602 -1.824 1 89.94 209 ILE B O 1
ATOM 3410 N N . ALA B 1 210 ? 12.742 -16.297 -3.936 1 91.69 210 ALA B N 1
ATOM 3411 C CA . ALA B 1 210 ? 11.367 -16.359 -4.426 1 91.69 210 ALA B CA 1
ATOM 3412 C C . ALA B 1 210 ? 10.961 -17.797 -4.727 1 91.69 210 ALA B C 1
ATOM 3414 O O . ALA B 1 210 ? 11.625 -18.484 -5.508 1 91.69 210 ALA B O 1
ATOM 3415 N N . THR B 1 211 ? 9.914 -18.203 -4.055 1 92.12 211 THR B N 1
ATOM 3416 C CA . THR B 1 211 ? 9.375 -19.531 -4.316 1 92.12 211 THR B CA 1
ATOM 3417 C C . THR B 1 211 ? 8.078 -19.438 -5.117 1 92.12 211 THR B C 1
ATOM 3419 O O . THR B 1 211 ? 7.441 -18.391 -5.168 1 92.12 211 THR B O 1
ATOM 3422 N N . SER B 1 212 ? 7.781 -20.516 -5.781 1 90.56 212 SER B N 1
ATOM 3423 C CA . SER B 1 212 ? 6.488 -20.609 -6.453 1 90.56 212 SER B CA 1
ATOM 3424 C C . SER B 1 212 ? 5.398 -21.078 -5.496 1 90.56 212 SER B C 1
ATOM 3426 O O . SER B 1 212 ? 4.852 -22.172 -5.66 1 90.56 212 SER B O 1
ATOM 3428 N N . GLY B 1 213 ? 5.066 -20.188 -4.578 1 91.5 213 GLY B N 1
ATOM 3429 C CA . GLY B 1 213 ? 4.16 -20.547 -3.502 1 91.5 213 GLY B CA 1
ATOM 3430 C C . GLY B 1 213 ? 2.713 -20.641 -3.949 1 91.5 213 GLY B C 1
ATOM 3431 O O . GLY B 1 213 ? 2.359 -20.188 -5.035 1 91.5 213 GLY B O 1
ATOM 3432 N N . ILE B 1 214 ? 1.916 -21.359 -3.152 1 93.38 214 ILE B N 1
ATOM 3433 C CA . ILE B 1 214 ? 0.501 -21.562 -3.443 1 93.38 214 ILE B CA 1
ATOM 3434 C C . ILE B 1 214 ? -0.339 -21.156 -2.234 1 93.38 214 ILE B C 1
ATOM 3436 O O . ILE B 1 214 ? -0.66 -22 -1.385 1 93.38 214 ILE B O 1
ATOM 3440 N N . PRO B 1 215 ? -0.735 -19.906 -2.203 1 92.94 215 PRO B N 1
ATOM 3441 C CA . PRO B 1 215 ? -1.518 -19.438 -1.061 1 92.94 215 PRO B CA 1
ATOM 3442 C C . PRO B 1 215 ? -2.998 -19.797 -1.169 1 92.94 215 PRO B C 1
ATOM 3444 O O . PRO B 1 215 ? -3.473 -20.156 -2.246 1 92.94 215 PRO B O 1
ATOM 3447 N N . TYR B 1 216 ? -3.662 -19.734 -0.026 1 92.94 216 TYR B N 1
ATOM 3448 C CA . TYR B 1 216 ? -5.121 -19.781 -0.064 1 92.94 216 TYR B CA 1
ATOM 3449 C C . TYR B 1 216 ? -5.695 -18.5 -0.644 1 92.94 216 TYR B C 1
ATOM 3451 O O . TYR B 1 216 ? -5.215 -17.406 -0.343 1 92.94 216 TYR B O 1
ATOM 3459 N N . CYS B 1 217 ? -6.609 -18.656 -1.517 1 94.19 217 CYS B N 1
ATOM 3460 C CA . CYS B 1 217 ? -7.484 -17.562 -1.894 1 94.19 217 CYS B CA 1
ATOM 3461 C C . CYS B 1 217 ? -8.68 -17.469 -0.956 1 94.19 217 CYS B C 1
ATOM 3463 O O . CYS B 1 217 ? -9.344 -18.469 -0.683 1 94.19 217 CYS B O 1
ATOM 3465 N N . ARG B 1 218 ? -8.938 -16.297 -0.42 1 92.12 218 ARG B N 1
ATOM 3466 C CA . ARG B 1 218 ? -10.031 -16.109 0.526 1 92.12 218 ARG B CA 1
ATOM 3467 C C . ARG B 1 218 ? -11.367 -16.469 -0.106 1 92.12 218 ARG B C 1
ATOM 3469 O O . ARG B 1 218 ? -11.523 -16.391 -1.326 1 92.12 218 ARG B O 1
ATOM 3476 N N . ALA B 1 219 ? -12.32 -16.781 0.703 1 88.81 219 ALA B N 1
ATOM 3477 C CA . ALA B 1 219 ? -13.602 -17.297 0.241 1 88.81 219 ALA B CA 1
ATOM 3478 C C . ALA B 1 219 ? -14.562 -16.172 -0.112 1 88.81 219 ALA B C 1
ATOM 3480 O O . ALA B 1 219 ? -15.586 -16.391 -0.758 1 88.81 219 ALA B O 1
ATOM 3481 N N . THR B 1 220 ? -14.219 -14.977 0.372 1 90.31 220 THR B N 1
ATOM 3482 C CA . THR B 1 220 ? -15.07 -13.82 0.106 1 90.31 220 THR B CA 1
ATOM 3483 C C . THR B 1 220 ? -14.297 -12.742 -0.648 1 90.31 220 THR B C 1
ATOM 3485 O O . THR B 1 220 ? -13.141 -12.469 -0.336 1 90.31 220 THR B O 1
ATOM 3488 N N . PRO B 1 221 ? -14.977 -12.234 -1.617 1 90.69 221 PRO B N 1
ATOM 3489 C CA . PRO B 1 221 ? -14.328 -11.133 -2.338 1 90.69 221 PRO B CA 1
ATOM 3490 C C . PRO B 1 221 ? -14.195 -9.867 -1.496 1 90.69 221 PRO B C 1
ATOM 3492 O O . PRO B 1 221 ? -14.828 -9.758 -0.444 1 90.69 221 PRO B O 1
ATOM 3495 N N . MET B 1 222 ? -13.422 -8.953 -1.978 1 92.19 222 MET B N 1
ATOM 3496 C CA . MET B 1 222 ? -13.195 -7.68 -1.293 1 92.19 222 MET B CA 1
ATOM 3497 C C . MET B 1 222 ? -14.438 -6.805 -1.344 1 92.19 222 MET B C 1
ATOM 3499 O O . MET B 1 222 ? -15.211 -6.867 -2.303 1 92.19 222 MET B O 1
#

Foldseek 3Di:
DPDDDPVVDDDDDPDDDDDCVVVVVPPVVVVVVVVVPPPVPPPPPPVPPPPCVVVVPPPPPPPVQPDFDQDDQQWTARPVQRWTKQHFDVVSNVVSVWAFQLLLLETGRPQADDPVLSVVLVVVDDKWKAPDQVRPHTDDPVCSNRQPDFKIKIWFPSLLSSLVSLVVSVVVQVVVQTWHFPQSVDVVNNVVNVVCNVVPPHPDTPIDIRGHHMTITGPGGD/DPDDDDPCPPPDDPPPPPDPVVVVVVVVVVVVVVVVVVVVVVVPPPVPPPCVVPPPPPPPPCPVQADFDQDDQQWTARPVQRWIKQHFDVVSNVVSVWAFQLLLLETGRPQADDPVLSVVLPVVDDKWKAPDQVRPHTDDPVCSNRQPDFKIKIWFPSLLSSLVSLVVSVVVQVVVQTWHFPQSVDVVNNVVNVVCNVVPPHPDTPIDIRGHHMTITGPGGD

Organism: Aspergillus niger (strain ATCC MYA-4892 / CBS 513.88 / FGSC A1513) (NCBI:txid425011)

Secondary structure (DSSP, 8-state):
-------------------GGGHHHHHHHHHHHHHHHHHHHHTT-----------------------EEE-TTS-EEETTT--EES-SSHHHHHHTT-EEETTTTEEE-GGG--HHHHHHHHTT----EESSTT--SEEPHHHHHTT--SEEEE-TTHHHHHHHHHHHHHHHHHHHT---BHHHHSHHHHHHHHHHHHT--TTS-----EE-B-PPBPSS--/-------------------THHHHHHHHHHHHHHHHHHHHHHHT-----------------------EEE-TTS-EEETTT--EES-SSHHHHHHTT-EEETTTTEEE-GGG--HHHHHHHHTT----EESSTT--SEEPHHHHHTT--SEEEE-TTHHHHHHHHHHHHHHHHHHHT---BHHHHSHHHHHHHHHHHHT--TTS-----EE-B-PPBPSS--

InterPro domains:
  IPR053008 Phomopsin biosynthesis-associated protein [PTHR35896] (20-201)

Sequence (444 aa):
MAPPDYSPLSPAAHRRGISIRALVSTILASLLLGLLVGIALTTAIHPLTVPQVLTSALSHAFTSSPPAVPVAGGFVFDAQTGEAKCGTHWTEAKRLGCHFDVMASRWYSPDCFNQGVLDEMLTEVDFRWYADREHTQEVARERVLAGEFEAVYPDNDYHIMHCLYLWRRLHSAVLEHRFLDDDVYSYEHTLHCTRLIMQWPRGLNSTTIATSGIPYCRATPMMAPPDYSPLSPAAHRRGISIRALVSTILASLLLGLLVGIALTTAIHPLTVPQVLTSALSHAFTSSPPAVPVAGGFVFDAQTGEAKCGTHWTEAKRLGCHFDVMASRWYSPDCFNQGVLDEMLTEVDFRWYADREHTQEVARERVLAGEFEAVYPDNDYHIMHCLYLWRRLHSAVLEHRFLDDDVYSYEHTLHCTRLIMQWPRGLNSTTIATSGIPYCRATPM

Nearest PDB structures (foldseek):
  2rv8-assembly1_A  TM=1.577E-01  e=3.570E+00  Mycobacterium tuberculosis CAS/NITR204

=== Feature glossary ===
Legend for the data blocks above and below:

— What the protein is —

Sequence gives the chain of amino acids in standard one-letter code (A=alanine, C=cysteine, …, Y=tyrosine), read N→C. It is the only feature that is directly encoded by the gene; all structural features are derived from the folded form of this sequence.

The annotation block draws on four ext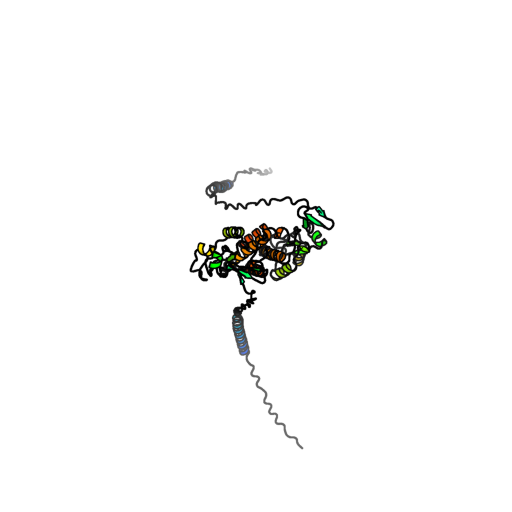ernal resources. InterPro: which protein families and domains the sequence belongs to. GO: standardized terms for what the protein does, what process it participates in, and where in the cell it acts. CATH: which structural fold it has in the CATH hierarchy. Organism: the species of origin.

— Where its atoms are —

Atomic coordinates in PDBx/mmCIF format — the same representation the Protein Data Bank distributes. Each line of the _atom_site loop places one backbone atom in Cartesian space (units: ångströms, origin: arbitrary).

Six rendered views show the 3D structure from the faces of a cube — i.e. along ±x, ±y, ±z. Rendering representation is drawn randomly per protein from cartoon (secondary-structure ribbons), sticks (backbone bonds), or molecular surface; coloring is either N→C rainbow (blue at the N-terminus through red at the C-terminus) or one color per chain.

— Local backbone conformation —

DSSP 8-state secondary structure assigns each residue one of H (α-helix), G (3₁₀-helix), I (π-helix), E (extended β-strand), B (isolated β-bridge), T (hydrogen-bonded turn), S (bend), or '-' (coil). The assignment is computed from backbone hydrogen-bond geometry via the Kabsch–Sander algorithm.

P-SEA three-state annotation labels each residue as helix, strand, or coil based purely on the geometry of the Cα trace. It serves as a fallback when the full backbone (and thus DSSP) is unavailable.

φ (phi) and ψ (psi) are the two rotatable backbone dihedrals per residue: φ is the C(i-1)–N–Cα–C torsion, ψ is the N–Cα–C–N(i+1) torsion, both in degrees on (−180°, 180°]. α-helical residues cluster near (−60°, −45°); β-strand residues near (−120°, +130°). A Ramachandran plot is simply a scatter of (φ, ψ) for every residue.

— Global shape and packing —

Radius of gyration (Rg) is the root-mean-square distance of Cα atoms from their centroid — a single number for overall size and compactness. A globular domain of N residues has Rg ≈ 2.2·N^0.38 Å; an extended or disordered chain has a much larger Rg. The Cα contact count is the number of residue pairs whose Cα atoms are within 8 Å and are more than four positions apart in sequence — a standard proxy for tertiary packing density. The bounding box is the smallest axis-aligned box enclosing all Cα atoms.

Accessible surface area quantifies burial. A residue with SASA near zero is packed into the hydrophobic core; one with SASA >100 Å² sits on the surface. Computed here via the S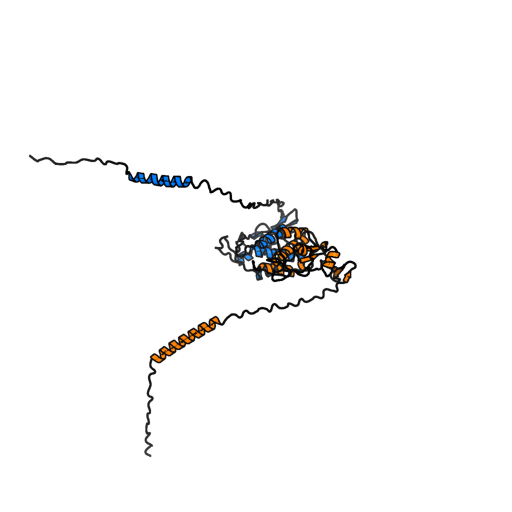hrake–Rupley numerical algorithm with a 1.4 Å probe.

The contact map is a binary N×N matrix image: pixel (i, j) is dark where Cα_i and Cα_j are within 8 Å and |i−j|>4. Because the |i−j|>4 filter removes local helical contacts, off-diagonal stripes parallel to the main diagonal indicate parallel β-sheets; stripes perpendicular to it indicate antiparallel β-sheets. The Ramachandran plot scatters every residue's (φ, ψ) pair against the sterically allowed regions. The PAE heatmap renders the predicted-aligned-error matrix.

— Structural neighborhood —

A 3Di character summarizes, for each residue, the relative orientation of the Cα frame of its nearest spatial neighbor. Because it encodes fold topology rather than chemistry, 3Di alignments detect remote structural similarity that sequence alignment misses.

Structural nearest neighbors (via Foldseek easy-search vs the PDB). Reported per hit: target PDB id, E-value, and alignment TM-score. A TM-score above ~0.5 is the conventional threshold for 'same fold'.

— Confidence and disorder —

For AlphaFold models, the B-factor field carries pLDDT — the model's own estimate of local accuracy on a 0–100 scale. Regions with pLDDT<50 should be treated as essentially unmodeled; they often correspond to intrinsically disordered segments.

B-factor (Debye–Waller factor) reflects atomic displacement in the crystal lattice. It is an experimental observable (units Å²), not a prediction; low values mean the atom is pinned down, high values mean it moves or is heterogeneous across the crystal.

Predicted Aligned Error (PAE) is an AlphaFold confidence matrix: entry (i, j) is the expected error in the position of residue j, in ångströms, when the prediction is superimposed on the true structure at residue i. Low PAE within a block of residues means that block is internally rigid and well-predicted; high PAE between two blocks means their relative placement is uncertain even if each block individually is confident.